Protein AF-A0A7J6RIU7-F1 (afdb_monomer_lite)

Sequence (639 aa):
MATSATRRMLLGLAVMAVVVITFVASGAVIQLIFTSGDYDKPVALTVYSLTLSVLLLACRNYIHMPDGQENPAETSLLTESGTAVPAEKEPTWPKRRLVWALGAMWFASQLTYNISLKYTSVATNSSLSSCSSVFTFIFSIVLLRYPLCRAAPISAVLMCVLGVLITALNRPSPKTDLAVQENILGDCLALGSACCYGLFTCCLKLWVPDERMVAYVFGMFGVVAFALGVPLLALCHVTGLEALALPTWGQFGAMTANAVLGSVASDYLLSVAVILLSPLSAAVGLSLTIPLSLVVDSTILGLHSFKGVYTLGSALVFGAVVLISWDTYNIDLEKEAEVVSPQARGQEEPLVRAVNNWLSLDFDKNTRKEAQELSPEQVEDRLNPDHRMEFGTAGLRGEMGAGFNRINCLTVMQAAQGLCMQLIEKFGEDALSQRGVVFGYDGRHNSRQFAHVASAVFLTKGAKVYLIDKTSVTPSNPFLIVHFHALAGGQMTASHNPKQYNGFKVYGDNGAQIIPPVDSEIEAKIADNLTPWEDALNMLDLDTCLLKADAQSKTIDPYDDALYTYIEQMYHELCRFPDLNKECNLKFVYTAMQGVGLPFATGLLDKFGIPKSCVSIVEAQAHPDPEFSTVAFPNPEEK

Organism: Perkinsus olseni (NCBI:txid32597)

Secondary structure (DSSP, 8-state):
---HHHHHHHHHHHHHHHHHHHHHHHHHHHHHHHHTS----HHHHHHHHHHGGGHHHHHTTT---------TTGGG---TT-PPPPPPPPPPPPPHHHHHHHHHHHHHHHHHHHHHTTTS-HHHHHHHHTTHHHHHHHHHHHHH---TT-HHHHHHHHHHHHHHHHHHHTPPPP-STT-----HHHHHHHHHHHHHHHHHHHHHHHH---GGGHHHHHHHHHHHHHHHHHHHHHHHHHTTSS---PPPHHHHHHHHHHIIIIIIIHHHHHHHHHHHS-HHHHHHHHTTHHHHHHHHHHHTS------HHHHHHHHHHHHHHHHHHHHHHHHHHHHHHHHH---SSSTHHHHHHHHHHHHHH---HHHHHHHHH--HHHHHHHS-GGGPPP-BTTEEEEEBSSSTTSBSHHHHHHHHHHHHHHHHHHH-HHHHHHH-EEEEE-SSTTHHHHHHHHHHHHHHTT--EEEEEEE--TTHHHHHHHHTT-SEEEEE--TTS-TTEEEEEEEETTSSBP-TTHHHHHHHHHHHT-SPPHHHHHTEETTTTEEPHHHHTTEE--HHHHHHHHHHHHHHH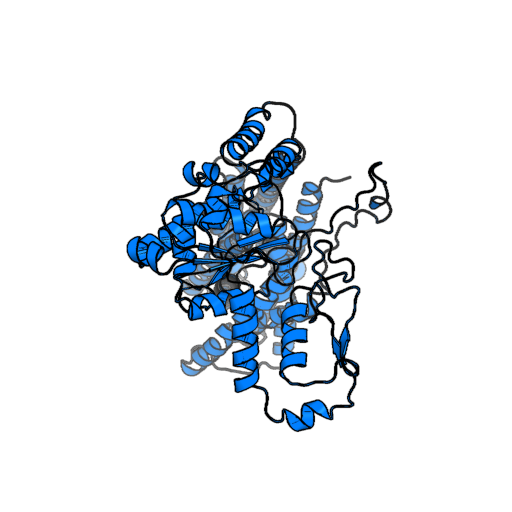H-S-HHHHHT----EEE--SSSTTHHHHHHHHHHTT--GGGEEE-GGGSS--TT-TT-SSS-TT--

Foldseek 3Di:
DDDPLRVLLVLLLVLLVLLLVLQLVLLVLLLCCVQVVVDVFLLVLLLVLLLCLLVLVVCLVVPDDDDPPPDVVNLPPDPVPPDDDDDPDDDDDFDPVLLLVLLVLLSLLSSLLSVLVLAAPSLLLLLLLLCLLVLLVVLCCVQVVPDPPDVLSVLLSVLLNVLSCLLSVPDDDDPDPSHHNHDPSSSVSSNVSSNSLSNSLSSLLVRPQDLSCLSVSSSVSSVSSNVVSVVVQVVCCVVVVGNDDDRDPVSVVSSVVSSVRVPNSSVSSLSSSCNSFNSSLSSLSSSLSNVVSVCCCCPVVVGDDDDPSNVSSNVSSVVSNVSRSVVRSVVVVVVVCVVVDPDDDDPPPPLVVLLVVLVVFDLAPQQNVQSVVDDSVCSVQFSDCVLAFAQALFGGKAFDHHGRVHDDLLVLLLLLQLVLVLLCVVPNLVLQLQQHEEEAEALAPCRLLSSQSSLLNSVVSNGAYAYQNDHADPLLRLVVLQVSLHQKYWYWAPPFFALRMIGTTIAGSNSHGGGPPSSVSSRVSSVVRSHRDPSSVVQADSHRSHGDPVSVVSYHNCNVVSLVVVLVVCCVVPQDCLPVQLVDPAADEDAPLQQNCQSNVVSNSVSSNHDPVRYHYPVVRNHHDSNSVPDPTRDPPDD

pLDDT: mean 85.37, std 16.03, range [26.48, 98.81]

Structure (mmCIF, N/CA/C/O backbone):
data_AF-A0A7J6RIU7-F1
#
_entry.id   AF-A0A7J6RIU7-F1
#
loop_
_atom_site.group_PDB
_atom_site.id
_atom_site.type_symbol
_atom_site.label_atom_id
_atom_site.label_alt_id
_atom_site.label_comp_id
_atom_site.label_asym_id
_atom_site.label_entity_id
_atom_site.label_seq_id
_atom_site.pdbx_PDB_ins_code
_atom_site.Cartn_x
_atom_site.Cartn_y
_atom_site.Cartn_z
_atom_site.occupancy
_atom_site.B_iso_or_equiv
_atom_site.auth_seq_id
_atom_site.auth_comp_id
_atom_site.auth_asym_id
_atom_site.auth_atom_id
_atom_site.pdbx_PDB_model_num
ATOM 1 N N . MET A 1 1 ? 19.451 10.528 31.199 1.00 43.94 1 MET A N 1
ATOM 2 C CA . MET A 1 1 ? 19.619 10.696 29.739 1.00 43.94 1 MET A CA 1
ATOM 3 C C . MET A 1 1 ? 18.611 11.738 29.272 1.00 43.94 1 MET A C 1
ATOM 5 O O . MET A 1 1 ? 17.558 11.830 29.889 1.00 43.94 1 MET A O 1
ATOM 9 N N . ALA A 1 2 ? 18.950 12.588 28.299 1.00 50.09 2 ALA A N 1
ATOM 10 C CA . ALA A 1 2 ? 18.007 13.576 27.763 1.00 50.09 2 ALA A CA 1
ATOM 11 C C . ALA A 1 2 ? 16.838 12.858 27.059 1.00 50.09 2 ALA A C 1
ATOM 13 O O . ALA A 1 2 ? 17.069 11.820 26.445 1.00 50.09 2 ALA A O 1
ATOM 14 N N . THR A 1 3 ? 15.611 13.384 27.158 1.00 67.06 3 THR A N 1
ATOM 15 C CA . THR A 1 3 ? 14.445 12.821 26.444 1.00 67.06 3 THR A CA 1
ATOM 16 C C . THR A 1 3 ? 14.640 12.916 24.925 1.00 67.06 3 THR A C 1
ATOM 18 O O . THR A 1 3 ? 15.448 13.730 24.454 1.00 67.06 3 THR A O 1
ATOM 21 N N . SER A 1 4 ? 13.912 12.107 24.150 1.00 74.94 4 SER A N 1
ATOM 22 C CA . SER A 1 4 ? 13.945 12.178 22.681 1.00 74.94 4 SER A CA 1
ATOM 23 C C . SER A 1 4 ? 13.569 13.591 22.195 1.00 74.94 4 SER A C 1
ATOM 25 O O . SER A 1 4 ? 14.287 14.153 21.360 1.00 74.94 4 SER A O 1
ATOM 27 N N . ALA A 1 5 ? 12.582 14.240 22.821 1.00 78.12 5 ALA A N 1
ATOM 28 C CA . ALA A 1 5 ? 12.180 15.613 22.528 1.00 78.12 5 ALA A CA 1
ATOM 29 C C . ALA A 1 5 ? 13.318 16.604 22.794 1.00 78.12 5 ALA A C 1
ATOM 31 O O . ALA A 1 5 ? 13.596 17.485 21.976 1.00 78.12 5 ALA A O 1
ATOM 32 N N . THR A 1 6 ? 14.043 16.441 23.908 1.00 80.00 6 THR A N 1
ATOM 33 C CA . THR A 1 6 ? 15.201 17.292 24.219 1.00 80.00 6 THR A CA 1
ATOM 34 C C . THR A 1 6 ? 16.289 17.141 23.153 1.00 80.00 6 THR A C 1
ATOM 36 O O . THR A 1 6 ? 16.865 18.137 22.712 1.00 80.00 6 THR A O 1
ATOM 39 N N . ARG A 1 7 ? 16.569 15.911 22.708 1.00 81.56 7 ARG A N 1
ATOM 40 C CA . ARG A 1 7 ? 17.594 15.640 21.692 1.00 81.56 7 ARG A CA 1
ATOM 41 C C . ARG A 1 7 ? 17.205 16.201 20.322 1.00 81.56 7 ARG A C 1
ATOM 43 O O . ARG A 1 7 ? 18.036 16.855 19.692 1.00 81.56 7 ARG A O 1
ATOM 50 N N . ARG A 1 8 ? 15.954 15.996 19.895 1.00 83.00 8 ARG A N 1
ATOM 51 C CA . ARG A 1 8 ? 15.402 16.538 18.641 1.00 83.00 8 ARG A CA 1
ATOM 52 C C . ARG A 1 8 ? 15.444 18.060 18.621 1.00 83.00 8 ARG A C 1
ATOM 54 O O . ARG A 1 8 ? 15.950 18.635 17.659 1.00 83.00 8 ARG A O 1
ATOM 61 N N . MET A 1 9 ? 15.027 18.706 19.711 1.00 86.38 9 MET A N 1
ATOM 62 C CA . MET A 1 9 ? 15.089 20.163 19.836 1.00 86.38 9 MET A CA 1
ATOM 63 C C . MET A 1 9 ? 16.532 20.680 19.756 1.00 86.38 9 MET A C 1
ATOM 65 O O . MET A 1 9 ? 16.805 21.601 18.988 1.00 86.38 9 MET A O 1
ATOM 69 N N . LEU A 1 10 ? 17.468 20.104 20.521 1.00 87.12 10 LEU A N 1
ATOM 70 C CA . LEU A 1 10 ? 18.865 20.555 20.522 1.00 87.12 10 LEU A CA 1
ATOM 71 C C . LEU A 1 10 ? 19.524 20.384 19.150 1.00 87.12 10 LEU A C 1
ATOM 73 O O . LEU A 1 10 ? 20.211 21.296 18.686 1.00 87.12 10 LEU A O 1
ATOM 77 N N . LEU A 1 11 ? 19.290 19.247 18.489 1.00 88.06 11 LEU A N 1
ATOM 78 C CA . LEU A 1 11 ? 19.792 19.001 17.140 1.00 88.06 11 LEU A CA 1
ATOM 79 C C . LEU A 1 11 ? 19.167 19.976 16.136 1.00 88.06 11 LEU A C 1
ATOM 81 O O . LEU A 1 11 ? 19.895 20.604 15.372 1.00 88.06 11 LEU A O 1
ATOM 85 N N . GLY A 1 12 ? 17.846 20.162 16.178 1.00 88.75 12 GLY A N 1
ATOM 86 C CA . GLY A 1 12 ? 17.134 21.096 15.307 1.00 88.75 12 GLY A CA 1
ATOM 87 C C . GLY A 1 12 ? 17.641 22.532 15.450 1.00 88.75 12 GLY A C 1
ATOM 88 O O . GLY A 1 12 ? 17.916 23.189 14.448 1.00 88.75 12 GLY A O 1
ATOM 89 N N . LEU A 1 13 ? 17.856 23.007 16.681 1.00 89.06 13 LEU A N 1
ATOM 90 C CA . LEU A 1 13 ? 18.419 24.336 16.945 1.00 89.06 13 LEU A CA 1
ATOM 91 C C . LEU A 1 13 ? 19.873 24.470 16.471 1.00 89.06 13 LEU A C 1
ATOM 93 O O . LEU A 1 13 ? 20.239 25.506 15.912 1.00 89.06 13 LEU A O 1
ATOM 97 N N . ALA A 1 14 ? 20.695 23.433 16.652 1.00 90.88 14 ALA A N 1
ATOM 98 C CA . ALA A 1 14 ? 22.072 23.423 16.160 1.00 90.88 14 ALA A CA 1
ATOM 99 C C . ALA A 1 14 ? 22.122 23.484 14.625 1.00 90.88 14 ALA A C 1
ATOM 101 O O . ALA A 1 14 ? 22.871 24.284 14.061 1.00 90.88 14 ALA A O 1
ATOM 102 N N . VAL A 1 15 ? 21.280 22.697 13.950 1.00 91.38 15 VAL A N 1
ATOM 103 C CA . VAL A 1 15 ? 21.133 22.720 12.488 1.00 91.38 15 VAL A CA 1
ATOM 104 C C . VAL A 1 15 ? 20.652 24.097 12.020 1.00 91.38 15 VAL A C 1
ATOM 106 O O . VAL A 1 15 ? 21.244 24.670 11.105 1.00 91.38 15 VAL A O 1
ATOM 109 N N . MET A 1 16 ? 19.659 24.689 12.692 1.00 91.94 16 MET A N 1
ATOM 110 C CA . MET A 1 16 ? 19.183 26.042 12.378 1.00 91.94 16 MET A CA 1
ATOM 111 C C . MET A 1 16 ? 20.275 27.107 12.500 1.00 91.94 16 MET A C 1
ATOM 113 O O . MET A 1 16 ? 20.340 28.003 11.660 1.00 91.94 16 MET A O 1
ATOM 117 N N . ALA A 1 17 ? 21.159 27.022 13.497 1.00 90.44 17 ALA A N 1
ATOM 118 C CA . ALA A 1 17 ? 22.267 27.967 13.630 1.00 90.44 17 ALA A CA 1
ATOM 119 C C . ALA A 1 17 ? 23.216 27.911 12.417 1.00 90.44 17 ALA A C 1
ATOM 121 O O . ALA A 1 17 ? 23.619 28.955 11.898 1.00 90.44 17 ALA A O 1
ATOM 122 N N . VAL A 1 18 ? 23.521 26.706 11.919 1.00 92.00 18 VAL A N 1
ATOM 123 C CA . VAL A 1 18 ? 24.332 26.516 10.703 1.00 92.00 18 VAL A CA 1
ATOM 124 C C . VAL A 1 18 ? 23.622 27.087 9.475 1.00 92.00 18 VAL A C 1
ATOM 126 O O . VAL A 1 18 ? 24.247 27.784 8.671 1.00 92.00 18 VAL A O 1
ATOM 129 N N . VAL A 1 19 ? 22.313 26.855 9.344 1.00 91.94 19 VAL A N 1
ATOM 130 C CA . VAL A 1 19 ? 21.500 27.412 8.249 1.00 91.94 19 VAL A CA 1
ATOM 131 C C . VAL A 1 19 ? 21.546 28.939 8.253 1.00 91.94 19 VAL A C 1
ATOM 133 O O . VAL A 1 19 ? 21.831 29.547 7.227 1.00 91.94 19 VAL A O 1
ATOM 136 N N . VAL A 1 20 ? 21.337 29.572 9.409 1.00 89.38 20 VAL A N 1
ATOM 137 C CA . VAL A 1 20 ? 21.349 31.037 9.531 1.00 89.38 20 VAL A CA 1
ATOM 138 C C . VAL A 1 20 ? 22.703 31.620 9.109 1.00 89.38 20 VAL A C 1
ATOM 140 O O . VAL A 1 20 ? 22.742 32.589 8.353 1.00 89.38 20 VAL A O 1
ATOM 143 N N . ILE A 1 21 ? 23.816 31.014 9.534 1.00 88.31 21 ILE A N 1
ATOM 144 C CA . ILE A 1 21 ? 25.168 31.458 9.153 1.00 88.31 21 ILE A CA 1
ATOM 145 C C . ILE A 1 21 ? 25.392 31.317 7.644 1.00 88.31 21 ILE A C 1
ATOM 147 O O . ILE A 1 21 ? 25.872 32.245 6.989 1.00 88.31 21 ILE A O 1
ATOM 151 N N . THR A 1 22 ? 25.042 30.159 7.088 1.00 89.12 22 THR A N 1
ATOM 152 C CA . THR A 1 22 ? 25.277 29.851 5.672 1.00 89.12 22 THR A CA 1
ATOM 153 C C . THR A 1 22 ? 24.400 30.687 4.739 1.00 89.12 22 THR A C 1
ATOM 155 O O . THR A 1 22 ? 24.898 31.150 3.715 1.00 89.12 22 THR A O 1
ATOM 158 N N . PHE A 1 23 ? 23.154 30.986 5.115 1.00 86.56 23 PHE A N 1
ATOM 159 C CA . PHE A 1 23 ? 22.271 31.889 4.366 1.00 86.56 23 PHE A CA 1
ATOM 160 C C . PHE A 1 23 ? 22.779 33.335 4.346 1.00 86.56 23 PHE A C 1
ATOM 162 O O . PHE A 1 23 ? 22.787 33.958 3.284 1.00 86.56 23 PHE A O 1
ATOM 169 N N . VAL A 1 24 ? 23.255 33.864 5.481 1.00 81.50 24 VAL A N 1
ATOM 170 C CA . VAL A 1 24 ? 23.853 35.213 5.529 1.00 81.50 24 VAL A CA 1
ATOM 171 C C . VAL A 1 24 ? 25.099 35.284 4.644 1.00 81.50 24 VAL A C 1
ATOM 173 O O . VAL A 1 24 ? 25.233 36.202 3.833 1.00 81.50 24 VAL A O 1
ATOM 176 N N . ALA A 1 25 ? 25.986 34.288 4.744 1.00 82.81 25 ALA A N 1
ATOM 177 C CA . ALA A 1 25 ? 27.174 34.210 3.899 1.00 82.81 25 ALA A CA 1
ATOM 178 C C . ALA A 1 25 ? 26.812 34.098 2.407 1.00 82.81 25 ALA A C 1
ATOM 180 O O . ALA A 1 25 ? 27.407 34.783 1.575 1.00 82.81 25 ALA A O 1
ATOM 181 N N . SER A 1 26 ? 25.808 33.283 2.069 1.00 85.25 26 SER A N 1
ATOM 182 C CA . SER A 1 26 ? 25.350 33.095 0.692 1.00 85.25 26 SER A CA 1
ATOM 183 C C . SER A 1 26 ? 24.780 34.377 0.088 1.00 85.25 26 SER A C 1
ATOM 185 O O . SER A 1 26 ? 25.167 34.756 -1.018 1.00 85.25 26 SER A O 1
ATOM 187 N N . GLY A 1 27 ? 23.933 35.099 0.829 1.00 77.06 27 GLY A N 1
ATOM 188 C CA . GLY A 1 27 ? 23.378 36.377 0.379 1.00 77.06 27 GLY A CA 1
ATOM 189 C C . GLY A 1 27 ? 24.466 37.402 0.042 1.00 77.06 27 GLY A C 1
ATOM 190 O O . GLY A 1 27 ? 24.400 38.048 -1.006 1.00 77.06 27 GLY A O 1
ATOM 191 N N . ALA A 1 28 ? 25.510 37.489 0.873 1.00 75.75 28 ALA A N 1
ATOM 192 C CA . ALA A 1 28 ? 26.658 38.355 0.614 1.00 75.75 28 ALA A CA 1
ATOM 193 C C . ALA A 1 28 ? 27.433 37.937 -0.651 1.00 75.75 28 ALA A C 1
ATOM 195 O O . ALA A 1 28 ? 27.783 38.789 -1.468 1.00 75.75 28 ALA A O 1
ATOM 196 N N . VAL A 1 29 ? 27.663 36.634 -0.859 1.00 81.75 29 VAL A N 1
ATOM 197 C CA . VAL A 1 29 ? 28.351 36.122 -2.059 1.00 81.75 29 VAL A CA 1
ATOM 198 C C . VAL A 1 29 ? 27.542 36.390 -3.330 1.00 81.75 29 VAL A C 1
ATOM 200 O O . VAL A 1 29 ? 28.114 36.849 -4.317 1.00 81.75 29 VAL A O 1
ATOM 203 N N . ILE A 1 30 ? 26.224 36.170 -3.318 1.00 78.44 30 ILE A N 1
ATOM 204 C CA . ILE A 1 30 ? 25.350 36.459 -4.469 1.00 78.44 30 ILE A CA 1
ATOM 205 C C . ILE A 1 30 ? 25.402 37.950 -4.819 1.00 78.44 30 ILE A C 1
ATOM 207 O O . ILE A 1 30 ? 25.579 38.311 -5.983 1.00 78.44 30 ILE A O 1
ATOM 211 N N . GLN A 1 31 ? 25.322 38.825 -3.815 1.00 72.62 31 GLN A N 1
ATOM 212 C CA . GLN A 1 31 ? 25.416 40.265 -4.038 1.00 72.62 31 GLN A CA 1
ATOM 213 C C . GLN A 1 31 ? 26.780 40.671 -4.607 1.00 72.62 31 GLN A C 1
ATOM 215 O O . GLN A 1 31 ? 26.835 41.517 -5.500 1.00 72.62 31 GLN A O 1
ATOM 220 N N . LEU A 1 32 ? 27.879 40.063 -4.150 1.00 74.56 32 LEU A N 1
ATOM 221 C CA . LEU A 1 32 ? 29.212 40.282 -4.723 1.00 74.56 32 LEU A CA 1
ATOM 222 C C . LEU A 1 32 ? 29.304 39.805 -6.180 1.00 74.56 32 LEU A C 1
ATOM 224 O O . LEU A 1 32 ? 29.897 40.507 -7.000 1.00 74.56 32 LEU A O 1
ATOM 228 N N . ILE A 1 33 ? 28.690 38.666 -6.525 1.00 78.94 33 ILE A N 1
ATOM 229 C CA . ILE A 1 33 ? 28.624 38.162 -7.909 1.00 78.94 33 ILE A CA 1
ATOM 230 C C . ILE A 1 33 ? 27.898 39.169 -8.813 1.00 78.94 33 ILE A C 1
ATOM 232 O O . ILE A 1 33 ? 28.382 39.460 -9.908 1.00 78.94 33 ILE A O 1
ATOM 236 N N . PHE A 1 34 ? 26.783 39.740 -8.346 1.00 76.44 34 PHE A N 1
ATOM 237 C CA . PHE A 1 34 ? 26.001 40.711 -9.118 1.00 76.44 34 PHE A CA 1
ATOM 238 C C . PHE A 1 34 ? 26.648 42.099 -9.202 1.00 76.44 34 PHE A C 1
ATOM 240 O O . PHE A 1 34 ? 26.568 42.732 -10.248 1.00 76.44 34 PHE A O 1
ATOM 247 N N . THR A 1 35 ? 27.286 42.583 -8.132 1.00 69.00 35 THR A N 1
ATOM 248 C CA . THR A 1 35 ? 27.798 43.967 -8.067 1.00 69.00 35 THR A CA 1
ATOM 249 C C . THR A 1 35 ? 29.250 44.101 -8.514 1.00 69.00 35 THR A C 1
ATOM 251 O O . THR A 1 35 ? 29.582 45.023 -9.249 1.00 69.00 35 THR A O 1
ATOM 254 N N . SER A 1 36 ? 30.126 43.198 -8.067 1.00 67.44 36 SER A N 1
ATOM 255 C CA . SER A 1 36 ? 31.579 43.270 -8.301 1.00 67.44 36 SER A CA 1
ATOM 256 C C . SER A 1 36 ? 32.060 42.246 -9.329 1.00 67.44 36 SER A C 1
ATOM 258 O O . SER A 1 36 ? 33.101 42.429 -9.955 1.00 67.44 36 SER A O 1
ATOM 260 N N . GLY A 1 37 ? 31.312 41.152 -9.488 1.00 63.22 37 GLY A N 1
ATOM 261 C CA . GLY A 1 37 ? 31.625 40.063 -10.401 1.00 63.22 37 GLY A CA 1
ATOM 262 C C . GLY A 1 37 ? 31.165 40.281 -11.840 1.00 63.22 37 GLY A C 1
ATOM 263 O O . GLY A 1 37 ? 31.527 39.456 -12.664 1.00 63.22 37 GLY A O 1
ATOM 264 N N . ASP A 1 38 ? 30.397 41.332 -12.151 1.00 72.56 38 ASP A N 1
ATOM 265 C CA . ASP A 1 38 ? 29.851 41.637 -13.491 1.00 72.56 38 ASP A CA 1
ATOM 266 C C . ASP A 1 38 ? 29.122 40.442 -14.156 1.00 72.56 38 ASP A C 1
ATOM 268 O O . ASP A 1 38 ? 29.238 40.181 -15.354 1.00 72.56 38 ASP A O 1
ATOM 272 N N . TYR A 1 39 ? 28.394 39.653 -13.352 1.00 82.06 39 TYR A N 1
ATOM 273 C CA . TYR A 1 39 ? 27.594 38.510 -13.814 1.00 82.06 39 TYR A CA 1
ATOM 274 C C . TYR A 1 39 ? 26.126 38.648 -13.379 1.00 82.06 39 TYR A C 1
ATOM 276 O O . TYR A 1 39 ? 25.629 37.921 -12.518 1.00 82.06 39 TYR A O 1
ATOM 284 N N . ASP A 1 40 ? 25.419 39.605 -13.986 1.00 82.44 40 ASP A N 1
ATOM 285 C CA . ASP A 1 40 ? 23.989 39.888 -13.767 1.00 82.44 40 ASP A CA 1
ATOM 286 C C . ASP A 1 40 ? 23.090 38.876 -14.508 1.00 82.44 40 ASP A C 1
ATOM 288 O O . ASP A 1 40 ? 22.489 39.172 -15.547 1.00 82.44 40 ASP A O 1
ATOM 292 N N . LYS A 1 41 ? 23.068 37.634 -14.005 1.00 88.38 41 LYS A N 1
ATOM 293 C CA . LYS A 1 41 ? 22.292 36.505 -14.553 1.00 88.38 41 LYS A CA 1
ATOM 294 C C . LYS A 1 41 ? 21.549 35.733 -13.447 1.00 88.38 41 LYS A C 1
ATOM 296 O O . LYS A 1 41 ? 21.926 34.598 -13.130 1.00 88.38 41 LYS A O 1
ATOM 301 N N . PRO A 1 42 ? 20.536 36.337 -12.793 1.00 87.50 42 PRO A N 1
ATOM 302 C CA . PRO A 1 42 ? 19.829 35.721 -11.668 1.00 87.50 42 PRO A CA 1
ATOM 303 C C . PRO A 1 42 ? 19.103 34.418 -12.035 1.00 87.50 42 PRO A C 1
ATOM 305 O O . PRO A 1 42 ? 19.044 33.508 -11.200 1.00 87.50 42 PRO A O 1
ATOM 308 N N . VAL A 1 43 ? 18.587 34.272 -13.264 1.00 91.00 43 VAL A N 1
ATOM 309 C CA . VAL A 1 43 ? 17.915 33.031 -13.688 1.00 91.00 43 VAL A CA 1
ATOM 310 C C . VAL A 1 43 ? 18.948 31.924 -13.898 1.00 91.00 43 VAL A C 1
ATOM 312 O O . VAL A 1 43 ? 18.778 30.832 -13.351 1.00 91.00 43 VAL A O 1
ATOM 315 N N . ALA A 1 44 ? 20.053 32.199 -14.600 1.00 91.06 44 ALA A N 1
ATOM 316 C CA . ALA A 1 44 ? 21.141 31.234 -14.796 1.00 91.06 44 ALA A CA 1
ATOM 317 C C . ALA A 1 44 ? 21.772 30.785 -13.472 1.00 91.06 44 ALA A C 1
ATOM 319 O O . ALA A 1 44 ? 21.960 29.584 -13.261 1.00 91.06 44 ALA A O 1
ATOM 320 N N . LEU A 1 45 ? 22.030 31.724 -12.556 1.00 90.19 45 LEU A N 1
ATOM 321 C CA . LEU A 1 45 ? 22.528 31.422 -11.213 1.00 90.19 45 LEU A CA 1
ATOM 322 C C . LEU A 1 45 ? 21.572 30.497 -10.454 1.00 90.19 45 LEU A C 1
ATOM 324 O O . LEU A 1 45 ? 22.019 29.513 -9.862 1.00 90.19 45 LEU A O 1
ATOM 328 N N . THR A 1 46 ? 20.270 30.791 -10.488 1.00 91.44 46 THR A N 1
ATOM 329 C CA . THR A 1 46 ? 19.253 29.986 -9.799 1.00 91.44 46 THR A CA 1
ATOM 330 C C . THR A 1 46 ? 19.201 28.576 -10.370 1.00 91.44 46 THR A C 1
ATOM 332 O O . THR A 1 46 ? 19.347 27.607 -9.630 1.00 91.44 46 THR A O 1
ATOM 335 N N . VAL A 1 47 ? 19.039 28.437 -11.687 1.00 93.75 47 VAL A N 1
ATOM 336 C CA . VAL A 1 47 ? 18.910 27.119 -12.325 1.00 93.75 47 VAL A CA 1
ATOM 337 C C . VAL A 1 47 ? 20.149 26.266 -12.073 1.00 93.75 47 VAL A C 1
ATOM 339 O O . VAL A 1 47 ? 20.010 25.091 -11.732 1.00 93.75 47 VAL A O 1
ATOM 342 N N . TYR A 1 48 ? 21.344 26.854 -12.170 1.00 93.00 48 TYR A N 1
ATOM 343 C CA . TYR A 1 48 ? 22.588 26.159 -11.849 1.00 93.00 48 TYR A CA 1
ATOM 344 C C . TYR A 1 48 ? 22.626 25.703 -10.384 1.00 93.00 48 TYR A C 1
ATOM 346 O O . TYR A 1 48 ? 22.839 24.521 -10.113 1.00 93.00 48 TYR A O 1
ATOM 354 N N . SER A 1 49 ? 22.363 26.622 -9.449 1.00 91.44 49 SER A N 1
ATOM 355 C CA . SER A 1 49 ? 22.487 26.351 -8.013 1.00 91.44 49 SER A CA 1
ATOM 356 C C . SER A 1 49 ? 21.507 25.283 -7.535 1.00 91.44 49 SER A C 1
ATOM 358 O O . SER A 1 49 ? 21.893 24.379 -6.798 1.00 91.44 49 SER A O 1
ATOM 360 N N . LEU A 1 50 ? 20.257 25.338 -8.005 1.00 93.69 50 LEU A N 1
ATOM 361 C CA . LEU A 1 50 ? 19.216 24.392 -7.600 1.00 93.69 50 LEU A CA 1
ATOM 362 C C . LEU A 1 50 ? 19.368 23.024 -8.274 1.00 93.69 50 LEU A C 1
ATOM 364 O O . LEU A 1 50 ? 19.093 22.001 -7.649 1.00 93.69 50 LEU A O 1
ATOM 368 N N . THR A 1 51 ? 19.839 22.976 -9.525 1.00 94.69 51 THR A N 1
ATOM 369 C CA . THR A 1 51 ? 20.116 21.701 -10.213 1.00 94.69 51 THR A CA 1
ATOM 370 C C . THR A 1 51 ? 21.198 20.908 -9.485 1.00 94.69 51 THR A C 1
ATOM 372 O O . THR A 1 51 ? 21.135 19.679 -9.432 1.00 94.69 51 THR A O 1
ATOM 375 N N . LEU A 1 52 ? 22.167 21.595 -8.872 1.00 94.25 52 LEU A N 1
ATOM 376 C CA . LEU A 1 52 ? 23.268 20.963 -8.149 1.00 94.25 52 LEU A CA 1
ATOM 377 C C . LEU A 1 52 ? 22.798 20.126 -6.946 1.00 94.25 52 LEU A C 1
ATOM 379 O O . LEU A 1 52 ? 23.505 19.207 -6.532 1.00 94.25 52 LEU A O 1
ATOM 383 N N . SER A 1 53 ? 21.573 20.343 -6.451 1.00 93.44 53 SER A N 1
ATOM 384 C CA . SER A 1 53 ? 20.958 19.489 -5.427 1.00 93.44 53 SER A CA 1
ATOM 385 C C . SER A 1 53 ? 20.826 18.029 -5.865 1.00 93.44 53 SER A C 1
ATOM 387 O O . SER A 1 53 ? 20.790 17.153 -5.005 1.00 93.44 53 SER A O 1
ATOM 389 N N . VAL A 1 54 ? 20.865 17.724 -7.173 1.00 92.44 54 VAL A N 1
ATOM 390 C CA . VAL A 1 54 ? 20.900 16.341 -7.692 1.00 92.44 54 VAL A CA 1
ATOM 391 C C . VAL A 1 54 ? 22.072 15.526 -7.130 1.00 92.44 54 VAL A C 1
ATOM 393 O O . VAL A 1 54 ? 21.967 14.305 -7.013 1.00 92.44 54 VAL A O 1
ATOM 396 N N . LEU A 1 55 ? 23.165 16.182 -6.714 1.00 90.25 55 LEU A N 1
ATOM 397 C CA . LEU A 1 55 ? 24.306 15.526 -6.069 1.00 90.25 55 LEU A CA 1
ATOM 398 C C . LEU A 1 55 ? 23.912 14.799 -4.774 1.00 90.25 55 LEU A C 1
ATOM 400 O O . LEU A 1 55 ? 24.526 13.789 -4.429 1.00 90.25 55 LEU A O 1
ATOM 404 N N . LEU A 1 56 ? 22.845 15.235 -4.098 1.00 89.19 56 LEU A N 1
ATOM 405 C CA . LEU A 1 56 ? 22.316 14.541 -2.924 1.00 89.19 56 LEU A CA 1
ATOM 406 C C . LEU A 1 56 ? 21.807 13.132 -3.264 1.00 89.19 56 LEU A C 1
ATOM 408 O O . LEU A 1 56 ? 21.902 12.251 -2.416 1.00 89.19 56 LEU A O 1
ATOM 412 N N . LEU A 1 57 ? 21.367 12.858 -4.505 1.00 86.50 57 LEU A N 1
ATOM 413 C CA . LEU A 1 57 ? 21.001 11.494 -4.925 1.00 86.50 57 LEU A CA 1
ATOM 414 C C . LEU A 1 57 ? 22.199 10.545 -4.952 1.00 86.50 57 LEU A C 1
ATOM 416 O O . LEU A 1 57 ? 22.018 9.354 -4.688 1.00 86.50 57 LEU A O 1
ATOM 420 N N . ALA A 1 58 ? 23.384 11.061 -5.292 1.00 81.50 58 ALA A N 1
ATOM 421 C CA . ALA A 1 58 ? 24.627 10.295 -5.347 1.00 81.50 58 ALA A CA 1
ATOM 422 C C . ALA A 1 58 ? 25.212 10.079 -3.944 1.00 81.50 58 ALA A C 1
ATOM 424 O O . ALA A 1 58 ? 25.729 9.004 -3.648 1.00 81.50 58 ALA A O 1
ATOM 425 N N . CYS A 1 59 ? 25.072 11.071 -3.062 1.00 77.69 59 CYS A N 1
ATOM 426 C CA . CYS A 1 59 ? 25.585 11.009 -1.695 1.00 77.69 59 CYS A CA 1
ATOM 427 C C . CYS A 1 59 ? 24.586 10.436 -0.676 1.00 77.69 59 CYS A C 1
ATOM 429 O O . CYS A 1 59 ? 24.945 10.292 0.488 1.00 77.69 59 CYS A O 1
ATOM 431 N N . ARG A 1 60 ? 23.353 10.086 -1.076 1.00 75.06 60 ARG A N 1
ATOM 432 C CA . ARG A 1 60 ? 22.270 9.703 -0.146 1.00 75.06 60 ARG A CA 1
ATOM 433 C C . ARG A 1 60 ? 22.629 8.562 0.811 1.00 75.06 60 ARG A C 1
ATOM 435 O O . ARG A 1 60 ? 22.233 8.605 1.962 1.00 75.06 60 ARG A O 1
ATOM 442 N N . ASN A 1 61 ? 23.419 7.588 0.353 1.00 69.62 61 ASN A N 1
ATOM 443 C CA . ASN A 1 61 ? 23.841 6.438 1.164 1.00 69.62 61 ASN A CA 1
ATOM 444 C C . ASN A 1 61 ? 24.986 6.775 2.140 1.00 69.62 61 ASN A C 1
ATOM 446 O O . ASN A 1 61 ? 25.404 5.922 2.910 1.00 69.62 61 ASN A O 1
ATOM 450 N N . TYR A 1 62 ? 25.538 7.987 2.067 1.00 68.94 62 TYR A N 1
ATOM 451 C CA . TYR A 1 62 ? 26.632 8.464 2.916 1.00 68.94 62 TYR A CA 1
ATOM 452 C C . TYR A 1 62 ? 26.189 9.589 3.856 1.00 68.94 62 TYR A C 1
ATOM 454 O O . TYR A 1 62 ? 26.902 9.926 4.799 1.00 68.94 62 TYR A O 1
ATOM 462 N N . ILE A 1 63 ? 25.016 10.177 3.609 1.00 66.31 63 ILE A N 1
ATOM 463 C CA . ILE A 1 63 ? 24.412 11.198 4.459 1.00 66.31 63 ILE A CA 1
ATOM 464 C C . ILE A 1 63 ? 23.559 10.471 5.501 1.00 66.31 63 ILE A C 1
ATOM 466 O O . ILE A 1 63 ? 22.347 10.339 5.361 1.00 66.31 63 ILE A O 1
ATOM 470 N N . HIS A 1 64 ? 24.216 9.976 6.547 1.00 57.34 64 HIS A N 1
ATOM 471 C CA . HIS A 1 64 ? 23.546 9.522 7.760 1.00 57.34 64 HIS A CA 1
ATOM 472 C C . HIS A 1 64 ? 23.639 10.638 8.796 1.00 57.34 64 HIS A C 1
ATOM 474 O O . HIS A 1 64 ? 24.739 11.067 9.154 1.00 57.34 64 HIS A O 1
ATOM 480 N N . MET A 1 65 ? 22.495 11.133 9.275 1.00 53.12 65 MET A N 1
ATOM 481 C CA . MET A 1 65 ? 22.527 11.879 10.529 1.00 53.12 65 MET A CA 1
ATOM 482 C C . MET A 1 65 ? 22.959 10.915 11.634 1.00 53.12 65 MET A C 1
ATOM 484 O O . MET A 1 65 ? 22.588 9.744 11.576 1.00 53.12 65 MET A O 1
ATOM 488 N N . PRO A 1 66 ? 23.783 11.361 12.597 1.00 43.12 66 PRO A N 1
ATOM 489 C CA . PRO A 1 66 ? 24.197 10.509 13.691 1.00 43.12 66 PRO A CA 1
ATOM 490 C C . PRO A 1 66 ? 22.957 10.117 14.488 1.00 43.12 66 PRO A C 1
ATOM 492 O O . PRO A 1 66 ? 22.474 10.866 15.347 1.00 43.12 66 PRO A O 1
ATOM 495 N N . ASP A 1 67 ? 22.454 8.918 14.209 1.00 41.47 67 ASP A N 1
ATOM 496 C CA . ASP A 1 67 ? 21.634 8.199 15.155 1.00 41.47 67 ASP A CA 1
ATOM 497 C C . ASP A 1 67 ? 22.405 8.204 16.461 1.00 41.47 67 ASP A C 1
ATOM 499 O O . ASP A 1 67 ? 23.625 8.013 16.528 1.00 41.47 67 ASP A O 1
ATOM 503 N N . GLY A 1 68 ? 21.679 8.512 17.521 1.00 38.97 68 GLY A N 1
ATOM 504 C CA . GLY A 1 68 ? 22.167 8.195 18.838 1.00 38.97 68 GLY A CA 1
ATOM 505 C C . GLY A 1 68 ? 22.067 6.702 18.789 1.00 38.97 68 GLY A C 1
ATOM 506 O O . GLY A 1 68 ? 20.966 6.191 18.941 1.00 38.97 68 GLY A O 1
ATOM 507 N N . GLN A 1 69 ? 23.165 6.045 18.424 1.00 31.53 69 GLN A N 1
ATOM 508 C CA . GLN A 1 69 ? 23.295 4.633 18.662 1.00 31.53 69 GLN A CA 1
ATOM 509 C C . GLN A 1 69 ? 22.975 4.492 20.142 1.00 31.53 69 GLN A C 1
ATOM 511 O O . GLN A 1 69 ? 23.781 4.865 20.999 1.00 31.53 69 GLN A O 1
ATOM 516 N N . GLU A 1 70 ? 21.771 4.010 20.438 1.00 34.44 70 GLU A N 1
ATOM 517 C CA . GLU A 1 70 ? 21.638 3.131 21.574 1.00 34.44 70 GLU A CA 1
ATOM 518 C C . GLU A 1 70 ? 22.766 2.128 21.396 1.00 34.44 70 GLU A C 1
ATOM 520 O O . GLU A 1 70 ? 22.934 1.496 20.348 1.00 34.44 70 GLU A O 1
ATOM 525 N N . ASN A 1 71 ? 23.673 2.189 22.359 1.00 26.48 71 ASN A N 1
ATOM 526 C CA . ASN A 1 71 ? 24.908 1.450 22.363 1.00 26.48 71 ASN A CA 1
ATOM 527 C C . ASN A 1 71 ? 24.555 -0.010 22.023 1.00 26.48 71 ASN A C 1
ATOM 529 O O . ASN A 1 71 ? 23.677 -0.557 22.692 1.00 26.48 71 ASN A O 1
ATOM 533 N N . PRO A 1 72 ? 25.208 -0.681 21.056 1.00 32.50 72 PRO A N 1
ATOM 534 C CA . PRO A 1 72 ? 24.916 -2.087 20.751 1.00 32.50 72 PRO A CA 1
ATOM 535 C C . PRO A 1 72 ? 25.063 -3.010 21.976 1.00 32.50 72 PRO A C 1
ATOM 537 O O . PRO A 1 72 ? 24.610 -4.150 21.969 1.00 32.50 72 PRO A O 1
ATOM 540 N N . ALA A 1 73 ? 25.707 -2.515 23.040 1.00 31.78 73 ALA A N 1
ATOM 541 C CA . ALA A 1 73 ? 25.800 -3.164 24.337 1.00 31.78 73 ALA A CA 1
ATOM 542 C C . ALA A 1 73 ? 24.514 -3.076 25.195 1.00 31.78 73 ALA A C 1
ATOM 544 O O . ALA A 1 73 ? 24.290 -3.974 26.002 1.00 31.78 73 ALA A O 1
ATOM 545 N N . GLU A 1 74 ? 23.652 -2.065 25.031 1.00 30.81 74 GLU A N 1
ATOM 546 C CA . GLU A 1 74 ? 22.386 -1.934 25.783 1.00 30.81 74 GLU A CA 1
ATOM 547 C C . GLU A 1 74 ? 21.206 -2.647 25.101 1.00 30.81 74 GLU A C 1
ATOM 549 O O . GLU A 1 74 ? 20.293 -3.101 25.787 1.00 30.81 74 GLU A O 1
ATOM 554 N N . THR A 1 75 ? 21.282 -2.916 23.793 1.00 31.69 75 THR A N 1
ATOM 555 C CA . THR A 1 75 ? 20.331 -3.786 23.065 1.00 31.69 75 THR A CA 1
ATOM 556 C C . THR A 1 75 ? 20.553 -5.288 23.333 1.00 31.69 75 THR A C 1
ATOM 558 O O . THR A 1 75 ? 19.959 -6.139 22.675 1.00 31.69 75 THR A O 1
ATOM 561 N N . SER A 1 76 ? 21.418 -5.632 24.298 1.00 27.62 76 SER A N 1
ATOM 562 C CA . SER A 1 76 ? 21.704 -7.009 24.730 1.00 27.62 76 SER A CA 1
ATOM 563 C C . SER A 1 76 ? 21.094 -7.383 26.086 1.00 27.62 76 SER A C 1
ATOM 565 O O . SER A 1 76 ? 21.387 -8.453 26.625 1.00 27.62 76 SER A O 1
ATOM 567 N N . LEU A 1 77 ? 20.201 -6.555 26.637 1.00 30.12 77 LEU A N 1
ATOM 568 C CA . LEU A 1 77 ? 19.314 -7.020 27.698 1.00 30.12 77 LEU A CA 1
ATOM 569 C C . LEU A 1 77 ? 18.250 -7.922 27.074 1.00 30.12 77 LEU A C 1
ATOM 571 O O . LEU A 1 77 ? 17.229 -7.467 26.568 1.00 30.12 77 LEU A O 1
ATOM 575 N N . LEU A 1 78 ? 18.540 -9.223 27.111 1.00 29.98 78 LEU A N 1
ATOM 576 C CA . LEU A 1 78 ? 17.561 -10.297 27.019 1.00 29.98 78 LEU A CA 1
ATOM 577 C C . LEU A 1 78 ? 16.314 -9.891 27.819 1.00 29.98 78 LEU A C 1
ATOM 579 O O . LEU A 1 78 ? 16.338 -9.887 29.049 1.00 29.98 78 LEU A O 1
ATOM 583 N N . THR A 1 79 ? 15.212 -9.577 27.142 1.00 37.84 79 THR A N 1
ATOM 584 C CA . THR A 1 79 ? 13.910 -9.842 27.743 1.00 37.84 79 THR A CA 1
ATOM 585 C C . THR A 1 79 ? 13.832 -11.354 27.934 1.00 37.84 79 THR A C 1
ATOM 587 O O . THR A 1 79 ? 14.248 -12.123 27.062 1.00 37.84 79 THR A O 1
ATOM 590 N N . GLU A 1 80 ? 13.325 -11.803 29.081 1.00 39.38 80 GLU A N 1
ATOM 591 C CA . GLU A 1 80 ? 13.216 -13.226 29.451 1.00 39.38 80 GLU A CA 1
ATOM 592 C C . GLU A 1 80 ? 12.382 -14.079 28.459 1.00 39.38 80 GLU A C 1
ATOM 594 O O . GLU A 1 80 ? 12.204 -15.274 28.674 1.00 39.38 80 GLU A O 1
ATOM 599 N N . SER A 1 81 ? 11.897 -13.505 27.351 1.00 40.47 81 SER A N 1
ATOM 600 C CA . SER A 1 81 ? 11.064 -14.140 26.327 1.00 40.47 81 SER A CA 1
ATOM 601 C C . SER A 1 81 ? 11.738 -14.397 24.967 1.00 40.47 81 SER A C 1
ATOM 603 O O . SER A 1 81 ? 11.108 -15.004 24.105 1.00 40.47 81 SER A O 1
ATOM 605 N N . GLY A 1 82 ? 12.996 -13.998 24.735 1.00 32.69 82 GLY A N 1
ATOM 606 C CA . GLY A 1 82 ? 13.754 -14.425 23.541 1.00 32.69 82 GLY A CA 1
ATOM 607 C C . GLY A 1 82 ? 13.237 -13.934 22.175 1.00 32.69 82 GLY A C 1
ATOM 608 O O . GLY A 1 82 ? 13.595 -14.511 21.148 1.00 32.69 82 GLY A O 1
ATOM 609 N N . THR A 1 83 ? 12.420 -12.881 22.119 1.00 32.53 83 THR A N 1
ATOM 610 C CA . THR A 1 83 ? 11.940 -12.293 20.856 1.00 32.53 83 THR A CA 1
ATOM 611 C C . THR A 1 83 ? 12.847 -11.153 20.392 1.00 32.53 83 THR A C 1
ATOM 613 O O . THR A 1 83 ? 13.041 -10.183 21.122 1.00 32.53 83 THR A O 1
ATOM 616 N N . ALA A 1 84 ? 13.379 -11.252 19.169 1.00 28.17 84 ALA A N 1
ATOM 617 C CA . ALA A 1 84 ? 14.142 -10.183 18.526 1.00 28.17 84 ALA A CA 1
ATOM 618 C C . ALA A 1 84 ? 13.279 -8.922 18.336 1.00 28.17 84 ALA A C 1
ATOM 620 O O . ALA A 1 84 ? 12.133 -9.013 17.893 1.00 28.17 84 ALA A O 1
ATOM 621 N N . VAL A 1 85 ? 13.845 -7.751 18.640 1.00 28.81 85 VAL A N 1
ATOM 622 C CA . VAL A 1 85 ? 13.244 -6.450 18.316 1.00 28.81 85 VAL A CA 1
ATOM 623 C C . VAL A 1 85 ? 13.148 -6.344 16.785 1.00 28.81 85 VAL A C 1
ATOM 625 O O . VAL A 1 85 ? 14.166 -6.541 16.114 1.00 28.81 85 VAL A O 1
ATOM 628 N N . PRO A 1 86 ? 11.963 -6.089 16.199 1.00 33.91 86 PRO A N 1
ATOM 629 C CA . PRO A 1 86 ? 11.843 -5.944 14.755 1.00 33.91 86 PRO A CA 1
ATOM 630 C C . PRO A 1 86 ? 12.671 -4.745 14.280 1.00 33.91 86 PRO A C 1
ATOM 632 O O . PRO A 1 86 ? 12.648 -3.687 14.906 1.00 33.91 86 PRO A O 1
ATOM 635 N N . ALA A 1 87 ? 13.386 -4.904 13.164 1.00 33.34 87 ALA A N 1
ATOM 636 C CA . ALA A 1 87 ? 14.053 -3.795 12.486 1.00 33.34 87 ALA A CA 1
ATOM 637 C C . ALA A 1 87 ? 13.039 -2.676 12.180 1.00 33.34 87 ALA A C 1
ATOM 639 O O . ALA A 1 87 ? 11.914 -2.968 11.762 1.00 33.34 87 ALA A O 1
ATOM 640 N N . GLU A 1 88 ? 13.428 -1.414 12.396 1.00 34.62 88 GLU A N 1
ATOM 641 C CA . GLU A 1 88 ? 12.591 -0.250 12.084 1.00 34.62 88 GLU A CA 1
ATOM 642 C C . GLU A 1 88 ? 12.024 -0.359 10.658 1.00 34.62 88 GLU A C 1
ATOM 644 O O . GLU A 1 88 ? 12.765 -0.541 9.690 1.00 34.62 88 GLU A O 1
ATOM 649 N N . LYS A 1 89 ? 10.693 -0.268 10.538 1.00 37.69 89 LYS A N 1
ATOM 650 C CA . LYS A 1 89 ? 9.955 -0.258 9.265 1.00 37.69 89 LYS A CA 1
ATOM 651 C C . LYS A 1 89 ? 10.569 0.782 8.319 1.00 37.69 89 LYS A C 1
ATOM 653 O O . LYS A 1 89 ? 10.688 1.945 8.697 1.00 37.69 89 LYS A O 1
ATOM 658 N N . GLU A 1 90 ? 10.887 0.395 7.080 1.00 40.56 90 GLU A N 1
ATOM 659 C CA . GLU A 1 90 ? 11.295 1.370 6.063 1.00 40.56 90 GLU A CA 1
ATOM 660 C C . GLU A 1 90 ? 10.199 2.440 5.875 1.00 40.56 90 GLU A C 1
ATOM 662 O O . GLU A 1 90 ? 9.013 2.098 5.771 1.00 40.56 90 GLU A O 1
ATOM 667 N N . PRO A 1 91 ? 10.559 3.734 5.829 1.00 48.75 91 PRO A N 1
ATOM 668 C CA . PRO A 1 91 ? 9.577 4.804 5.760 1.00 48.75 91 PRO A CA 1
ATOM 669 C C . PRO A 1 91 ? 8.789 4.780 4.435 1.00 48.75 91 PRO A C 1
ATOM 671 O O . PRO A 1 91 ? 9.335 4.572 3.350 1.00 48.75 91 PRO A O 1
ATOM 674 N N . THR A 1 92 ? 7.474 5.014 4.510 1.00 55.47 92 THR A N 1
ATOM 675 C CA . THR A 1 92 ? 6.563 5.036 3.351 1.00 55.47 92 THR A CA 1
ATOM 676 C C . THR A 1 92 ? 6.857 6.218 2.429 1.00 55.47 92 THR A C 1
ATOM 678 O O . THR A 1 92 ? 6.711 7.377 2.816 1.00 55.47 92 THR A O 1
ATOM 681 N N . TRP A 1 93 ? 7.261 5.924 1.193 1.00 62.88 93 TRP A N 1
ATOM 682 C CA . TRP A 1 93 ? 7.728 6.914 0.222 1.00 62.88 93 TRP A CA 1
ATOM 683 C C . TRP A 1 93 ? 6.650 7.928 -0.212 1.00 62.88 93 TRP A C 1
ATOM 685 O O . TRP A 1 93 ? 5.530 7.527 -0.551 1.00 62.88 93 TRP A O 1
ATOM 695 N N . PRO A 1 94 ? 6.979 9.236 -0.317 1.00 64.38 94 PRO A N 1
ATOM 696 C CA . PRO A 1 94 ? 6.069 10.231 -0.875 1.00 64.38 94 PRO A CA 1
ATOM 697 C C . PRO A 1 94 ? 5.690 9.885 -2.320 1.00 64.38 94 PRO A C 1
ATOM 699 O O . PRO A 1 94 ? 6.540 9.535 -3.143 1.00 64.38 94 PRO A O 1
ATOM 702 N N . LYS A 1 95 ? 4.404 10.026 -2.670 1.00 73.69 95 LYS A N 1
ATOM 703 C CA . LYS A 1 95 ? 3.916 9.766 -4.036 1.00 73.69 95 LYS A CA 1
ATOM 704 C C . LYS A 1 95 ? 4.711 10.611 -5.045 1.00 73.69 95 LYS A C 1
ATOM 706 O O . LYS A 1 95 ? 4.860 11.816 -4.871 1.00 73.69 95 LYS A O 1
ATOM 711 N N . ARG A 1 96 ? 5.144 10.023 -6.168 1.00 75.81 96 ARG A N 1
ATOM 712 C CA . ARG A 1 96 ? 5.975 10.708 -7.187 1.00 75.81 96 ARG A CA 1
ATOM 713 C C . ARG A 1 96 ? 5.425 12.076 -7.617 1.00 75.81 96 ARG A C 1
ATOM 715 O O . ARG A 1 96 ? 6.189 13.020 -7.762 1.00 75.81 96 ARG A O 1
ATOM 722 N N . ARG A 1 97 ? 4.104 12.202 -7.801 1.00 79.62 97 ARG A N 1
ATOM 723 C CA . ARG A 1 97 ? 3.444 13.468 -8.190 1.00 79.62 97 ARG A CA 1
ATOM 724 C C . ARG A 1 97 ? 3.649 14.591 -7.164 1.00 79.62 97 ARG A C 1
ATOM 726 O O . ARG A 1 97 ? 3.766 15.747 -7.553 1.00 79.62 97 ARG A O 1
ATOM 733 N N . LEU A 1 98 ? 3.729 14.246 -5.883 1.00 83.62 98 LEU A N 1
ATOM 734 C CA . LEU A 1 98 ? 3.942 15.192 -4.791 1.00 83.62 98 LEU A CA 1
ATOM 735 C C . LEU A 1 98 ? 5.353 15.791 -4.818 1.00 83.62 98 LEU A C 1
ATOM 737 O O . LEU A 1 98 ? 5.510 16.994 -4.645 1.00 83.62 98 LEU A O 1
ATOM 741 N N . VAL A 1 99 ? 6.368 14.965 -5.091 1.00 88.19 99 VAL A N 1
ATOM 742 C CA . VAL A 1 99 ? 7.770 15.410 -5.189 1.00 88.19 99 VAL A CA 1
ATOM 743 C C . VAL A 1 99 ? 7.942 16.433 -6.315 1.00 88.19 99 VAL A C 1
ATOM 745 O O . VAL A 1 99 ? 8.627 17.436 -6.139 1.00 88.19 99 VAL A O 1
ATOM 748 N N . TRP A 1 100 ? 7.263 16.228 -7.448 1.00 91.62 100 TRP A N 1
ATOM 749 C CA . TRP A 1 100 ? 7.241 17.198 -8.548 1.00 91.62 100 TRP A CA 1
ATOM 750 C C . TRP A 1 100 ? 6.578 18.522 -8.153 1.00 91.62 100 TRP A C 1
ATOM 752 O O . TRP A 1 100 ? 7.117 19.583 -8.460 1.00 91.62 100 TRP A O 1
ATOM 762 N N . ALA A 1 101 ? 5.442 18.472 -7.452 1.00 90.94 101 ALA A N 1
ATOM 763 C CA . ALA A 1 101 ? 4.748 19.672 -6.989 1.00 90.94 101 ALA A CA 1
ATOM 764 C C . ALA A 1 101 ? 5.591 20.472 -5.978 1.00 90.94 101 ALA A C 1
ATOM 766 O O . ALA A 1 101 ? 5.781 21.674 -6.157 1.00 90.94 101 ALA A O 1
ATOM 767 N N . LEU A 1 102 ? 6.159 19.802 -4.968 1.00 92.12 102 LEU A N 1
ATOM 768 C CA . LEU A 1 102 ? 7.043 20.434 -3.984 1.00 92.12 102 LEU A CA 1
ATOM 769 C C . LEU A 1 102 ? 8.301 21.022 -4.633 1.00 92.12 102 LEU A C 1
ATOM 771 O O . LEU A 1 102 ? 8.664 22.158 -4.334 1.00 92.12 102 LEU A O 1
ATOM 775 N N . GLY A 1 103 ? 8.933 20.281 -5.548 1.00 92.88 103 GLY A N 1
ATOM 776 C CA . GLY A 1 103 ? 10.116 20.751 -6.266 1.00 92.88 103 GLY A CA 1
ATOM 777 C C . GLY A 1 103 ? 9.831 21.993 -7.110 1.00 92.88 103 GLY A C 1
ATOM 778 O O . GLY A 1 103 ? 10.647 22.910 -7.139 1.00 92.88 103 GLY A O 1
ATOM 779 N N . ALA A 1 104 ? 8.653 22.071 -7.739 1.00 93.69 104 ALA A N 1
ATOM 780 C CA . ALA A 1 104 ? 8.229 23.249 -8.494 1.00 93.69 104 ALA A CA 1
ATOM 781 C C . ALA A 1 104 ? 7.976 24.466 -7.587 1.00 93.69 104 ALA A C 1
ATOM 783 O O . ALA A 1 104 ? 8.369 25.580 -7.933 1.00 93.69 104 ALA A O 1
ATOM 784 N N . MET A 1 105 ? 7.363 24.262 -6.415 1.00 93.06 105 MET A N 1
ATOM 785 C CA . MET A 1 105 ? 7.141 25.326 -5.427 1.00 93.06 105 MET A CA 1
ATOM 786 C C . MET A 1 105 ? 8.456 25.865 -4.856 1.00 93.06 105 MET A C 1
ATOM 788 O O . MET A 1 105 ? 8.638 27.081 -4.777 1.00 93.06 105 MET A O 1
ATOM 792 N N . TRP A 1 106 ? 9.381 24.968 -4.499 1.00 93.69 106 TRP A N 1
ATOM 793 C CA . TRP A 1 106 ? 10.722 25.336 -4.043 1.00 93.69 106 TRP A CA 1
ATOM 794 C C . TRP A 1 106 ? 11.480 26.106 -5.129 1.00 93.69 106 TRP A C 1
ATOM 796 O O . TRP A 1 106 ? 11.978 27.200 -4.869 1.00 93.69 106 TRP A O 1
ATOM 806 N N . PHE A 1 107 ? 11.473 25.608 -6.371 1.00 94.50 107 PHE A N 1
ATOM 807 C CA . PHE A 1 107 ? 12.085 26.290 -7.513 1.00 94.50 107 PHE A CA 1
ATOM 808 C C . PHE A 1 107 ? 11.523 27.705 -7.720 1.00 94.50 107 PHE A C 1
ATOM 810 O O . PHE A 1 107 ? 12.289 28.657 -7.862 1.00 94.50 107 PHE A O 1
ATOM 817 N N . ALA A 1 108 ? 10.196 27.867 -7.691 1.00 92.94 108 ALA A N 1
ATOM 818 C CA . ALA A 1 108 ? 9.548 29.168 -7.859 1.00 92.94 108 ALA A CA 1
ATOM 819 C C . ALA A 1 108 ? 9.901 30.155 -6.731 1.00 92.94 108 ALA A C 1
ATOM 821 O O . ALA A 1 108 ? 10.145 31.337 -6.994 1.00 92.94 108 ALA A O 1
ATOM 822 N N . SER A 1 109 ? 9.969 29.677 -5.485 1.00 92.56 109 SER A N 1
ATOM 823 C CA . SER A 1 109 ? 10.369 30.495 -4.336 1.00 92.56 109 SER A CA 1
ATOM 824 C C . SER A 1 109 ? 11.819 30.980 -4.456 1.00 92.56 109 SER A C 1
ATOM 826 O O . SER A 1 109 ? 12.068 32.184 -4.360 1.00 92.56 109 SER A O 1
ATOM 828 N N . GLN A 1 110 ? 12.762 30.086 -4.757 1.00 91.50 110 GLN A N 1
ATOM 829 C CA . GLN A 1 110 ? 14.179 30.444 -4.881 1.00 91.50 110 GLN A CA 1
ATOM 830 C C . GLN A 1 110 ? 14.440 31.350 -6.097 1.00 91.50 110 GLN A C 1
ATOM 832 O O . GLN A 1 110 ? 15.223 32.297 -6.020 1.00 91.50 110 GLN A O 1
ATOM 837 N N . LEU A 1 111 ? 13.737 31.119 -7.212 1.00 91.81 111 LEU A N 1
ATOM 838 C CA . LEU A 1 111 ? 13.818 31.971 -8.399 1.00 91.81 111 LEU A CA 1
ATOM 839 C C . LEU A 1 111 ? 13.352 33.399 -8.111 1.00 91.81 111 LEU A C 1
ATOM 841 O O . LEU A 1 111 ? 14.049 34.356 -8.444 1.00 91.81 111 LEU A O 1
ATOM 845 N N . THR A 1 112 ? 12.190 33.555 -7.478 1.00 91.56 112 THR A N 1
ATOM 846 C CA . THR A 1 112 ? 11.655 34.885 -7.145 1.00 91.56 112 THR A CA 1
ATOM 847 C C . THR A 1 112 ? 12.528 35.621 -6.125 1.00 91.56 112 THR A C 1
ATOM 849 O O . THR A 1 112 ? 12.705 36.831 -6.263 1.00 91.56 112 THR A O 1
ATOM 852 N N . TYR A 1 113 ? 13.157 34.902 -5.187 1.00 88.44 113 TYR A N 1
ATOM 853 C CA . TYR A 1 113 ? 14.138 35.461 -4.246 1.00 88.44 113 TYR A CA 1
ATOM 854 C C . TYR A 1 113 ? 15.419 35.953 -4.937 1.00 88.44 113 TYR A C 1
ATOM 856 O O . TYR A 1 113 ? 15.905 37.047 -4.663 1.00 88.44 113 TYR A O 1
ATOM 864 N N . ASN A 1 114 ? 15.985 35.175 -5.860 1.00 87.75 114 ASN A N 1
ATOM 865 C CA . ASN A 1 114 ? 17.212 35.589 -6.545 1.00 87.75 114 ASN A CA 1
ATOM 866 C C . ASN A 1 114 ? 16.966 36.734 -7.537 1.00 87.75 114 ASN A C 1
ATOM 868 O O . ASN A 1 114 ? 17.831 37.592 -7.705 1.00 87.75 114 ASN A O 1
ATOM 872 N N . ILE A 1 115 ? 15.786 36.787 -8.166 1.00 87.44 115 ILE A N 1
ATOM 873 C CA . ILE A 1 115 ? 15.399 37.925 -9.011 1.00 87.44 115 ILE A CA 1
ATOM 874 C C . ILE A 1 115 ? 15.188 39.184 -8.158 1.00 87.44 115 ILE A C 1
ATOM 876 O O . ILE A 1 115 ? 15.563 40.269 -8.604 1.00 87.44 115 ILE A O 1
ATOM 880 N N . SER A 1 116 ? 14.637 39.086 -6.940 1.00 86.69 116 SER A N 1
ATOM 881 C CA . SER A 1 116 ? 14.437 40.275 -6.097 1.00 86.69 116 SER A CA 1
ATOM 882 C C . SER A 1 116 ? 15.760 40.958 -5.738 1.00 86.69 116 SER A C 1
ATOM 884 O O . SER A 1 116 ? 15.820 42.184 -5.788 1.00 86.69 116 SER A O 1
ATOM 886 N N . LEU A 1 117 ? 16.839 40.200 -5.496 1.00 78.50 117 LEU A N 1
ATOM 887 C CA . LEU A 1 117 ? 18.183 40.729 -5.194 1.00 78.50 117 LEU A CA 1
ATOM 888 C C . LEU A 1 117 ? 18.776 41.633 -6.286 1.00 78.50 117 LEU A C 1
ATOM 890 O O . LEU A 1 117 ? 19.703 42.393 -6.014 1.00 78.50 117 LEU A O 1
ATOM 894 N N . LYS A 1 118 ? 18.243 41.583 -7.511 1.00 77.38 118 LYS A N 1
ATOM 895 C CA . LYS A 1 118 ? 18.597 42.525 -8.580 1.00 77.38 118 LYS A CA 1
ATOM 896 C C . LYS A 1 118 ? 18.030 43.928 -8.344 1.00 77.38 118 LYS A C 1
ATOM 898 O O . LYS A 1 118 ? 18.604 44.917 -8.788 1.00 77.38 118 LYS A O 1
ATOM 903 N N . TYR A 1 119 ? 16.879 44.005 -7.685 1.00 79.50 119 TYR A N 1
ATOM 904 C CA . TYR A 1 119 ? 16.052 45.206 -7.571 1.00 79.50 119 TYR A CA 1
ATOM 905 C C . TYR A 1 119 ? 15.913 45.716 -6.132 1.00 79.50 119 TYR A C 1
ATOM 907 O O . TYR A 1 119 ? 15.304 46.761 -5.915 1.00 79.50 119 TYR A O 1
ATOM 915 N N . THR A 1 120 ? 16.432 44.983 -5.148 1.00 76.06 120 THR A N 1
ATOM 916 C CA . THR A 1 120 ? 16.416 45.369 -3.736 1.00 76.06 120 THR A CA 1
ATOM 917 C C . THR A 1 120 ? 17.706 44.920 -3.047 1.00 76.06 120 THR A C 1
ATOM 919 O O . THR A 1 120 ? 18.384 43.998 -3.504 1.00 76.06 120 THR A O 1
ATOM 922 N N . SER A 1 121 ? 18.079 45.585 -1.954 1.00 72.44 121 SER A N 1
ATOM 923 C CA . SER A 1 121 ? 19.295 45.254 -1.203 1.00 72.44 121 SER A CA 1
ATOM 924 C C . SER A 1 121 ? 19.160 43.914 -0.463 1.00 72.44 121 SER A C 1
ATOM 926 O O . SER A 1 121 ? 18.057 43.517 -0.091 1.00 72.44 121 SER A O 1
ATOM 928 N N . VAL A 1 122 ? 20.272 43.220 -0.171 1.00 67.56 122 VAL A N 1
ATOM 929 C CA . VAL A 1 122 ? 20.248 41.970 0.631 1.00 67.56 122 VAL A CA 1
ATOM 930 C C . VAL A 1 122 ? 19.570 42.189 1.979 1.00 67.56 122 VAL A C 1
ATOM 932 O O . VAL A 1 122 ? 18.803 41.346 2.442 1.00 67.56 122 VAL A O 1
ATOM 935 N N . ALA A 1 123 ? 19.799 43.350 2.590 1.00 67.81 123 ALA A N 1
ATOM 936 C CA . ALA A 1 123 ? 19.172 43.712 3.845 1.00 67.81 123 ALA A CA 1
ATOM 937 C C . ALA A 1 123 ? 17.642 43.822 3.686 1.00 67.81 123 ALA A C 1
ATOM 939 O O . ALA A 1 123 ? 16.892 43.247 4.481 1.00 67.81 123 ALA A O 1
ATOM 940 N N . THR A 1 124 ? 17.144 44.557 2.687 1.00 74.62 124 THR A N 1
ATOM 941 C CA . THR A 1 124 ? 15.696 44.718 2.441 1.00 74.62 124 THR A CA 1
ATOM 942 C C . THR A 1 124 ? 15.056 43.389 2.048 1.00 74.62 124 THR A C 1
ATOM 944 O O . THR A 1 124 ? 14.040 43.011 2.635 1.00 74.62 124 THR A O 1
ATOM 947 N N . ASN A 1 125 ? 15.725 42.596 1.210 1.00 77.38 125 ASN A N 1
ATOM 948 C CA . ASN A 1 125 ? 15.285 41.251 0.858 1.00 77.38 125 ASN A CA 1
ATOM 949 C C . ASN A 1 125 ? 15.185 40.328 2.082 1.00 77.38 125 ASN A C 1
ATOM 951 O O . ASN A 1 125 ? 14.190 39.625 2.242 1.00 77.38 125 ASN A O 1
ATOM 955 N N . SER A 1 126 ? 16.168 40.371 2.988 1.00 76.00 126 SER A N 1
ATOM 956 C CA . SER A 1 126 ? 16.169 39.577 4.228 1.00 76.00 126 SER A CA 1
ATOM 957 C C . SER A 1 126 ? 15.033 39.988 5.172 1.00 76.00 126 SER A C 1
ATOM 959 O O . SER A 1 126 ? 14.396 39.137 5.795 1.00 76.00 126 SER A O 1
ATOM 961 N N . SER A 1 127 ? 14.721 41.287 5.246 1.00 77.44 127 SER A N 1
ATOM 962 C CA . SER A 1 127 ? 13.576 41.791 6.019 1.00 77.44 127 SER A CA 1
ATOM 963 C C . SER A 1 127 ? 12.240 41.319 5.465 1.00 77.44 127 SER A C 1
ATOM 965 O O . SER A 1 127 ? 11.405 40.829 6.223 1.00 77.44 127 SER A O 1
ATOM 967 N N . LEU A 1 128 ? 12.040 41.431 4.153 1.00 83.56 128 LEU A N 1
ATOM 968 C CA . LEU A 1 128 ? 10.803 40.995 3.509 1.00 83.56 128 LEU A CA 1
ATOM 969 C C . LEU A 1 128 ? 10.663 39.471 3.547 1.00 83.56 128 LEU A C 1
ATOM 971 O O . LEU A 1 128 ? 9.589 38.959 3.851 1.00 83.56 128 LEU A O 1
ATOM 975 N N . SER A 1 129 ? 11.760 38.740 3.363 1.00 82.56 129 SER A N 1
ATOM 976 C CA . SER A 1 129 ? 11.779 37.275 3.445 1.00 82.56 129 SER A CA 1
ATOM 977 C C . SER A 1 129 ? 11.492 36.757 4.856 1.00 82.56 129 SER A C 1
ATOM 979 O O . SER A 1 129 ? 10.897 35.692 5.014 1.00 82.56 129 SER A O 1
ATOM 981 N N . SER A 1 130 ? 11.807 37.534 5.897 1.00 82.19 130 SER A N 1
ATOM 982 C CA . SER A 1 130 ? 11.441 37.203 7.286 1.00 82.19 130 SER A CA 1
ATOM 983 C C . SER A 1 130 ? 9.925 37.255 7.542 1.00 82.19 130 SER A C 1
ATOM 985 O O . SER A 1 130 ? 9.434 36.647 8.497 1.00 82.19 130 SER A O 1
ATOM 987 N N . CYS A 1 131 ? 9.146 37.882 6.647 1.00 87.25 131 CYS A N 1
ATOM 988 C CA . CYS A 1 131 ? 7.680 37.796 6.662 1.00 87.25 131 CYS A CA 1
ATOM 989 C C . CYS A 1 131 ? 7.166 36.384 6.324 1.00 87.25 131 CYS A C 1
ATOM 991 O O . CYS A 1 131 ? 5.982 36.103 6.517 1.00 87.25 131 CYS A O 1
ATOM 993 N N . SER A 1 132 ? 8.038 35.471 5.877 1.00 91.06 132 SER A N 1
ATOM 994 C CA . SER A 1 132 ? 7.709 34.050 5.713 1.00 91.06 132 SER A CA 1
ATOM 995 C C . SER A 1 132 ? 7.169 33.432 7.001 1.00 91.06 132 SER A C 1
ATOM 997 O O . SER A 1 132 ? 6.295 32.577 6.919 1.00 91.06 132 SER A O 1
ATOM 999 N N . SER A 1 133 ? 7.584 33.900 8.184 1.00 91.69 133 SER A N 1
ATOM 1000 C CA . SER A 1 133 ? 7.036 33.460 9.478 1.00 91.69 133 SER A CA 1
ATOM 1001 C C . SER A 1 133 ? 5.522 33.692 9.602 1.00 91.69 133 SER A C 1
ATOM 1003 O O . SER A 1 133 ? 4.804 32.815 10.081 1.00 91.69 133 SER A O 1
ATOM 1005 N N . VAL A 1 134 ? 5.011 34.818 9.089 1.00 92.88 134 VAL A N 1
ATOM 1006 C CA . VAL A 1 134 ? 3.575 35.148 9.079 1.00 92.88 134 VAL A CA 1
ATOM 1007 C C . VAL A 1 134 ? 2.815 34.203 8.152 1.00 92.88 134 VAL A C 1
ATOM 1009 O O . VAL A 1 134 ? 1.813 33.611 8.551 1.00 92.88 134 VAL A O 1
ATOM 1012 N N . PHE A 1 135 ? 3.309 34.016 6.925 1.00 94.38 135 PHE A N 1
ATOM 1013 C CA . PHE A 1 135 ? 2.691 33.097 5.967 1.00 94.38 135 PHE A CA 1
ATOM 1014 C C . PHE A 1 135 ? 2.738 31.650 6.462 1.00 94.38 135 PHE A C 1
ATOM 1016 O O . PHE A 1 135 ? 1.740 30.940 6.394 1.00 94.38 135 PHE A O 1
ATOM 1023 N N . THR A 1 136 ? 3.868 31.232 7.031 1.00 93.88 136 THR A N 1
ATOM 1024 C CA . THR A 1 136 ? 4.057 29.890 7.595 1.00 93.88 136 THR A CA 1
ATOM 1025 C C . THR A 1 136 ? 3.117 29.648 8.767 1.00 93.88 136 THR A C 1
ATOM 1027 O O . THR A 1 136 ? 2.574 28.554 8.879 1.00 93.88 136 THR A O 1
ATOM 1030 N N . PHE A 1 137 ? 2.860 30.651 9.611 1.00 93.06 137 PHE A N 1
ATOM 1031 C CA . PHE A 1 137 ? 1.862 30.547 10.676 1.00 93.06 137 PHE A CA 1
ATOM 1032 C C . PHE A 1 137 ? 0.457 30.308 10.111 1.00 93.06 137 PHE A C 1
ATOM 1034 O O . PHE A 1 137 ? -0.211 29.356 10.516 1.00 93.06 137 PHE A O 1
ATOM 1041 N N . ILE A 1 138 ? 0.043 31.107 9.120 1.00 92.44 138 ILE A N 1
ATOM 1042 C CA . ILE A 1 138 ? -1.259 30.956 8.449 1.00 92.44 138 ILE A CA 1
ATOM 1043 C C . ILE A 1 138 ? -1.385 29.560 7.824 1.00 92.44 138 ILE A C 1
ATOM 1045 O O . ILE A 1 138 ? -2.371 28.861 8.058 1.00 92.44 138 ILE A O 1
ATOM 1049 N N . PHE A 1 139 ? -0.378 29.114 7.072 1.00 93.94 139 PHE A N 1
ATOM 1050 C CA . PHE A 1 139 ? -0.396 27.791 6.448 1.00 93.94 139 PHE A CA 1
ATOM 1051 C C . PHE A 1 139 ? -0.298 26.651 7.464 1.00 93.94 139 PHE A C 1
ATOM 1053 O O . PHE A 1 139 ? -0.923 25.617 7.254 1.00 93.94 139 PHE A O 1
ATOM 1060 N N . SER A 1 140 ? 0.397 26.829 8.588 1.00 90.12 140 SER A N 1
ATOM 1061 C CA . SER A 1 140 ? 0.438 25.828 9.663 1.00 90.12 140 SER A CA 1
ATOM 1062 C C . SER A 1 140 ? -0.941 25.634 10.299 1.00 90.12 140 SER A C 1
ATOM 1064 O O . SER A 1 140 ? -1.316 24.506 10.613 1.00 90.12 140 SER A O 1
ATOM 1066 N N . ILE A 1 141 ? -1.742 26.697 10.429 1.00 88.06 141 ILE A N 1
ATOM 1067 C CA . ILE A 1 141 ? -3.137 26.586 10.883 1.00 88.06 141 ILE A CA 1
ATOM 1068 C C . ILE A 1 141 ? -3.978 25.822 9.852 1.00 88.06 141 ILE A C 1
ATOM 1070 O O . ILE A 1 141 ? -4.696 24.891 10.211 1.00 88.06 141 ILE A O 1
ATOM 1074 N N . VAL A 1 142 ? -3.883 26.194 8.572 1.00 88.69 142 VAL A N 1
ATOM 1075 C CA . VAL A 1 142 ? -4.753 25.649 7.513 1.00 88.69 142 VAL A CA 1
ATOM 1076 C C . VAL A 1 142 ? -4.384 24.212 7.126 1.00 88.69 142 VAL A C 1
ATOM 1078 O O . VAL A 1 142 ? -5.268 23.372 6.980 1.00 88.69 142 VAL A O 1
ATOM 1081 N N . LEU A 1 143 ? -3.094 23.921 6.951 1.00 87.19 143 LEU A N 1
ATOM 1082 C CA . LEU A 1 143 ? -2.599 22.649 6.410 1.00 87.19 143 LEU A CA 1
ATOM 1083 C C . LEU A 1 143 ? -2.204 21.650 7.497 1.00 87.19 143 LEU A C 1
ATOM 1085 O O . LEU A 1 143 ? -2.458 20.460 7.343 1.00 87.19 143 LEU A O 1
ATOM 1089 N N . LEU A 1 144 ? -1.594 22.122 8.589 1.00 85.25 144 LEU A N 1
ATOM 1090 C CA . LEU A 1 144 ? -1.107 21.265 9.680 1.00 85.25 144 LEU A CA 1
ATOM 1091 C C . LEU A 1 144 ? -2.057 21.239 10.884 1.00 85.25 144 LEU A C 1
ATOM 1093 O O . LEU A 1 144 ? -1.747 20.606 11.889 1.00 85.25 144 LEU A O 1
ATOM 1097 N N . ARG A 1 145 ? -3.209 21.921 10.784 1.00 81.69 145 ARG A N 1
ATOM 1098 C CA . ARG A 1 145 ? -4.229 22.033 11.840 1.00 81.69 145 ARG A CA 1
ATOM 1099 C C . ARG A 1 145 ? -3.656 22.506 13.181 1.00 81.69 145 ARG A C 1
ATOM 1101 O O . ARG A 1 145 ? -4.075 22.038 14.237 1.00 81.69 145 ARG A O 1
ATOM 1108 N N . TYR A 1 146 ? -2.699 23.438 13.142 1.00 77.12 146 TYR A N 1
ATOM 1109 C CA . TYR A 1 146 ? -2.081 23.975 14.355 1.00 77.12 146 TYR A CA 1
ATOM 1110 C C . TYR A 1 146 ? -3.143 24.631 15.263 1.00 77.12 146 TYR A C 1
ATOM 1112 O O . TYR A 1 146 ? -3.928 25.454 14.779 1.00 77.12 146 TYR A O 1
ATOM 1120 N N . PRO A 1 147 ? -3.187 24.312 16.570 1.00 72.88 147 PRO A N 1
ATOM 1121 C CA . PRO A 1 147 ? -4.229 24.804 17.465 1.00 72.88 147 PRO A CA 1
ATOM 1122 C C . PRO A 1 147 ? -4.132 26.320 17.692 1.00 72.88 147 PRO A C 1
ATOM 1124 O O . PRO A 1 147 ? -3.161 26.823 18.258 1.00 72.88 147 PRO A O 1
ATOM 1127 N N . LEU A 1 148 ? -5.190 27.050 17.319 1.00 69.44 148 LEU A N 1
ATOM 1128 C CA . LEU A 1 148 ? -5.304 28.510 17.481 1.00 69.44 148 LEU A CA 1
ATOM 1129 C C . LEU A 1 148 ? -5.337 28.980 18.945 1.00 69.44 148 LEU A C 1
ATOM 1131 O O . LEU A 1 148 ? -5.168 30.165 19.216 1.00 69.44 148 LEU A O 1
ATOM 1135 N N . CYS A 1 149 ? -5.572 28.075 19.895 1.00 69.38 149 CYS A N 1
ATOM 1136 C CA . CYS A 1 149 ? -5.684 28.401 21.315 1.00 69.38 149 CYS A CA 1
ATOM 1137 C C . CYS A 1 149 ? -4.333 28.611 22.020 1.00 69.38 149 CYS A C 1
ATOM 1139 O O . CYS A 1 149 ? -4.320 29.109 23.146 1.00 69.38 149 CYS A O 1
ATOM 1141 N N . ARG A 1 150 ? -3.195 28.266 21.396 1.00 79.81 150 ARG A N 1
ATOM 1142 C CA . ARG A 1 150 ? -1.866 28.528 21.977 1.00 79.81 150 ARG A CA 1
ATOM 1143 C C . ARG A 1 150 ? -1.445 29.970 21.686 1.00 79.81 150 ARG A C 1
ATOM 1145 O O . ARG A 1 150 ? -1.318 30.376 20.534 1.00 79.81 150 ARG A O 1
ATOM 1152 N N . ALA A 1 151 ? -1.181 30.742 22.740 1.00 85.19 151 ALA A N 1
ATOM 1153 C CA . ALA A 1 151 ? -0.747 32.135 22.615 1.00 85.19 151 ALA A CA 1
ATOM 1154 C C . ALA A 1 151 ? 0.704 32.277 22.112 1.00 85.19 151 ALA A C 1
ATOM 1156 O O . ALA A 1 151 ? 1.026 33.252 21.436 1.00 85.19 151 ALA A O 1
ATOM 1157 N N . ALA A 1 152 ? 1.575 31.303 22.405 1.00 87.81 152 ALA A N 1
ATOM 1158 C CA . ALA A 1 152 ? 3.009 31.386 22.121 1.00 87.81 152 ALA A CA 1
ATOM 1159 C C . ALA A 1 152 ? 3.356 31.581 20.625 1.00 87.81 152 ALA A C 1
ATOM 1161 O O . ALA A 1 152 ? 4.139 32.485 20.338 1.00 87.81 152 ALA A O 1
ATOM 1162 N N . PRO A 1 153 ? 2.755 30.855 19.659 1.00 89.44 153 PRO A N 1
ATOM 1163 C CA . PRO A 1 153 ? 2.957 31.108 18.229 1.00 89.44 153 PRO A CA 1
ATOM 1164 C C . PRO A 1 153 ? 2.575 32.519 17.780 1.00 89.44 153 PRO A C 1
ATOM 1166 O O . PRO A 1 153 ? 3.336 33.171 17.068 1.00 89.44 153 PRO A O 1
ATOM 1169 N N . ILE A 1 154 ? 1.419 33.015 18.233 1.00 90.50 154 ILE A N 1
ATOM 1170 C CA . ILE A 1 154 ? 0.924 34.355 17.890 1.00 90.50 154 ILE A CA 1
ATOM 1171 C C . ILE A 1 154 ? 1.891 35.408 18.434 1.00 90.50 154 ILE A C 1
ATOM 1173 O O . ILE A 1 154 ? 2.321 36.304 17.707 1.00 90.50 154 ILE A O 1
ATOM 1177 N N . SER A 1 155 ? 2.281 35.276 19.704 1.00 91.12 155 SER A N 1
ATOM 1178 C CA . SER A 1 155 ? 3.245 36.169 20.341 1.00 91.12 155 SER A CA 1
ATOM 1179 C C . SER A 1 155 ? 4.615 36.117 19.661 1.00 91.12 155 SER A C 1
ATOM 1181 O O . SER A 1 155 ? 5.192 37.173 19.413 1.00 91.12 155 SER A O 1
ATOM 1183 N N . ALA A 1 156 ? 5.115 34.933 19.294 1.00 91.56 156 ALA A N 1
ATOM 1184 C CA . ALA A 1 156 ? 6.402 34.782 18.617 1.00 91.56 156 ALA A CA 1
ATOM 1185 C C . ALA A 1 156 ? 6.400 35.450 17.234 1.00 91.56 156 ALA A C 1
ATOM 1187 O O . ALA A 1 156 ? 7.326 36.197 16.918 1.00 91.56 156 ALA A O 1
ATOM 1188 N N . VAL A 1 157 ? 5.347 35.260 16.432 1.00 92.00 157 VAL A N 1
ATOM 1189 C CA . VAL A 1 157 ? 5.218 35.914 15.119 1.00 92.00 157 VAL A CA 1
ATOM 1190 C C . VAL A 1 157 ? 5.142 37.436 15.270 1.00 92.00 157 VAL A C 1
ATOM 1192 O O . VAL A 1 157 ? 5.846 38.152 14.561 1.00 92.00 157 VAL A O 1
ATOM 1195 N N . LEU A 1 158 ? 4.360 37.951 16.225 1.00 91.81 158 LEU A N 1
ATOM 1196 C CA . LEU A 1 158 ? 4.268 39.395 16.481 1.00 91.81 158 LEU A CA 1
ATOM 1197 C C . LEU A 1 158 ? 5.602 39.994 16.946 1.00 91.81 158 LEU A C 1
ATOM 1199 O O . LEU A 1 158 ? 6.009 41.045 16.450 1.00 91.81 158 LEU A O 1
ATOM 1203 N N . MET A 1 159 ? 6.301 39.322 17.867 1.00 92.44 159 MET A N 1
ATOM 1204 C CA . MET A 1 159 ? 7.633 39.726 18.332 1.00 92.44 159 MET A CA 1
ATOM 1205 C C . MET A 1 159 ? 8.649 39.721 17.190 1.00 92.44 159 MET A C 1
ATOM 1207 O O . MET A 1 159 ? 9.445 40.652 17.076 1.00 92.44 159 MET A O 1
ATOM 1211 N N . CYS A 1 160 ? 8.597 38.702 16.331 1.00 90.62 160 CYS A N 1
ATOM 1212 C CA . CYS A 1 160 ? 9.443 38.588 15.153 1.00 90.62 160 CYS A CA 1
ATOM 1213 C C . CYS A 1 160 ? 9.193 39.755 14.188 1.00 90.62 160 CYS A C 1
ATOM 1215 O O . CYS A 1 160 ? 10.115 40.521 13.920 1.00 90.62 160 CYS A O 1
ATOM 1217 N N . VAL A 1 161 ? 7.947 39.973 13.753 1.00 89.62 161 VAL A N 1
ATOM 1218 C CA . VAL A 1 161 ? 7.579 41.074 12.843 1.00 89.62 161 VAL A CA 1
ATOM 1219 C C . VAL A 1 161 ? 7.977 42.435 13.419 1.00 89.62 161 VAL A C 1
ATOM 1221 O O . VAL A 1 161 ? 8.571 43.249 12.712 1.00 89.62 161 VAL A O 1
ATOM 1224 N N . LEU A 1 162 ? 7.714 42.679 14.707 1.00 90.06 162 LEU A N 1
ATOM 1225 C CA . LEU A 1 162 ? 8.087 43.931 15.368 1.00 90.06 162 LEU A CA 1
ATOM 12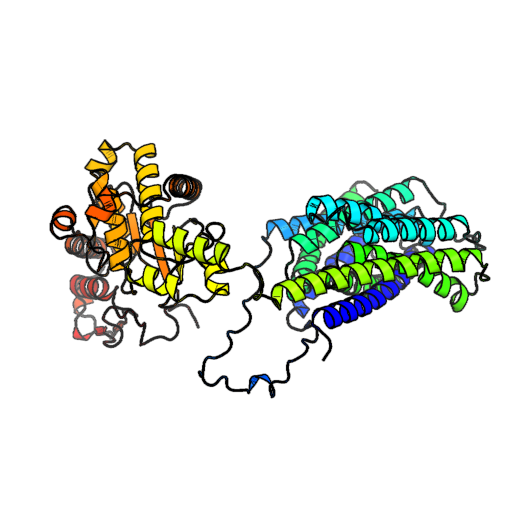26 C C . LEU A 1 162 ? 9.610 44.113 15.433 1.00 90.06 162 LEU A C 1
ATOM 1228 O O . LEU A 1 162 ? 10.112 45.198 15.141 1.00 90.06 162 LEU A O 1
ATOM 1232 N N . GLY A 1 163 ? 10.351 43.059 15.783 1.00 87.38 163 GLY A N 1
ATOM 1233 C CA . GLY A 1 163 ? 11.811 43.080 15.818 1.00 87.38 163 GLY A CA 1
ATOM 1234 C C . GLY A 1 163 ? 12.418 43.348 14.441 1.00 87.38 163 GLY A C 1
ATOM 1235 O O . GLY A 1 163 ? 13.302 44.200 14.309 1.00 87.38 163 GLY A O 1
ATOM 1236 N N . VAL A 1 164 ? 11.892 42.692 13.402 1.00 83.81 164 VAL A N 1
ATOM 1237 C CA . VAL A 1 164 ? 12.280 42.918 12.001 1.00 83.81 164 VAL A CA 1
ATOM 1238 C C . VAL A 1 164 ? 11.991 44.356 11.580 1.00 83.81 164 VAL A C 1
ATOM 1240 O O . VAL A 1 164 ? 12.872 45.002 11.016 1.00 83.81 164 VAL A O 1
ATOM 1243 N N . LEU A 1 165 ? 10.809 44.888 11.898 1.00 84.25 165 LEU A N 1
ATOM 1244 C CA . LEU A 1 165 ? 10.412 46.250 11.542 1.00 84.25 165 LEU A CA 1
ATOM 1245 C C . LEU A 1 165 ? 11.300 47.303 12.219 1.00 84.25 165 LEU A C 1
ATOM 1247 O O . LEU A 1 165 ? 11.803 48.202 11.547 1.00 84.25 165 LEU A O 1
ATOM 1251 N N . ILE A 1 166 ? 11.552 47.171 13.527 1.00 84.00 166 ILE A N 1
ATOM 1252 C CA . ILE A 1 166 ? 12.453 48.069 14.272 1.00 84.00 166 ILE A CA 1
ATOM 1253 C C . ILE A 1 166 ? 13.848 48.059 13.645 1.00 84.00 166 ILE A C 1
ATOM 1255 O O . ILE A 1 166 ? 14.465 49.113 13.474 1.00 84.00 166 ILE A O 1
ATOM 1259 N N . THR A 1 167 ? 14.330 46.875 13.274 1.00 77.38 167 THR A N 1
ATOM 1260 C CA . THR A 1 167 ? 15.665 46.697 12.708 1.00 77.38 167 THR A CA 1
ATOM 1261 C C . THR A 1 167 ? 15.760 47.242 11.284 1.00 77.38 167 THR A C 1
ATOM 1263 O O . THR A 1 167 ? 16.762 47.865 10.941 1.00 77.38 167 THR A O 1
ATOM 1266 N N . ALA A 1 168 ? 14.715 47.056 10.474 1.00 73.94 168 ALA A N 1
ATOM 1267 C CA . ALA A 1 168 ? 14.633 47.531 9.095 1.00 73.94 168 ALA A CA 1
ATOM 1268 C C . ALA A 1 168 ? 14.506 49.060 9.007 1.00 73.94 168 ALA A C 1
ATOM 1270 O O . ALA A 1 168 ? 15.254 49.692 8.265 1.00 73.94 168 ALA A O 1
ATOM 1271 N N . LEU A 1 169 ? 13.618 49.665 9.805 1.00 74.44 169 LEU A N 1
ATOM 1272 C CA . LEU A 1 169 ? 13.343 51.108 9.769 1.00 74.44 169 LEU A CA 1
ATOM 1273 C C . LEU A 1 169 ? 14.496 51.966 10.289 1.00 74.44 169 LEU A C 1
ATOM 1275 O O . LEU A 1 169 ? 14.595 53.139 9.946 1.00 74.44 169 LEU A O 1
ATOM 1279 N N . ASN A 1 170 ? 15.359 51.404 11.134 1.00 70.25 170 ASN A N 1
ATOM 1280 C CA . ASN A 1 170 ? 16.452 52.159 11.730 1.00 70.25 170 ASN A CA 1
ATOM 1281 C C . ASN A 1 170 ? 17.766 52.021 10.968 1.00 70.25 170 ASN A C 1
ATOM 1283 O O . ASN A 1 170 ? 18.761 52.528 11.462 1.00 70.25 170 ASN A O 1
ATOM 1287 N N . ARG A 1 171 ? 17.827 51.348 9.813 1.00 65.56 171 ARG A N 1
ATOM 1288 C CA . ARG A 1 171 ? 19.092 51.050 9.117 1.00 65.56 171 ARG A CA 1
ATOM 1289 C C . ARG A 1 171 ? 19.936 52.294 8.804 1.00 65.56 171 ARG A C 1
ATOM 1291 O O . ARG A 1 171 ? 19.380 53.331 8.444 1.00 65.56 171 ARG A O 1
ATOM 1298 N N . PRO A 1 172 ? 21.274 52.216 8.915 1.00 54.16 172 PRO A N 1
ATOM 1299 C CA . PRO A 1 172 ? 22.149 53.294 8.470 1.00 54.16 172 PRO A CA 1
ATOM 1300 C C . PRO A 1 172 ? 22.077 53.425 6.946 1.00 54.16 172 PRO A C 1
ATOM 1302 O O . PRO A 1 172 ? 22.047 52.419 6.241 1.00 54.16 172 PRO A O 1
ATOM 1305 N N . SER A 1 173 ? 22.074 54.653 6.428 1.00 51.59 173 SER A N 1
ATOM 1306 C CA . SER A 1 173 ? 22.175 54.884 4.985 1.00 51.59 173 SER A CA 1
ATOM 1307 C C . SER A 1 173 ? 23.539 54.401 4.460 1.00 51.59 173 SER A C 1
ATOM 1309 O O . SER A 1 173 ? 24.555 54.659 5.119 1.00 51.59 173 SER A O 1
ATOM 1311 N N . PRO A 1 174 ? 23.592 53.714 3.303 1.00 52.84 174 PRO A N 1
ATOM 1312 C CA . PRO A 1 174 ? 24.843 53.213 2.741 1.00 52.84 174 PRO A CA 1
ATOM 1313 C C . PRO A 1 174 ? 25.810 54.366 2.432 1.00 52.84 174 PRO A C 1
ATOM 1315 O O . PRO A 1 174 ? 25.401 55.428 1.969 1.00 52.84 174 PRO A O 1
ATOM 1318 N N . LYS A 1 175 ? 27.104 54.160 2.714 1.00 44.06 175 LYS A N 1
ATOM 1319 C CA . LYS A 1 175 ? 28.171 55.165 2.531 1.00 44.06 175 LYS A CA 1
ATOM 1320 C C . LYS A 1 175 ? 28.897 55.077 1.178 1.00 44.06 175 LYS A C 1
ATOM 1322 O O . LYS A 1 175 ? 29.828 55.845 0.960 1.00 44.06 175 LYS A O 1
ATOM 1327 N N . THR A 1 176 ? 28.523 54.152 0.295 1.00 47.91 176 THR A N 1
ATOM 1328 C CA . THR A 1 176 ? 29.209 53.889 -0.982 1.00 47.91 176 THR A CA 1
ATOM 1329 C C . THR A 1 176 ? 28.242 53.900 -2.169 1.00 47.91 176 THR A C 1
ATOM 1331 O O . THR A 1 176 ? 27.115 53.424 -2.056 1.00 47.91 176 THR A O 1
ATOM 1334 N N . ASP A 1 177 ? 28.720 54.365 -3.331 1.00 43.00 177 ASP A N 1
ATOM 1335 C CA . ASP A 1 177 ? 28.001 54.445 -4.625 1.00 43.00 177 ASP A CA 1
ATOM 1336 C C . ASP A 1 177 ? 27.637 53.071 -5.249 1.00 43.00 177 ASP A C 1
ATOM 1338 O O . ASP A 1 177 ? 27.193 52.990 -6.389 1.00 43.00 177 ASP A O 1
ATOM 1342 N N . LEU A 1 178 ? 27.819 51.974 -4.503 1.00 47.06 178 LEU A N 1
ATOM 1343 C CA . LEU A 1 178 ? 27.509 50.585 -4.880 1.00 47.06 178 LEU A CA 1
ATOM 1344 C C . LEU A 1 178 ? 26.118 50.127 -4.391 1.00 47.06 178 LEU A C 1
ATOM 1346 O O . LEU A 1 178 ? 25.784 48.944 -4.474 1.00 47.06 178 LEU A O 1
ATOM 1350 N N . ALA A 1 179 ? 25.314 51.033 -3.831 1.00 54.94 179 ALA A N 1
ATOM 1351 C CA . ALA A 1 179 ? 23.978 50.714 -3.342 1.00 54.94 179 ALA A CA 1
ATOM 1352 C C . ALA A 1 179 ? 23.002 50.482 -4.512 1.00 54.94 179 ALA A C 1
ATOM 1354 O O . ALA A 1 179 ? 22.795 51.362 -5.344 1.00 54.94 179 ALA A O 1
ATOM 1355 N N . VAL A 1 180 ? 22.384 49.297 -4.560 1.00 59.53 180 VAL A N 1
ATOM 1356 C CA . VAL A 1 180 ? 21.306 48.971 -5.510 1.00 59.53 180 VAL A CA 1
ATOM 1357 C C . VAL A 1 180 ? 20.143 49.948 -5.308 1.00 59.53 180 VAL A C 1
ATOM 1359 O O . VAL A 1 180 ? 19.709 50.166 -4.178 1.00 59.53 180 VAL A O 1
ATOM 1362 N N . GLN A 1 181 ? 19.630 50.531 -6.395 1.00 61.75 181 GLN A N 1
ATOM 1363 C CA . GLN A 1 181 ? 18.460 51.407 -6.348 1.00 61.75 181 GLN A CA 1
ATOM 1364 C C . GLN A 1 181 ? 17.205 50.563 -6.082 1.00 61.75 181 GLN A C 1
ATOM 1366 O O . GLN A 1 181 ? 16.771 49.801 -6.944 1.00 61.75 181 GLN A O 1
ATOM 1371 N N . GLU A 1 182 ? 16.651 50.677 -4.875 1.00 68.75 182 GLU A N 1
ATOM 1372 C CA . GLU A 1 182 ? 15.503 49.877 -4.441 1.00 68.75 182 GLU A CA 1
ATOM 1373 C C . GLU A 1 182 ? 14.256 50.177 -5.291 1.00 68.75 182 GLU A C 1
ATOM 1375 O O . GLU A 1 182 ? 13.912 51.336 -5.544 1.00 68.75 182 GLU A O 1
ATOM 1380 N N . ASN A 1 183 ? 13.583 49.121 -5.753 1.00 79.25 183 ASN A N 1
ATOM 1381 C CA . ASN A 1 183 ? 12.393 49.197 -6.595 1.00 79.25 183 ASN A CA 1
ATOM 1382 C C . ASN A 1 183 ? 11.265 48.327 -6.019 1.00 79.25 183 ASN A C 1
ATOM 1384 O O . ASN A 1 183 ? 11.494 47.192 -5.603 1.00 79.25 183 ASN A O 1
ATOM 1388 N N . ILE A 1 184 ? 10.026 48.825 -6.098 1.00 83.75 184 ILE A N 1
ATOM 1389 C CA . ILE A 1 184 ? 8.802 48.170 -5.599 1.00 83.75 184 ILE A CA 1
ATOM 1390 C C . ILE A 1 184 ? 8.650 46.748 -6.159 1.00 83.75 184 ILE A C 1
ATOM 1392 O O . ILE A 1 184 ? 8.152 45.853 -5.475 1.00 83.75 184 ILE A O 1
ATOM 1396 N N . LEU A 1 185 ? 9.094 46.519 -7.400 1.00 86.19 185 LEU A N 1
ATOM 1397 C CA . LEU A 1 185 ? 9.069 45.192 -8.016 1.00 86.19 185 LEU A CA 1
ATOM 1398 C C . LEU A 1 185 ? 9.916 44.173 -7.236 1.00 86.19 185 LEU A C 1
ATOM 1400 O O . LEU A 1 185 ? 9.472 43.043 -7.042 1.00 86.19 185 LEU A O 1
ATOM 1404 N N . GLY A 1 186 ? 11.107 44.571 -6.775 1.00 84.06 186 GLY A N 1
ATOM 1405 C CA . GLY A 1 186 ? 11.978 43.719 -5.965 1.00 84.06 186 GLY A CA 1
ATOM 1406 C C . GLY A 1 186 ? 11.309 43.329 -4.654 1.00 84.06 186 GLY A C 1
ATOM 1407 O O . GLY A 1 186 ? 11.284 42.153 -4.298 1.00 84.06 186 GLY A O 1
ATOM 1408 N N . ASP A 1 187 ? 10.667 44.292 -3.999 1.00 85.75 187 ASP A N 1
ATOM 1409 C CA . ASP A 1 187 ? 9.981 44.058 -2.731 1.00 85.75 187 ASP A CA 1
ATOM 1410 C C . ASP A 1 187 ? 8.765 43.127 -2.887 1.00 85.75 187 ASP A C 1
ATOM 1412 O O . ASP A 1 187 ? 8.550 42.223 -2.075 1.00 85.75 187 ASP A O 1
ATOM 1416 N N . CYS A 1 188 ? 7.996 43.285 -3.970 1.00 89.44 188 CYS A N 1
ATOM 1417 C CA . CYS A 1 188 ? 6.876 42.393 -4.287 1.00 89.44 188 CYS A CA 1
ATOM 1418 C C . CYS A 1 188 ? 7.346 40.957 -4.555 1.00 89.44 188 CYS A C 1
ATOM 1420 O O . CYS A 1 188 ? 6.720 40.005 -4.085 1.00 89.44 188 CYS A O 1
ATOM 1422 N N . LEU A 1 189 ? 8.450 40.790 -5.290 1.00 90.56 189 LEU A N 1
ATOM 1423 C CA . LEU A 1 189 ? 9.042 39.478 -5.563 1.00 90.56 189 LEU A CA 1
ATOM 1424 C C . LEU A 1 189 ? 9.580 38.820 -4.286 1.00 90.56 189 LEU A C 1
ATOM 1426 O O . LEU A 1 189 ? 9.363 37.626 -4.086 1.00 90.56 189 LEU A O 1
ATOM 1430 N N . ALA A 1 190 ? 10.200 39.598 -3.396 1.00 87.75 190 ALA A N 1
ATOM 1431 C CA . ALA A 1 190 ? 10.675 39.127 -2.098 1.00 87.75 190 ALA A CA 1
ATOM 1432 C C . ALA A 1 190 ? 9.523 38.624 -1.210 1.00 87.75 190 ALA A C 1
ATOM 1434 O O . ALA A 1 190 ? 9.593 37.528 -0.652 1.00 87.75 190 ALA A O 1
ATOM 1435 N N . LEU A 1 191 ? 8.422 39.381 -1.124 1.00 90.50 191 LEU A N 1
ATOM 1436 C CA . LEU A 1 191 ? 7.220 38.965 -0.388 1.00 90.50 191 LEU A CA 1
ATOM 1437 C C . LEU A 1 191 ? 6.539 37.746 -1.020 1.00 90.50 191 LEU A C 1
ATOM 1439 O O . LEU A 1 191 ? 6.098 36.843 -0.305 1.00 90.50 191 LEU A O 1
ATOM 1443 N N . GLY A 1 192 ? 6.475 37.697 -2.353 1.00 91.81 192 GLY A N 1
ATOM 1444 C CA . GLY A 1 192 ? 5.963 36.543 -3.091 1.00 91.81 192 GLY A CA 1
ATOM 1445 C C . GLY A 1 192 ? 6.774 35.278 -2.806 1.00 91.81 192 GLY A C 1
ATOM 1446 O O . GLY A 1 192 ? 6.191 34.225 -2.532 1.00 91.81 192 GLY A O 1
ATOM 1447 N N . SER A 1 193 ? 8.105 35.397 -2.774 1.00 92.44 193 SER A N 1
ATOM 1448 C CA . SER A 1 193 ? 8.993 34.304 -2.379 1.00 92.44 193 SER A CA 1
ATOM 1449 C C . SER A 1 193 ? 8.736 33.864 -0.939 1.00 92.44 193 SER A C 1
ATOM 1451 O O . SER A 1 193 ? 8.537 32.675 -0.705 1.00 92.44 193 SER A O 1
ATOM 1453 N N . ALA A 1 194 ? 8.633 34.805 0.007 1.00 91.94 194 ALA A N 1
ATOM 1454 C CA . ALA A 1 194 ? 8.362 34.516 1.416 1.00 91.94 194 ALA A CA 1
ATOM 1455 C C . ALA A 1 194 ? 7.055 33.726 1.621 1.00 91.94 194 ALA A C 1
ATOM 1457 O O . ALA A 1 194 ? 6.996 32.808 2.443 1.00 91.94 194 ALA A O 1
ATOM 1458 N N . CYS A 1 195 ? 6.012 34.058 0.853 1.00 94.12 195 CYS A N 1
ATOM 1459 C CA . CYS A 1 195 ? 4.738 33.341 0.859 1.00 94.12 195 CYS A CA 1
ATOM 1460 C C . CYS A 1 195 ? 4.874 31.922 0.285 1.00 94.12 195 CYS A C 1
ATOM 1462 O O . CYS A 1 195 ? 4.474 30.954 0.937 1.00 94.12 195 CYS A O 1
ATOM 1464 N N . CYS A 1 196 ? 5.490 31.785 -0.896 1.00 92.88 196 CYS A N 1
ATOM 1465 C CA . CYS A 1 196 ? 5.725 30.484 -1.529 1.00 92.88 196 CYS A CA 1
ATOM 1466 C C . CYS A 1 196 ? 6.588 29.574 -0.645 1.00 92.88 196 CYS A C 1
ATOM 1468 O O . CYS A 1 196 ? 6.301 28.384 -0.525 1.00 92.88 196 CYS A O 1
ATOM 1470 N N . TYR A 1 197 ? 7.599 30.144 0.012 1.00 91.88 197 TYR A N 1
ATOM 1471 C CA . TYR A 1 197 ? 8.490 29.439 0.925 1.00 91.88 197 TYR A CA 1
ATOM 1472 C C . TYR A 1 197 ? 7.754 28.935 2.174 1.00 91.88 197 TYR A C 1
ATOM 1474 O O . TYR A 1 197 ? 7.903 27.778 2.573 1.00 91.88 197 TYR A O 1
ATOM 1482 N N . GLY A 1 198 ? 6.890 29.769 2.766 1.00 92.19 198 GLY A N 1
ATOM 1483 C CA . GLY A 1 198 ? 6.057 29.362 3.901 1.00 92.19 198 GLY A CA 1
ATOM 1484 C C . GLY A 1 198 ? 5.076 28.239 3.550 1.00 92.19 198 GLY A C 1
ATOM 1485 O O . GLY A 1 198 ? 4.894 27.302 4.328 1.00 92.19 198 GLY A O 1
ATOM 1486 N N . LEU A 1 199 ? 4.488 28.280 2.350 1.00 94.19 199 LEU A N 1
ATOM 1487 C CA . LEU A 1 199 ? 3.634 27.198 1.854 1.00 94.19 199 LEU A CA 1
ATOM 1488 C C . LEU A 1 199 ? 4.441 25.913 1.612 1.00 94.19 199 LEU A C 1
ATOM 1490 O O . LEU A 1 199 ? 4.015 24.829 2.015 1.00 94.19 199 LEU A O 1
ATOM 1494 N N . PHE A 1 200 ? 5.612 26.040 0.981 1.00 93.88 200 PHE A N 1
ATOM 1495 C CA . PHE A 1 200 ? 6.529 24.936 0.704 1.00 93.88 200 PHE A CA 1
ATOM 1496 C C . PHE A 1 200 ? 6.944 24.202 1.981 1.00 93.88 200 PHE A C 1
ATOM 1498 O O . PHE A 1 200 ? 6.787 22.987 2.047 1.00 93.88 200 PHE A O 1
ATOM 1505 N N . THR A 1 201 ? 7.403 24.914 3.011 1.00 92.81 201 THR A N 1
ATOM 1506 C CA . THR A 1 201 ? 7.848 24.296 4.274 1.00 92.81 201 THR A CA 1
ATOM 1507 C C . THR A 1 201 ? 6.714 23.571 5.009 1.00 92.81 201 THR A C 1
ATOM 1509 O O . THR A 1 201 ? 6.935 22.494 5.567 1.00 92.81 201 THR A O 1
ATOM 1512 N N . CYS A 1 202 ? 5.481 24.089 4.956 1.00 92.50 202 CYS A N 1
ATOM 1513 C CA . CYS A 1 202 ? 4.310 23.397 5.505 1.00 92.50 202 CYS A CA 1
ATOM 1514 C C . CYS A 1 202 ? 3.972 22.121 4.720 1.00 92.50 202 CYS A C 1
ATOM 1516 O O . CYS A 1 202 ? 3.739 21.074 5.323 1.00 92.50 202 CYS A O 1
ATOM 1518 N N . CYS A 1 203 ? 3.979 22.184 3.384 1.00 92.06 203 CYS A N 1
ATOM 1519 C CA . CYS A 1 203 ? 3.728 21.011 2.542 1.00 92.06 203 CYS A CA 1
ATOM 1520 C C . CYS A 1 203 ? 4.844 19.963 2.683 1.00 92.06 203 CYS A C 1
ATOM 1522 O O . CYS A 1 203 ? 4.564 18.768 2.691 1.00 92.06 203 CYS A O 1
ATOM 1524 N N . LEU A 1 204 ? 6.096 20.401 2.852 1.00 90.88 204 LEU A N 1
ATOM 1525 C CA . LEU A 1 204 ? 7.239 19.530 3.116 1.00 90.88 204 LEU A CA 1
ATOM 1526 C C . LEU A 1 204 ? 7.025 18.733 4.410 1.00 90.88 204 LEU A C 1
ATOM 1528 O O . LEU A 1 204 ? 7.123 17.512 4.381 1.00 90.88 204 LEU A O 1
ATOM 1532 N N . LYS A 1 205 ? 6.653 19.397 5.514 1.00 89.94 205 LYS A N 1
ATOM 1533 C CA . LYS A 1 205 ? 6.356 18.729 6.795 1.00 89.94 205 LYS A CA 1
ATOM 1534 C C . LYS A 1 205 ? 5.149 17.791 6.712 1.00 89.94 205 LYS A C 1
ATOM 1536 O O . LYS A 1 205 ? 5.141 16.762 7.376 1.00 89.94 205 LYS A O 1
ATOM 1541 N N . LEU A 1 206 ? 4.132 18.144 5.923 1.00 86.19 206 LEU A N 1
ATOM 1542 C CA . LEU A 1 206 ? 2.930 17.322 5.758 1.00 86.19 206 LEU A CA 1
ATOM 1543 C C . LEU A 1 206 ? 3.212 16.025 4.987 1.00 86.19 206 LEU A C 1
ATOM 1545 O O . LEU A 1 206 ? 2.539 15.021 5.201 1.00 86.19 206 LEU A O 1
ATOM 1549 N N . TRP A 1 207 ? 4.159 16.060 4.051 1.00 85.25 207 TRP A N 1
ATOM 1550 C CA . TRP A 1 207 ? 4.320 15.009 3.050 1.00 85.25 207 TRP A CA 1
ATOM 1551 C C . TRP A 1 207 ? 5.636 14.233 3.123 1.00 85.25 207 TRP A C 1
ATOM 1553 O O . TRP A 1 207 ? 5.740 13.179 2.496 1.00 85.25 207 TRP A O 1
ATOM 1563 N N . VAL A 1 208 ? 6.630 14.736 3.857 1.00 84.88 208 VAL A N 1
ATOM 1564 C CA . VAL A 1 208 ? 7.899 14.050 4.120 1.00 84.88 208 VAL A CA 1
ATOM 1565 C C . VAL A 1 208 ? 7.921 13.646 5.598 1.00 84.88 208 VAL A C 1
ATOM 1567 O O . VAL A 1 208 ? 8.105 14.513 6.452 1.00 84.88 208 VAL A O 1
ATOM 1570 N N . PRO A 1 209 ? 7.696 12.357 5.913 1.00 68.12 209 PRO A N 1
ATOM 1571 C CA . PRO A 1 209 ? 7.481 11.909 7.289 1.00 68.12 209 PRO A CA 1
ATOM 1572 C C . PRO A 1 209 ? 8.771 11.761 8.110 1.00 68.12 209 PRO A C 1
ATOM 1574 O O . PRO A 1 209 ? 8.699 11.778 9.333 1.00 68.12 209 PRO A O 1
ATOM 1577 N N . ASP A 1 210 ? 9.926 11.609 7.455 1.00 76.44 210 ASP A N 1
ATOM 1578 C CA . ASP A 1 210 ? 11.194 11.236 8.095 1.00 76.44 210 ASP A CA 1
ATOM 1579 C C . ASP A 1 210 ? 12.368 12.038 7.502 1.00 76.44 210 ASP A C 1
ATOM 1581 O O . ASP A 1 210 ? 12.478 12.204 6.278 1.00 76.44 210 ASP A O 1
ATOM 1585 N N . GLU A 1 211 ? 13.265 12.530 8.360 1.00 77.94 211 GLU A N 1
ATOM 1586 C CA . GLU A 1 211 ? 14.488 13.246 7.985 1.00 77.94 211 GLU A CA 1
ATOM 1587 C C . GLU A 1 211 ? 15.411 12.439 7.054 1.00 77.94 211 GLU A C 1
ATOM 1589 O O . GLU A 1 211 ? 16.092 13.022 6.203 1.00 77.94 211 GLU A O 1
ATOM 1594 N N . ARG A 1 212 ? 15.389 11.102 7.135 1.00 79.00 212 ARG A N 1
ATOM 1595 C CA . ARG A 1 212 ? 16.170 10.184 6.286 1.00 79.00 212 ARG A CA 1
ATOM 1596 C C . ARG A 1 212 ? 15.792 10.298 4.809 1.00 79.00 212 ARG A C 1
ATOM 1598 O O . ARG A 1 212 ? 16.611 10.039 3.928 1.00 79.00 212 ARG A O 1
ATOM 1605 N N . MET A 1 213 ? 14.571 10.742 4.513 1.00 80.56 213 MET A N 1
ATOM 1606 C CA . MET A 1 213 ? 14.100 10.935 3.140 1.00 80.56 213 MET A CA 1
ATOM 1607 C C . MET A 1 213 ? 14.534 12.269 2.528 1.00 80.56 213 MET A C 1
ATOM 1609 O O . MET A 1 213 ? 14.468 12.424 1.305 1.00 80.56 213 MET A O 1
ATOM 1613 N N . VAL A 1 214 ? 14.983 13.236 3.335 1.00 87.00 214 VAL A N 1
ATOM 1614 C CA . VAL A 1 214 ? 15.224 14.617 2.880 1.00 87.00 214 VAL A CA 1
ATOM 1615 C C . VAL A 1 214 ? 16.275 14.668 1.779 1.00 87.00 214 VAL A C 1
ATOM 1617 O O . VAL A 1 214 ? 16.058 15.337 0.771 1.00 87.00 214 VAL A O 1
ATOM 1620 N N . ALA A 1 215 ? 17.373 13.917 1.915 1.00 87.62 215 ALA A N 1
ATOM 1621 C CA . ALA A 1 215 ? 18.443 13.892 0.915 1.00 87.62 215 ALA A CA 1
ATOM 1622 C C . ALA A 1 215 ? 17.937 13.395 -0.449 1.00 87.62 215 ALA A C 1
ATOM 1624 O O . ALA A 1 215 ? 18.261 13.968 -1.490 1.00 87.62 215 ALA A O 1
ATOM 1625 N N . TYR A 1 216 ? 17.087 12.364 -0.449 1.00 87.19 216 TYR A N 1
ATOM 1626 C CA . TYR A 1 216 ? 16.470 11.858 -1.671 1.00 87.19 216 TYR A CA 1
ATOM 1627 C C . TYR A 1 216 ? 15.482 12.867 -2.269 1.00 87.19 216 TYR A C 1
ATOM 1629 O O . TYR A 1 216 ? 15.553 13.161 -3.463 1.00 87.19 216 TYR A O 1
ATOM 1637 N N . VAL A 1 217 ? 14.584 13.422 -1.449 1.00 89.12 217 VAL A N 1
ATOM 1638 C CA . VAL A 1 217 ? 13.566 14.389 -1.890 1.00 89.12 217 VAL A CA 1
ATOM 1639 C C . VAL A 1 217 ? 14.222 15.630 -2.502 1.00 89.12 217 VAL A C 1
ATOM 1641 O O . VAL A 1 217 ? 13.851 16.030 -3.604 1.00 89.12 217 VAL A O 1
ATOM 1644 N N . PHE A 1 218 ? 15.251 16.185 -1.861 1.00 89.00 218 PHE A N 1
ATOM 1645 C CA . PHE A 1 218 ? 16.006 17.326 -2.391 1.00 89.00 218 PHE A CA 1
ATOM 1646 C C . PHE A 1 218 ? 16.852 16.974 -3.612 1.00 89.00 218 PHE A C 1
ATOM 1648 O O . PHE A 1 218 ? 16.956 17.768 -4.549 1.00 89.00 218 PHE A O 1
ATOM 1655 N N . GLY A 1 219 ? 17.393 15.758 -3.652 1.00 90.31 219 GLY A N 1
ATOM 1656 C CA . GLY A 1 219 ? 18.009 15.213 -4.852 1.00 90.31 219 GLY A CA 1
ATOM 1657 C C . GLY A 1 219 ? 17.055 15.219 -6.050 1.00 90.31 219 GLY A C 1
ATOM 1658 O O . GLY A 1 219 ? 17.414 15.659 -7.144 1.00 90.31 219 GLY A O 1
ATOM 1659 N N . MET A 1 220 ? 15.804 14.814 -5.827 1.00 92.44 220 MET A N 1
ATOM 1660 C CA . MET A 1 220 ? 14.744 14.883 -6.832 1.00 92.44 220 MET A CA 1
ATOM 1661 C C . MET A 1 220 ? 14.309 16.320 -7.139 1.00 92.44 220 MET A C 1
ATOM 1663 O O . MET A 1 220 ? 14.001 16.609 -8.293 1.00 92.44 220 MET A O 1
ATOM 1667 N N . PHE A 1 221 ? 14.329 17.244 -6.175 1.00 93.94 221 PHE A N 1
ATOM 1668 C CA . PHE A 1 221 ? 14.095 18.664 -6.461 1.00 93.94 221 PHE A CA 1
ATOM 1669 C C . PHE A 1 221 ? 15.146 19.240 -7.408 1.00 93.94 221 PHE A C 1
ATOM 1671 O O . PHE A 1 221 ? 14.785 20.036 -8.270 1.00 93.94 221 PHE A O 1
ATOM 1678 N N . GLY A 1 222 ? 16.401 18.785 -7.337 1.00 94.12 222 GLY A N 1
ATOM 1679 C CA . GLY A 1 222 ? 17.419 19.121 -8.336 1.00 94.12 222 GLY A CA 1
ATOM 1680 C C . GLY A 1 222 ? 17.038 18.664 -9.750 1.00 94.12 222 GLY A C 1
ATOM 1681 O O . GLY A 1 222 ? 17.198 19.415 -10.712 1.00 94.12 222 GLY A O 1
ATOM 1682 N N . VAL A 1 223 ? 16.438 17.475 -9.884 1.00 94.62 223 VAL A N 1
ATOM 1683 C CA . VAL A 1 223 ? 15.903 16.978 -11.169 1.00 94.62 223 VAL A CA 1
ATOM 1684 C C . VAL A 1 223 ? 14.739 17.843 -11.661 1.00 94.62 223 VAL A C 1
ATOM 1686 O O . VAL A 1 223 ? 14.676 18.178 -12.845 1.00 94.62 223 VAL A O 1
ATOM 1689 N N . VAL A 1 224 ? 13.831 18.240 -10.765 1.00 95.12 224 VAL A N 1
ATOM 1690 C CA . VAL A 1 224 ? 12.713 19.140 -11.097 1.00 95.12 224 VAL A CA 1
ATOM 1691 C C . VAL A 1 224 ? 13.232 20.518 -11.517 1.00 95.12 224 VAL A C 1
ATOM 1693 O O . VAL A 1 224 ? 12.789 21.054 -12.531 1.00 95.12 224 VAL A O 1
ATOM 1696 N N . ALA A 1 225 ? 14.209 21.066 -10.792 1.00 95.12 225 ALA A N 1
ATOM 1697 C CA . ALA A 1 225 ? 14.844 22.342 -11.101 1.00 95.12 225 ALA A CA 1
ATOM 1698 C C . ALA A 1 225 ? 15.541 22.316 -12.466 1.00 95.12 225 ALA A C 1
ATOM 1700 O O . ALA A 1 225 ? 15.432 23.282 -13.214 1.00 95.12 225 ALA A O 1
ATOM 1701 N N . PHE A 1 226 ? 16.179 21.204 -12.838 1.00 95.38 226 PHE A N 1
ATOM 1702 C CA . PHE A 1 226 ? 16.719 21.023 -14.185 1.00 95.38 226 PHE A CA 1
ATOM 1703 C C . PHE A 1 226 ? 15.607 21.005 -15.244 1.00 95.38 226 PHE A C 1
ATOM 1705 O O . PHE A 1 226 ? 15.670 21.738 -16.233 1.00 95.38 226 PHE A O 1
ATOM 1712 N N . ALA A 1 227 ? 14.562 20.202 -15.018 1.00 95.81 227 ALA A N 1
ATOM 1713 C CA . ALA A 1 227 ? 13.459 20.021 -15.961 1.00 95.81 227 ALA A CA 1
ATOM 1714 C C . ALA A 1 227 ? 12.655 21.310 -16.209 1.00 95.81 227 ALA A C 1
ATOM 1716 O O . ALA A 1 227 ? 12.221 21.546 -17.334 1.00 95.81 227 ALA A O 1
ATOM 1717 N N . LEU A 1 228 ? 12.465 22.142 -15.181 1.00 95.56 228 LEU A N 1
ATOM 1718 C CA . LEU A 1 228 ? 11.780 23.436 -15.289 1.00 95.56 228 LEU A CA 1
ATOM 1719 C C . LEU A 1 228 ? 12.733 24.563 -15.705 1.00 95.56 228 LEU A C 1
ATOM 1721 O O . LEU A 1 228 ? 12.368 25.441 -16.488 1.00 95.56 228 LEU A O 1
ATOM 1725 N N . GLY A 1 229 ? 13.959 24.537 -15.190 1.00 94.38 229 GLY A N 1
ATOM 1726 C CA . GLY A 1 229 ? 14.935 25.608 -15.330 1.00 94.38 229 GLY A CA 1
ATOM 1727 C C . GLY A 1 229 ? 15.564 25.697 -16.713 1.00 94.38 229 GLY A C 1
ATOM 1728 O O . GLY A 1 229 ? 15.735 26.801 -17.221 1.00 94.38 229 GLY A O 1
ATOM 1729 N N . VAL A 1 230 ? 15.871 24.569 -17.363 1.00 93.62 230 VAL A N 1
ATOM 1730 C CA . VAL A 1 230 ? 16.471 24.590 -18.711 1.00 93.62 230 VAL A CA 1
ATOM 1731 C C . VAL A 1 230 ? 15.516 25.197 -19.755 1.00 93.62 230 VAL A C 1
ATOM 1733 O O . VAL A 1 230 ? 15.942 26.108 -20.471 1.00 93.62 230 VAL A O 1
ATOM 1736 N N . PRO A 1 231 ? 14.226 24.799 -19.832 1.00 95.19 231 PRO A N 1
ATOM 1737 C CA . PRO A 1 231 ? 13.261 25.474 -20.701 1.00 95.19 231 PRO A CA 1
ATOM 1738 C C . PRO A 1 231 ? 13.073 26.954 -20.355 1.00 95.19 231 PRO A C 1
ATOM 1740 O O . PRO A 1 231 ? 12.972 27.780 -21.262 1.00 95.19 231 PRO A O 1
ATOM 1743 N N . LEU A 1 232 ? 13.065 27.305 -19.063 1.00 94.19 232 LEU A N 1
ATOM 1744 C CA . LEU A 1 232 ? 12.956 28.696 -18.620 1.00 94.19 232 LEU A CA 1
ATOM 1745 C C . LEU A 1 232 ? 14.149 29.541 -19.091 1.00 94.19 232 LEU A C 1
ATOM 1747 O O . LEU A 1 232 ? 13.947 30.647 -19.585 1.00 94.19 232 LEU A O 1
ATOM 1751 N N . LEU A 1 233 ? 15.377 29.021 -19.004 1.00 93.19 233 LEU A N 1
ATOM 1752 C CA . LEU A 1 233 ? 16.572 29.704 -19.512 1.00 93.19 233 LEU A CA 1
ATOM 1753 C C . LEU A 1 233 ? 16.513 29.925 -21.022 1.00 93.19 233 LEU A C 1
ATOM 1755 O O . LEU A 1 233 ? 16.821 31.018 -21.497 1.00 93.19 233 LEU A O 1
ATOM 1759 N N . ALA A 1 234 ? 16.092 28.905 -21.773 1.00 92.56 234 ALA A N 1
ATOM 1760 C CA . ALA A 1 234 ? 15.915 29.026 -23.216 1.00 92.56 234 ALA A CA 1
ATOM 1761 C C . ALA A 1 234 ? 14.867 30.098 -23.557 1.00 92.56 234 ALA A C 1
ATOM 1763 O O . ALA A 1 234 ? 15.100 30.931 -24.433 1.00 92.56 234 ALA A O 1
ATOM 1764 N N . LEU A 1 235 ? 13.749 30.124 -22.826 1.00 93.44 235 LEU A N 1
ATOM 1765 C CA . LEU A 1 235 ? 12.707 31.133 -22.996 1.00 93.44 235 LEU A CA 1
ATOM 1766 C C . LEU A 1 235 ? 13.234 32.543 -22.700 1.00 93.44 235 LEU A C 1
ATOM 1768 O O . LEU A 1 235 ? 13.067 33.427 -23.535 1.00 93.44 235 LEU A O 1
ATOM 1772 N N . CYS A 1 236 ? 13.913 32.745 -21.567 1.00 92.00 236 CYS A N 1
ATOM 1773 C CA . CYS A 1 236 ? 14.496 34.037 -21.193 1.00 92.00 236 CYS A CA 1
ATOM 1774 C C . CYS A 1 236 ? 15.521 34.545 -22.216 1.00 92.00 236 CYS A C 1
ATOM 1776 O O . CYS A 1 236 ? 15.608 35.753 -22.446 1.00 92.00 236 CYS A O 1
ATOM 1778 N N . HIS A 1 237 ? 16.268 33.640 -22.852 1.00 92.44 237 HIS A N 1
ATOM 1779 C CA . HIS A 1 237 ? 17.200 33.996 -23.915 1.00 92.44 237 HIS A CA 1
ATOM 1780 C C . HIS A 1 237 ? 16.480 34.475 -25.175 1.00 92.44 237 HIS A C 1
ATOM 1782 O O . HIS A 1 237 ? 16.834 35.519 -25.720 1.00 92.44 237 HIS A O 1
ATOM 1788 N N . VAL A 1 238 ? 15.453 33.738 -25.613 1.00 93.12 238 VAL A N 1
ATOM 1789 C CA . VAL A 1 238 ? 14.675 34.062 -26.819 1.00 93.12 238 VAL A CA 1
ATOM 1790 C C . VAL A 1 238 ? 13.886 35.360 -26.647 1.00 93.12 238 VAL A C 1
ATOM 1792 O O . VAL A 1 238 ? 13.797 36.150 -27.583 1.00 93.12 238 VAL A O 1
ATOM 1795 N N . THR A 1 239 ? 13.332 35.612 -25.460 1.00 92.38 239 THR A N 1
ATOM 1796 C CA . THR A 1 239 ? 12.580 36.844 -25.173 1.00 92.38 239 THR A CA 1
ATOM 1797 C C . THR A 1 239 ? 13.475 38.046 -24.870 1.00 92.38 239 THR A C 1
ATOM 1799 O O . THR A 1 239 ? 12.970 39.160 -24.742 1.00 92.38 239 THR A O 1
ATOM 1802 N N . GLY A 1 240 ? 14.789 37.842 -24.737 1.00 87.25 240 GLY A N 1
ATOM 1803 C CA . GLY A 1 240 ? 15.741 38.885 -24.359 1.00 87.25 240 GLY A CA 1
ATOM 1804 C C . GLY A 1 240 ? 15.666 39.310 -22.888 1.00 87.25 240 GLY A C 1
ATOM 1805 O O . GLY A 1 240 ? 16.314 40.288 -22.521 1.00 87.25 240 GLY A O 1
ATOM 1806 N N . LEU A 1 241 ? 14.915 38.592 -22.041 1.00 85.88 241 LEU A N 1
ATOM 1807 C CA . LEU A 1 241 ? 14.848 38.851 -20.596 1.00 85.88 241 LEU A CA 1
ATOM 1808 C C . LEU A 1 241 ? 16.189 38.570 -19.906 1.00 85.88 241 LEU A C 1
ATOM 1810 O O . LEU A 1 241 ? 16.598 39.316 -19.020 1.00 85.88 241 LEU A O 1
ATOM 1814 N N . GLU A 1 242 ? 16.887 37.514 -20.327 1.00 89.56 242 GLU A N 1
ATOM 1815 C CA . GLU A 1 242 ? 18.236 37.197 -19.860 1.00 89.56 242 GLU A CA 1
ATOM 1816 C C . GLU A 1 242 ? 19.011 36.463 -20.962 1.00 89.56 242 GLU A C 1
ATOM 1818 O O . GLU A 1 242 ? 18.684 35.338 -21.328 1.00 89.56 242 GLU A O 1
ATOM 1823 N N . ALA A 1 243 ? 20.059 37.083 -21.514 1.00 87.12 243 ALA A N 1
ATOM 1824 C CA . ALA A 1 243 ? 20.891 36.421 -22.520 1.00 87.12 243 ALA A CA 1
ATOM 1825 C C . ALA A 1 243 ? 21.755 35.307 -21.902 1.00 87.12 243 ALA A C 1
ATOM 1827 O O . ALA A 1 243 ? 22.419 35.555 -20.892 1.00 87.12 243 ALA A O 1
ATOM 1828 N N . LEU A 1 244 ? 21.809 34.134 -22.547 1.00 86.94 244 LEU A N 1
ATOM 1829 C CA . LEU A 1 244 ? 22.713 33.042 -22.182 1.00 86.94 244 LEU A CA 1
ATOM 1830 C C . LEU A 1 244 ? 24.170 33.480 -22.372 1.00 86.94 244 LEU A C 1
ATOM 1832 O O . LEU A 1 244 ? 24.619 33.708 -23.494 1.00 86.94 244 LEU A O 1
ATOM 1836 N N . ALA A 1 245 ? 24.901 33.596 -21.265 1.00 85.81 245 ALA A N 1
ATOM 1837 C CA . ALA A 1 245 ? 26.318 33.935 -21.245 1.00 85.81 245 ALA A CA 1
ATOM 1838 C C . ALA A 1 245 ? 27.048 33.027 -20.251 1.00 85.81 245 ALA A C 1
ATOM 1840 O O . ALA A 1 245 ? 26.601 32.846 -19.114 1.00 85.81 245 ALA A O 1
ATOM 1841 N N . LEU A 1 246 ? 28.169 32.452 -20.685 1.00 86.69 246 LEU A N 1
ATOM 1842 C CA . LEU A 1 246 ? 28.990 31.608 -19.826 1.00 86.69 246 LEU A CA 1
ATOM 1843 C C . LEU A 1 246 ? 29.778 32.476 -18.832 1.00 86.69 246 LEU A C 1
ATOM 1845 O O . LEU A 1 246 ? 30.344 33.490 -19.246 1.00 86.69 246 LEU A O 1
ATOM 1849 N N . PRO A 1 247 ? 29.831 32.093 -17.545 1.00 88.50 247 PRO A N 1
ATOM 1850 C CA . PRO A 1 247 ? 30.640 32.796 -16.560 1.00 88.50 247 PRO A CA 1
ATOM 1851 C C . PRO A 1 247 ? 32.139 32.588 -16.821 1.00 88.50 247 PRO A C 1
ATOM 1853 O O . PRO A 1 247 ? 32.567 31.559 -17.349 1.00 88.50 247 PRO A O 1
ATOM 1856 N N . THR A 1 248 ? 32.962 33.544 -16.396 1.00 90.19 248 THR A N 1
ATOM 1857 C CA . THR A 1 248 ? 34.416 33.362 -16.280 1.00 90.19 248 THR A CA 1
ATOM 1858 C C . THR A 1 248 ? 34.741 32.311 -15.216 1.00 90.19 248 THR A C 1
ATOM 1860 O O . THR A 1 248 ? 33.925 32.023 -14.344 1.00 90.19 248 THR A O 1
ATOM 1863 N N . TRP A 1 249 ? 35.956 31.757 -15.216 1.00 87.19 249 TRP A N 1
ATOM 1864 C CA . TRP A 1 249 ? 36.351 30.749 -14.221 1.00 87.19 249 TRP A CA 1
ATOM 1865 C C . TRP A 1 249 ? 36.245 31.233 -12.766 1.00 87.19 249 TRP A C 1
ATOM 1867 O O . TRP A 1 249 ? 35.872 30.453 -11.892 1.00 87.19 249 TRP A O 1
ATOM 1877 N N . GLY A 1 250 ? 36.513 32.518 -12.507 1.00 86.12 250 GLY A N 1
ATOM 1878 C CA . GLY A 1 250 ? 36.335 33.114 -11.180 1.00 86.12 250 GLY A CA 1
ATOM 1879 C C . GLY A 1 250 ? 34.861 33.211 -10.775 1.00 86.12 250 GLY A C 1
ATOM 1880 O O . GLY A 1 250 ? 34.499 32.802 -9.672 1.00 86.12 250 GLY A O 1
ATOM 1881 N N . GLN A 1 251 ? 34.002 33.673 -11.691 1.00 86.69 251 GLN A N 1
ATOM 1882 C CA . GLN A 1 251 ? 32.549 33.720 -11.489 1.00 86.69 251 GLN A CA 1
ATOM 1883 C C . GLN A 1 251 ? 31.980 32.309 -11.285 1.00 86.69 251 GLN A C 1
ATOM 1885 O O . GLN A 1 251 ? 31.261 32.072 -10.322 1.00 86.69 251 GLN A O 1
ATOM 1890 N N . PHE A 1 252 ? 32.363 31.346 -12.125 1.00 89.62 252 PHE A N 1
ATOM 1891 C CA . PHE A 1 252 ? 31.929 29.953 -12.028 1.00 89.62 252 PHE A CA 1
ATOM 1892 C C . PHE A 1 252 ? 32.329 29.307 -10.695 1.00 89.62 252 PHE A C 1
ATOM 1894 O O . PHE A 1 252 ? 31.521 28.615 -10.073 1.00 89.62 252 PHE A O 1
ATOM 1901 N N . GLY A 1 253 ? 33.557 29.559 -10.228 1.00 89.06 253 GLY A N 1
ATOM 1902 C CA . GLY A 1 253 ? 34.028 29.100 -8.922 1.00 89.06 253 GLY A CA 1
ATOM 1903 C C . GLY A 1 253 ? 33.200 29.677 -7.773 1.00 89.06 253 GLY A C 1
ATOM 1904 O O . GLY A 1 253 ? 32.738 28.921 -6.919 1.00 89.06 253 GLY A O 1
ATOM 1905 N N . ALA A 1 254 ? 32.939 30.989 -7.787 1.00 86.94 254 ALA A N 1
ATOM 1906 C CA . ALA A 1 254 ? 32.101 31.653 -6.786 1.00 86.94 254 ALA A CA 1
ATOM 1907 C C . ALA A 1 254 ? 30.648 31.144 -6.810 1.00 86.94 254 ALA A C 1
ATOM 1909 O O . ALA A 1 254 ? 30.089 30.831 -5.759 1.00 86.94 254 ALA A O 1
ATOM 1910 N N . MET A 1 255 ? 30.062 30.984 -8.002 1.00 89.94 255 MET A N 1
ATOM 1911 C CA . MET A 1 255 ? 28.725 30.413 -8.193 1.00 89.94 255 MET A CA 1
ATOM 1912 C C . MET A 1 255 ? 28.641 28.984 -7.661 1.00 89.94 255 MET A C 1
ATOM 1914 O O . MET A 1 255 ? 27.679 28.643 -6.986 1.00 89.94 255 MET A O 1
ATOM 1918 N N . THR A 1 256 ? 29.646 28.151 -7.933 1.00 91.81 256 THR A N 1
ATOM 1919 C CA . THR A 1 256 ? 29.669 26.749 -7.490 1.00 91.81 256 THR A CA 1
ATOM 1920 C C . THR A 1 256 ? 29.860 26.638 -5.984 1.00 91.81 256 THR A C 1
ATOM 1922 O O . THR A 1 256 ? 29.142 25.881 -5.336 1.00 91.81 256 THR A O 1
ATOM 1925 N N . ALA A 1 257 ? 30.774 27.422 -5.406 1.00 90.19 257 ALA A N 1
ATOM 1926 C CA . ALA A 1 257 ? 30.956 27.472 -3.959 1.00 90.19 257 ALA A CA 1
ATOM 1927 C C . ALA A 1 257 ? 29.663 27.912 -3.255 1.00 90.19 257 ALA A C 1
ATOM 1929 O O . ALA A 1 257 ? 29.242 27.280 -2.285 1.00 90.19 257 ALA A O 1
ATOM 1930 N N . ASN A 1 258 ? 28.996 28.940 -3.788 1.00 89.62 258 ASN A N 1
ATOM 1931 C CA . ASN A 1 258 ? 27.713 29.402 -3.273 1.00 89.62 258 ASN A CA 1
ATOM 1932 C C . ASN A 1 258 ? 26.592 28.374 -3.468 1.00 89.62 258 ASN A C 1
ATOM 1934 O O . ASN A 1 258 ? 25.809 28.163 -2.554 1.00 89.62 258 ASN A O 1
ATOM 1938 N N . ALA A 1 259 ? 26.526 27.707 -4.621 1.00 91.50 259 ALA A N 1
ATOM 1939 C CA . ALA A 1 259 ? 25.534 26.671 -4.889 1.00 91.50 259 ALA A CA 1
ATOM 1940 C C . ALA A 1 259 ? 25.659 25.507 -3.899 1.00 91.50 259 ALA A C 1
ATOM 1942 O O . ALA A 1 259 ? 24.661 25.073 -3.332 1.00 91.50 259 ALA A O 1
ATOM 1943 N N . VAL A 1 260 ? 26.879 25.025 -3.642 1.00 90.88 260 VAL A N 1
ATOM 1944 C CA . VAL A 1 260 ? 27.112 23.926 -2.695 1.00 90.88 260 VAL A CA 1
ATOM 1945 C C . VAL A 1 260 ? 26.783 24.351 -1.267 1.00 90.88 260 VAL A C 1
ATOM 1947 O O . VAL A 1 260 ? 26.049 23.644 -0.579 1.00 90.88 260 VAL A O 1
ATOM 1950 N N . LEU A 1 261 ? 27.318 25.488 -0.814 1.00 88.00 261 LEU A N 1
ATOM 1951 C CA . LEU A 1 261 ? 27.183 25.906 0.581 1.00 88.00 261 LEU A CA 1
ATOM 1952 C C . LEU A 1 261 ? 25.826 26.538 0.872 1.00 88.00 261 LEU A C 1
ATOM 1954 O O . LEU A 1 261 ? 25.179 26.125 1.821 1.00 88.00 261 LEU A O 1
ATOM 1958 N N . GLY A 1 262 ? 25.412 27.513 0.067 1.00 83.19 262 GLY A N 1
ATOM 1959 C CA . GLY A 1 262 ? 24.238 28.354 0.291 1.00 83.19 262 GLY A CA 1
ATOM 1960 C C . GLY A 1 262 ? 22.928 27.826 -0.285 1.00 83.19 262 GLY A C 1
ATOM 1961 O O . GLY A 1 262 ? 21.874 28.326 0.093 1.00 83.19 262 GLY A O 1
ATOM 1962 N N . SER A 1 263 ? 22.966 26.830 -1.177 1.00 87.19 263 SER A N 1
ATOM 1963 C CA . SER A 1 263 ? 21.754 26.181 -1.701 1.00 87.19 263 SER A CA 1
ATOM 1964 C C . SER A 1 263 ? 21.699 24.708 -1.311 1.00 87.19 263 SER A C 1
ATOM 1966 O O . SER A 1 263 ? 20.873 24.337 -0.489 1.00 87.19 263 SER A O 1
ATOM 1968 N N . VAL A 1 264 ? 22.602 23.860 -1.815 1.00 90.06 264 VAL A N 1
ATOM 1969 C CA . VAL A 1 264 ? 22.529 22.402 -1.603 1.00 90.06 264 VAL A CA 1
ATOM 1970 C C . VAL A 1 264 ? 22.611 22.037 -0.119 1.00 90.06 264 VAL A C 1
ATOM 1972 O O . VAL A 1 264 ? 21.735 21.335 0.383 1.00 90.06 264 VAL A O 1
ATOM 1975 N N . ALA A 1 265 ? 23.641 22.505 0.591 1.00 89.94 265 ALA A N 1
ATOM 1976 C CA . ALA A 1 265 ? 23.822 22.191 2.005 1.00 89.94 265 ALA A CA 1
ATOM 1977 C C . ALA A 1 265 ? 22.809 22.932 2.888 1.00 89.94 265 ALA A C 1
ATOM 1979 O O . ALA A 1 265 ? 22.150 22.300 3.714 1.00 89.94 265 ALA A O 1
ATOM 1980 N N . SER A 1 266 ? 22.649 24.247 2.712 1.00 90.56 266 SER A N 1
ATOM 1981 C CA . SER A 1 266 ? 21.730 25.033 3.539 1.00 90.56 266 SER A CA 1
ATOM 1982 C C . SER A 1 266 ? 20.264 24.638 3.374 1.00 90.56 266 SER A C 1
ATOM 1984 O O . SER A 1 266 ? 19.592 24.474 4.388 1.00 90.56 266 SER A O 1
ATOM 1986 N N . ASP A 1 267 ? 19.760 24.438 2.150 1.00 89.88 267 ASP A N 1
ATOM 1987 C CA . ASP A 1 267 ? 18.348 24.081 1.942 1.00 89.88 267 ASP A CA 1
ATOM 1988 C C . ASP A 1 267 ? 18.052 22.652 2.430 1.00 89.88 267 ASP A C 1
ATOM 1990 O O . ASP A 1 267 ? 16.975 22.395 2.980 1.00 89.88 267 ASP A O 1
ATOM 1994 N N . TYR A 1 268 ? 19.022 21.735 2.306 1.00 91.50 268 TYR A N 1
ATOM 1995 C CA . TYR A 1 268 ? 18.952 20.407 2.923 1.00 91.50 268 TYR A CA 1
ATOM 1996 C C . TYR A 1 268 ? 18.851 20.510 4.451 1.00 91.50 268 TYR A C 1
ATOM 1998 O O . TYR A 1 268 ? 17.919 19.971 5.049 1.00 91.50 268 TYR A O 1
ATOM 2006 N N . LEU A 1 269 ? 19.777 21.234 5.088 1.00 92.25 269 LEU A N 1
ATOM 2007 C CA . LEU A 1 269 ? 19.810 21.400 6.544 1.00 92.25 269 LEU A CA 1
ATOM 2008 C C . LEU A 1 269 ? 18.562 22.119 7.068 1.00 92.25 269 LEU A C 1
ATOM 2010 O O . LEU A 1 269 ? 18.011 21.736 8.096 1.00 92.25 269 LEU A O 1
ATOM 2014 N N . LEU A 1 270 ? 18.068 23.119 6.347 1.00 91.50 270 LEU A N 1
ATOM 2015 C CA . LEU A 1 270 ? 16.840 23.828 6.692 1.00 91.50 270 LEU A CA 1
ATOM 2016 C C . LEU A 1 270 ? 15.623 22.906 6.635 1.00 91.50 270 LEU A C 1
ATOM 2018 O O . LEU A 1 270 ? 14.763 22.949 7.509 1.00 91.50 270 LEU A O 1
ATOM 2022 N N . SER A 1 271 ? 15.582 22.010 5.659 1.00 90.44 271 SER A N 1
ATOM 2023 C CA . SER A 1 271 ? 14.516 21.015 5.535 1.00 90.44 271 SER A CA 1
ATOM 2024 C C . SER A 1 271 ? 14.560 19.971 6.640 1.00 90.44 271 SER A C 1
ATOM 2026 O O . SER A 1 271 ? 13.523 19.626 7.207 1.00 90.44 271 SER A O 1
ATOM 2028 N N . VAL A 1 272 ? 15.764 19.534 7.012 1.00 90.00 272 VAL A N 1
ATOM 2029 C CA . VAL A 1 272 ? 15.982 18.726 8.214 1.00 90.00 272 VAL A CA 1
ATOM 2030 C C . VAL A 1 272 ? 15.483 19.471 9.454 1.00 90.00 272 VAL A C 1
ATOM 2032 O O . VAL A 1 272 ? 14.751 18.898 10.254 1.00 90.00 272 VAL A O 1
ATOM 2035 N N . ALA A 1 273 ? 15.796 20.758 9.605 1.00 90.56 273 ALA A N 1
ATOM 2036 C CA . ALA A 1 273 ? 15.333 21.545 10.743 1.00 90.56 273 ALA A CA 1
ATOM 2037 C C . ALA A 1 273 ? 13.807 21.733 10.775 1.00 90.56 273 ALA A C 1
ATOM 2039 O O . ALA A 1 273 ? 13.217 21.684 11.851 1.00 90.56 273 ALA A O 1
ATOM 2040 N N . VAL A 1 274 ? 13.149 21.890 9.622 1.00 91.62 274 VAL A N 1
ATOM 2041 C CA . VAL A 1 274 ? 11.678 21.922 9.516 1.00 91.62 274 VAL A CA 1
ATOM 2042 C C . VAL A 1 274 ? 11.061 20.614 10.027 1.00 91.62 274 VAL A C 1
ATOM 2044 O O . VAL A 1 274 ? 10.029 20.643 10.706 1.00 91.62 274 VAL A O 1
ATOM 2047 N N . ILE A 1 275 ? 11.691 19.473 9.729 1.00 88.00 275 ILE A N 1
ATOM 2048 C CA . ILE A 1 275 ? 11.242 18.148 10.179 1.00 88.00 275 ILE A CA 1
ATOM 2049 C C . ILE A 1 275 ? 11.555 17.915 11.662 1.00 88.00 275 ILE A C 1
ATOM 2051 O O . ILE A 1 275 ? 10.678 17.422 12.366 1.00 88.00 275 ILE A O 1
ATOM 2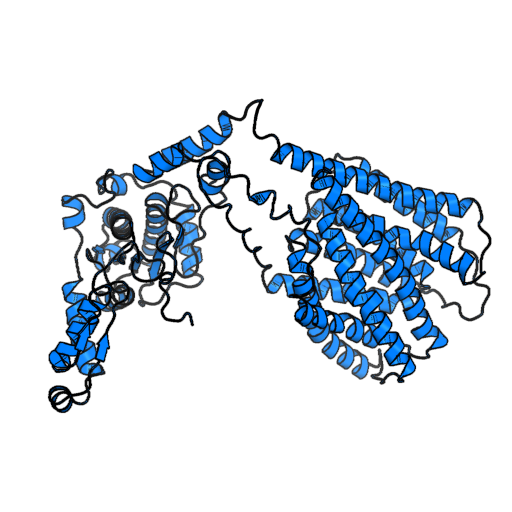055 N N . LEU A 1 276 ? 12.731 18.310 12.156 1.00 86.75 276 LEU A N 1
ATOM 2056 C CA . LEU A 1 276 ? 13.114 18.156 13.568 1.00 86.75 276 LEU A CA 1
ATOM 2057 C C . LEU A 1 276 ? 12.356 19.097 14.511 1.00 86.75 276 LEU A C 1
ATOM 2059 O O . LEU A 1 276 ? 12.110 18.747 15.660 1.00 86.75 276 LEU A O 1
ATOM 2063 N N . LEU A 1 277 ? 12.024 20.297 14.037 1.00 88.50 277 LEU A N 1
ATOM 2064 C CA . LEU A 1 277 ? 11.246 21.295 14.763 1.00 88.50 277 LEU A CA 1
ATOM 2065 C C . LEU A 1 277 ? 9.825 21.335 14.165 1.00 88.50 277 LEU A C 1
ATOM 2067 O O . LEU A 1 277 ? 9.159 20.317 13.951 1.00 88.50 277 LEU A O 1
ATOM 2071 N N . SER A 1 278 ? 9.361 22.534 13.832 1.00 89.44 278 SER A N 1
ATOM 2072 C CA . SER A 1 278 ? 8.151 22.788 13.060 1.00 89.44 278 SER A CA 1
ATOM 2073 C C . SER A 1 278 ? 8.458 23.791 11.943 1.00 89.44 278 SER A C 1
ATOM 2075 O O . SER A 1 278 ? 9.399 24.580 12.090 1.00 89.44 278 SER A O 1
ATOM 2077 N N . PRO A 1 279 ? 7.664 23.835 10.854 1.00 92.38 279 PRO A N 1
ATOM 2078 C CA . PRO A 1 279 ? 7.810 24.863 9.820 1.00 92.38 279 PRO A CA 1
ATOM 2079 C C . PRO A 1 279 ? 7.830 26.273 10.406 1.00 92.38 279 PRO A C 1
ATOM 2081 O O . PRO A 1 279 ? 8.669 27.090 10.040 1.00 92.38 279 PRO A O 1
ATOM 2084 N N . LEU A 1 280 ? 6.950 26.540 11.375 1.00 91.81 280 LEU A N 1
ATOM 2085 C CA . LEU A 1 280 ? 6.873 27.834 12.039 1.00 91.81 280 LEU A CA 1
ATOM 2086 C C . LEU A 1 280 ? 8.123 28.145 12.868 1.00 91.81 280 LEU A C 1
ATOM 2088 O O . LEU A 1 280 ? 8.644 29.255 12.779 1.00 91.81 280 LEU A O 1
ATOM 2092 N N . SER A 1 281 ? 8.625 27.177 13.642 1.00 90.62 281 SER A N 1
ATOM 2093 C CA . SER A 1 281 ? 9.855 27.354 14.422 1.00 90.62 281 SER A CA 1
ATOM 2094 C C . SER A 1 281 ? 11.061 27.607 13.513 1.00 90.62 281 SER A C 1
ATOM 2096 O O . SER A 1 281 ? 11.824 28.543 13.752 1.00 90.62 281 SER A O 1
ATOM 2098 N N . ALA A 1 282 ? 11.176 26.871 12.402 1.00 91.62 282 ALA A N 1
ATOM 2099 C CA . ALA A 1 282 ? 12.210 27.105 11.397 1.00 91.62 282 ALA A CA 1
ATOM 2100 C C . ALA A 1 282 ? 12.083 28.497 10.746 1.00 91.62 282 ALA A C 1
ATOM 2102 O O . ALA A 1 282 ? 13.074 29.218 10.656 1.00 91.62 282 ALA A O 1
ATOM 2103 N N . ALA A 1 283 ? 10.874 28.925 10.362 1.00 91.88 283 ALA A N 1
ATOM 2104 C CA . ALA A 1 283 ? 10.641 30.235 9.743 1.00 91.88 283 ALA A CA 1
ATOM 2105 C C . ALA A 1 283 ? 10.949 31.412 10.690 1.00 91.88 283 ALA A C 1
ATOM 2107 O O . ALA A 1 283 ? 11.568 32.399 10.288 1.00 91.88 283 ALA A O 1
ATOM 2108 N N . VAL A 1 284 ? 10.569 31.308 11.968 1.00 91.44 284 VAL A N 1
ATOM 2109 C CA . VAL A 1 284 ? 10.948 32.298 12.993 1.00 91.44 284 VAL A CA 1
ATOM 2110 C C . VAL A 1 284 ? 12.459 32.242 13.253 1.00 91.44 284 VAL A C 1
ATOM 2112 O O . VAL A 1 284 ? 13.099 33.288 13.351 1.00 91.44 284 VAL A O 1
ATOM 2115 N N . GLY A 1 285 ? 13.056 31.046 13.276 1.00 90.44 285 GLY A N 1
ATOM 2116 C CA . GLY A 1 285 ? 14.501 30.830 13.401 1.00 90.44 285 GLY A CA 1
ATOM 2117 C C . GLY A 1 285 ? 15.318 31.494 12.290 1.00 90.44 285 GLY A C 1
ATOM 2118 O O . GLY A 1 285 ? 16.322 32.145 12.578 1.00 90.44 285 GLY A O 1
ATOM 2119 N N . LEU A 1 286 ? 14.855 31.428 11.038 1.00 89.81 286 LEU A N 1
ATOM 2120 C CA . LEU A 1 286 ? 15.487 32.109 9.899 1.00 89.81 286 LEU A CA 1
ATOM 2121 C C . LEU A 1 286 ? 15.556 33.629 10.068 1.00 89.81 286 LEU A C 1
ATOM 2123 O O . LEU A 1 286 ? 16.434 34.267 9.492 1.00 89.81 286 LEU A O 1
ATOM 2127 N N . SER A 1 287 ? 14.697 34.225 10.895 1.00 88.50 287 SER A N 1
ATOM 2128 C CA . SER A 1 287 ? 14.743 35.669 11.148 1.00 88.50 287 SER A CA 1
ATOM 2129 C C . SER A 1 287 ? 15.996 36.094 11.928 1.00 88.50 287 SER A C 1
ATOM 2131 O O . SER A 1 287 ? 16.338 37.276 11.925 1.00 88.50 287 SER A O 1
ATOM 2133 N N . LEU A 1 288 ? 16.743 35.151 12.529 1.00 88.06 288 LEU A N 1
ATOM 2134 C CA . LEU A 1 288 ? 18.071 35.399 13.117 1.00 88.06 288 LEU A CA 1
ATOM 2135 C C . LEU A 1 288 ? 19.135 35.786 12.080 1.00 88.06 288 LEU A C 1
ATOM 2137 O O . LEU A 1 288 ? 20.182 36.318 12.452 1.00 88.06 288 LEU A O 1
ATOM 2141 N N . THR A 1 289 ? 18.867 35.585 10.789 1.00 85.31 289 THR A N 1
ATOM 2142 C CA . THR A 1 289 ? 19.728 36.091 9.709 1.00 85.31 289 THR A CA 1
ATOM 2143 C C . THR A 1 289 ? 19.884 37.607 9.778 1.00 85.31 289 THR A C 1
ATOM 2145 O O . THR A 1 289 ? 20.974 38.111 9.530 1.00 85.31 289 THR A O 1
ATOM 2148 N N . ILE A 1 290 ? 18.851 38.343 10.198 1.00 79.44 290 ILE A N 1
ATOM 2149 C CA . ILE A 1 290 ? 18.885 39.806 10.318 1.00 79.44 290 ILE A CA 1
ATOM 2150 C C . ILE A 1 290 ? 19.876 40.277 11.396 1.00 79.44 290 ILE A C 1
ATOM 2152 O O . ILE A 1 290 ? 20.799 41.020 11.055 1.00 79.44 290 ILE A O 1
ATOM 2156 N N . PRO A 1 291 ? 19.748 39.880 12.680 1.00 77.62 291 PRO A N 1
ATOM 2157 C CA . PRO A 1 291 ? 20.709 40.284 13.698 1.00 77.62 291 PRO A CA 1
ATOM 2158 C C . PRO A 1 291 ? 22.119 39.759 13.406 1.00 77.62 291 PRO A C 1
ATOM 2160 O O . PRO A 1 291 ? 23.082 40.477 13.669 1.00 77.62 291 PRO A O 1
ATOM 2163 N N . LEU A 1 292 ? 22.264 38.564 12.817 1.00 80.19 292 LEU A N 1
ATOM 2164 C CA . LEU A 1 292 ? 23.580 38.039 12.444 1.00 80.19 292 LEU A CA 1
ATOM 2165 C C . LEU A 1 292 ? 24.233 38.850 11.314 1.00 80.19 292 LEU A C 1
ATOM 2167 O O . LEU A 1 292 ? 25.411 39.187 11.419 1.00 80.19 292 LEU A O 1
ATOM 2171 N N . SER A 1 293 ? 23.474 39.217 10.278 1.00 71.81 293 SER A N 1
ATOM 2172 C CA . SER A 1 293 ? 23.967 40.068 9.183 1.00 71.81 293 SER A CA 1
ATOM 2173 C C . SER A 1 293 ? 24.490 41.401 9.715 1.00 71.81 293 SER A C 1
ATOM 2175 O O . SER A 1 293 ? 25.556 41.852 9.322 1.00 71.81 293 SER A O 1
ATOM 2177 N N . LEU A 1 294 ? 23.809 41.991 10.701 1.00 69.81 294 LEU A N 1
ATOM 2178 C CA . LEU A 1 294 ? 24.254 43.240 11.326 1.00 69.81 294 LEU A CA 1
ATOM 2179 C C . LEU A 1 294 ? 25.548 43.096 12.136 1.00 69.81 294 LEU A C 1
ATOM 2181 O O . LEU A 1 294 ? 26.366 44.020 12.175 1.00 69.81 294 LEU A O 1
ATOM 2185 N N . VAL A 1 295 ? 25.750 41.954 12.798 1.00 70.38 295 VAL A N 1
ATOM 2186 C CA . VAL A 1 295 ? 27.019 41.656 13.477 1.00 70.38 295 VAL A CA 1
ATOM 2187 C C . VAL A 1 295 ? 28.142 41.548 12.448 1.00 70.38 295 VAL A C 1
ATOM 2189 O O . VAL A 1 295 ? 29.199 42.144 12.648 1.00 70.38 295 VAL A O 1
ATOM 2192 N N . VAL A 1 296 ? 27.908 40.869 11.324 1.00 65.88 296 VAL A N 1
ATOM 2193 C CA . VAL A 1 296 ? 28.867 40.785 10.210 1.00 65.88 296 VAL A CA 1
ATOM 2194 C C . VAL A 1 296 ? 29.180 42.181 9.651 1.00 65.88 296 VAL A C 1
ATOM 2196 O O . VAL A 1 296 ? 30.351 42.560 9.580 1.00 65.88 296 VAL A O 1
ATOM 2199 N N . ASP A 1 297 ? 28.163 42.996 9.367 1.00 61.72 297 ASP A N 1
ATOM 2200 C CA . ASP A 1 297 ? 28.325 44.350 8.818 1.00 61.72 297 ASP A CA 1
ATOM 2201 C C . ASP A 1 297 ? 29.111 45.292 9.747 1.00 61.72 297 ASP A C 1
ATOM 2203 O O . ASP A 1 297 ? 29.881 46.146 9.297 1.00 61.72 297 ASP A O 1
ATOM 2207 N N . SER A 1 298 ? 28.925 45.155 11.061 1.00 64.00 298 SER A N 1
ATOM 2208 C CA . SER A 1 298 ? 29.597 46.000 12.056 1.00 64.00 298 SER A CA 1
ATOM 2209 C C . SER A 1 298 ? 31.012 45.528 12.400 1.00 64.00 298 SER A C 1
ATOM 2211 O O . SER A 1 298 ? 31.893 46.368 12.576 1.00 64.00 298 SER A O 1
ATOM 2213 N N . THR A 1 299 ? 31.252 44.215 12.484 1.00 61.09 299 THR A N 1
ATOM 2214 C CA . THR A 1 299 ? 32.533 43.651 12.957 1.00 61.09 299 THR A CA 1
ATOM 2215 C C . THR A 1 299 ? 33.512 43.325 11.835 1.00 61.09 299 THR A C 1
ATOM 2217 O O . THR A 1 299 ? 34.708 43.554 11.999 1.00 61.09 299 THR A O 1
ATOM 2220 N N . ILE A 1 300 ? 33.024 42.820 10.698 1.00 55.62 300 ILE A N 1
ATOM 2221 C CA . ILE A 1 300 ? 33.862 42.393 9.568 1.00 55.62 300 ILE A CA 1
ATOM 2222 C C . ILE A 1 300 ? 34.024 43.534 8.563 1.00 55.62 300 ILE A C 1
ATOM 2224 O O . ILE A 1 300 ? 35.131 43.783 8.092 1.00 55.62 300 ILE A O 1
ATOM 2228 N N . LEU A 1 301 ? 32.939 44.252 8.254 1.00 53.31 301 LEU A N 1
ATOM 2229 C CA . LEU A 1 301 ? 32.958 45.328 7.255 1.00 53.31 301 LEU A CA 1
ATOM 2230 C C . LEU A 1 301 ? 33.228 46.718 7.862 1.00 53.31 301 LEU A C 1
ATOM 2232 O O . LEU A 1 301 ? 33.489 47.670 7.128 1.00 53.31 301 LEU A O 1
ATOM 2236 N N . GLY A 1 302 ? 33.188 46.851 9.194 1.00 54.81 302 GLY A N 1
ATOM 2237 C CA . GLY A 1 302 ? 33.476 48.103 9.906 1.00 54.81 302 GLY A CA 1
ATOM 2238 C C . GLY A 1 302 ? 32.496 49.243 9.599 1.00 54.81 302 GLY A C 1
ATOM 2239 O O . GLY A 1 302 ? 32.838 50.415 9.768 1.00 54.81 302 GLY A O 1
ATOM 2240 N N . LEU A 1 303 ? 31.289 48.928 9.113 1.00 52.03 303 LEU A N 1
ATOM 2241 C CA . LEU A 1 303 ? 30.399 49.918 8.499 1.00 52.03 303 LEU A CA 1
ATOM 2242 C C . LEU A 1 303 ? 29.584 50.734 9.518 1.00 52.03 303 LEU A C 1
ATOM 2244 O O . LEU A 1 303 ? 29.244 51.887 9.233 1.00 52.03 303 LEU A O 1
ATOM 2248 N N . HIS A 1 304 ? 29.275 50.190 10.705 1.00 57.69 304 HIS A N 1
ATOM 2249 C CA . HIS A 1 304 ? 28.224 50.726 11.589 1.00 57.69 304 HIS A CA 1
ATOM 2250 C C . HIS A 1 304 ? 28.600 50.782 13.085 1.00 57.69 304 HIS A C 1
ATOM 2252 O O . HIS A 1 304 ? 29.318 49.924 13.588 1.00 57.69 304 HIS A O 1
ATOM 2258 N N . SER A 1 305 ? 28.047 51.760 13.822 1.00 54.38 305 SER A N 1
ATOM 2259 C CA . SER A 1 305 ? 28.074 51.815 15.294 1.00 54.38 305 SER A CA 1
ATOM 2260 C C . SER A 1 305 ? 26.762 51.285 15.892 1.00 54.38 305 SER A C 1
ATOM 2262 O O . SER A 1 305 ? 25.670 51.653 15.452 1.00 54.38 305 SER A O 1
ATOM 2264 N N . PHE A 1 306 ? 26.853 50.414 16.903 1.00 57.91 306 PHE A N 1
ATOM 2265 C CA . PHE A 1 306 ? 25.691 49.823 17.579 1.00 57.91 306 PHE A CA 1
ATOM 2266 C C . PHE A 1 306 ? 24.863 50.898 18.308 1.00 57.91 306 PHE A C 1
ATOM 2268 O O . PHE A 1 306 ? 25.239 51.365 19.382 1.00 57.91 306 PHE A O 1
ATOM 2275 N N . LYS A 1 307 ? 23.710 51.288 17.749 1.00 64.94 307 LYS A N 1
ATOM 2276 C CA . LYS A 1 307 ? 22.694 52.089 18.460 1.00 64.94 307 LYS A CA 1
ATOM 2277 C C . LYS A 1 307 ? 21.776 51.172 19.280 1.00 64.94 307 LYS A C 1
ATOM 2279 O O . LYS A 1 307 ? 21.373 50.117 18.797 1.00 64.94 307 LYS A O 1
ATOM 2284 N N . GLY A 1 308 ? 21.364 51.608 20.475 1.00 66.94 308 GLY A N 1
ATOM 2285 C CA . GLY A 1 308 ? 20.513 50.823 21.393 1.00 66.94 308 GLY A CA 1
ATOM 2286 C C . GLY A 1 308 ? 19.133 50.409 20.844 1.00 66.94 308 GLY A C 1
ATOM 2287 O O . GLY A 1 308 ? 18.489 49.508 21.374 1.00 66.94 308 GLY A O 1
ATOM 2288 N N . VAL A 1 309 ? 18.678 51.021 19.747 1.00 74.88 309 VAL A N 1
ATOM 2289 C CA . VAL A 1 309 ? 17.432 50.637 19.063 1.00 74.88 309 VAL A CA 1
ATOM 2290 C C . VAL A 1 309 ? 17.582 49.303 18.316 1.00 74.88 309 VAL A C 1
ATOM 2292 O O . VAL A 1 309 ? 16.645 48.510 18.288 1.00 74.88 309 VAL A O 1
ATOM 2295 N N . TYR A 1 310 ? 18.768 48.986 17.782 1.00 74.25 310 TYR A N 1
ATOM 2296 C CA . TYR A 1 310 ? 18.995 47.697 17.114 1.00 74.25 310 TYR A CA 1
ATOM 2297 C C . TYR A 1 310 ? 19.089 46.546 18.107 1.00 74.25 310 TYR A C 1
ATOM 2299 O O . TYR A 1 310 ? 18.581 45.465 17.836 1.00 74.25 310 TYR A O 1
ATOM 2307 N N . THR A 1 311 ? 19.691 46.776 19.278 1.00 76.31 311 THR A N 1
ATOM 2308 C CA . THR A 1 311 ? 19.747 45.758 20.335 1.00 76.31 311 THR A CA 1
ATOM 2309 C C . THR A 1 311 ? 18.348 45.364 20.801 1.00 76.31 311 THR A C 1
ATOM 2311 O O . THR A 1 311 ? 18.123 44.197 21.103 1.00 76.31 311 THR A O 1
ATOM 2314 N N . LEU A 1 312 ? 17.390 46.301 20.781 1.00 84.75 312 LEU A N 1
ATOM 2315 C CA . LEU A 1 312 ? 15.983 46.014 21.062 1.00 84.75 312 LEU A CA 1
ATOM 2316 C C . LEU A 1 312 ? 15.343 45.136 19.972 1.00 84.75 312 LEU A C 1
ATOM 2318 O O . LEU A 1 312 ? 14.703 44.139 20.298 1.00 84.75 312 LEU A O 1
ATOM 2322 N N . GLY A 1 313 ? 15.546 45.466 18.691 1.00 85.88 313 GLY A N 1
ATOM 2323 C CA . GLY A 1 313 ? 15.046 44.662 17.568 1.00 85.88 313 GLY A CA 1
ATOM 2324 C C . GLY A 1 313 ? 15.607 43.235 17.564 1.00 85.88 313 GLY A C 1
ATOM 2325 O O . GLY A 1 313 ? 14.846 42.270 17.490 1.00 85.88 313 GLY A O 1
ATOM 2326 N N . SER A 1 314 ? 16.922 43.090 17.748 1.00 84.12 314 SER A N 1
ATOM 2327 C CA . SER A 1 314 ? 17.600 41.791 17.851 1.00 84.12 314 SER A CA 1
ATOM 2328 C C . SER A 1 314 ? 17.131 40.973 19.058 1.00 84.12 314 SER A C 1
ATOM 2330 O O . SER A 1 314 ? 16.931 39.765 18.935 1.00 84.12 314 SER A O 1
ATOM 2332 N N . ALA A 1 315 ? 16.915 41.615 20.214 1.00 87.50 315 ALA A N 1
ATOM 2333 C CA . ALA A 1 315 ? 16.409 40.943 21.411 1.00 87.50 315 ALA A CA 1
ATOM 2334 C C . ALA A 1 315 ? 14.981 40.407 21.217 1.00 87.50 315 ALA A C 1
ATOM 2336 O O . ALA A 1 315 ? 14.679 39.307 21.676 1.00 87.50 315 ALA A O 1
ATOM 2337 N N . LEU A 1 316 ? 14.120 41.140 20.501 1.00 91.19 316 LEU A N 1
ATOM 2338 C CA . LEU A 1 316 ? 12.764 40.686 20.174 1.00 91.19 316 LEU A CA 1
ATOM 2339 C C . LEU A 1 316 ? 12.770 39.466 19.247 1.00 91.19 316 LEU A C 1
ATOM 2341 O O . LEU A 1 316 ? 12.052 38.504 19.515 1.00 91.19 316 LEU A O 1
ATOM 2345 N N . VAL A 1 317 ? 13.604 39.474 18.201 1.00 89.75 317 VAL A N 1
ATOM 2346 C CA . VAL A 1 317 ? 13.746 38.324 17.289 1.00 89.75 317 VAL A CA 1
ATOM 2347 C C . VAL A 1 317 ? 14.288 37.104 18.036 1.00 89.75 317 VAL A C 1
ATOM 2349 O O . VAL A 1 317 ? 13.739 36.013 17.907 1.00 89.75 317 VAL A O 1
ATOM 2352 N N . PHE A 1 318 ? 15.314 37.280 18.872 1.00 89.81 318 PHE A N 1
ATOM 2353 C CA . PHE A 1 318 ? 15.853 36.186 19.682 1.00 89.81 318 PHE A CA 1
ATOM 2354 C C . PHE A 1 318 ? 14.810 35.634 20.666 1.00 89.81 318 PHE A C 1
ATOM 2356 O O . PHE A 1 318 ? 14.624 34.421 20.759 1.00 89.81 318 PHE A O 1
ATOM 2363 N N . GLY A 1 319 ? 14.071 36.516 21.346 1.00 91.25 319 GLY A N 1
ATOM 2364 C CA . GLY A 1 319 ? 12.977 36.130 22.237 1.00 91.25 319 GLY A CA 1
ATOM 2365 C C . GLY A 1 319 ? 11.868 35.355 21.520 1.00 91.25 319 GLY A C 1
ATOM 2366 O O . GLY A 1 319 ? 11.358 34.384 22.074 1.00 91.25 319 GLY A O 1
ATOM 2367 N N . ALA A 1 320 ? 11.543 35.722 20.276 1.00 92.31 320 ALA A N 1
ATOM 2368 C CA . ALA A 1 320 ? 10.576 34.996 19.454 1.00 92.31 320 ALA A CA 1
ATOM 2369 C C . ALA A 1 320 ? 11.032 33.559 19.153 1.00 92.31 320 ALA A C 1
ATOM 2371 O O . ALA A 1 320 ? 10.234 32.631 19.287 1.00 92.31 320 ALA A O 1
ATOM 2372 N N . VAL A 1 321 ? 12.311 33.364 18.803 1.00 90.75 321 VAL A N 1
ATOM 2373 C CA . VAL A 1 321 ? 12.892 32.031 18.547 1.00 90.75 321 VAL A CA 1
ATOM 2374 C C . VAL A 1 321 ? 12.870 31.167 19.803 1.00 90.75 321 VAL A C 1
ATOM 2376 O O . VAL A 1 321 ? 12.474 30.003 19.740 1.00 90.75 321 VAL A O 1
ATOM 2379 N N . VAL A 1 322 ? 13.251 31.728 20.952 1.00 91.19 322 VAL A N 1
ATOM 2380 C CA . VAL A 1 322 ? 13.209 31.006 22.232 1.00 91.19 322 VAL A CA 1
ATOM 2381 C C . VAL A 1 322 ? 11.776 30.596 22.569 1.00 91.19 322 VAL A C 1
ATOM 2383 O O . VAL A 1 322 ? 11.539 29.437 22.903 1.00 91.19 322 VAL A O 1
ATOM 2386 N N . LEU A 1 323 ? 10.814 31.512 22.425 1.00 92.44 323 LEU A N 1
ATOM 2387 C CA . LEU A 1 323 ? 9.408 31.256 22.734 1.00 92.44 323 LEU A CA 1
ATOM 2388 C C . LEU A 1 323 ? 8.809 30.147 21.859 1.00 92.44 323 LEU A C 1
ATOM 2390 O O . LEU A 1 323 ? 8.165 29.241 22.387 1.00 92.44 323 LEU A O 1
ATOM 2394 N N . ILE A 1 324 ? 9.026 30.189 20.540 1.00 90.56 324 ILE A N 1
ATOM 2395 C CA . ILE A 1 324 ? 8.465 29.175 19.633 1.00 90.56 324 ILE A CA 1
ATOM 2396 C C . ILE A 1 324 ? 9.160 27.818 19.772 1.00 90.56 324 ILE A C 1
ATOM 2398 O O . ILE A 1 324 ? 8.512 26.777 19.658 1.00 90.56 324 ILE A O 1
ATOM 2402 N N . SER A 1 325 ? 10.465 27.813 20.058 1.00 88.38 325 SER A N 1
ATOM 2403 C CA . SER A 1 325 ? 11.214 26.577 20.307 1.00 88.38 325 SER A CA 1
ATOM 2404 C C . SER A 1 325 ? 10.756 25.923 21.606 1.00 88.38 325 SER A C 1
ATOM 2406 O O . SER A 1 325 ? 10.569 24.712 21.642 1.00 88.38 325 SER A O 1
ATOM 2408 N N . TRP A 1 326 ? 10.489 26.728 22.639 1.00 88.00 326 TRP A N 1
ATOM 2409 C CA . TRP A 1 326 ? 9.905 26.265 23.895 1.00 88.00 326 TRP A CA 1
ATOM 2410 C C . TRP A 1 326 ? 8.490 25.700 23.709 1.00 88.00 326 TRP A C 1
ATOM 2412 O O . TRP A 1 326 ? 8.185 24.641 24.248 1.00 88.00 326 TRP A O 1
ATOM 2422 N N . ASP A 1 327 ? 7.625 26.361 22.931 1.00 88.56 327 ASP A N 1
ATOM 2423 C CA . ASP A 1 327 ? 6.283 25.835 22.624 1.00 88.56 327 ASP A CA 1
ATOM 2424 C C . ASP A 1 327 ? 6.357 24.517 21.841 1.00 88.56 327 ASP A C 1
ATOM 2426 O O . ASP A 1 327 ? 5.683 23.558 22.204 1.00 88.56 327 ASP A O 1
ATOM 2430 N N . THR A 1 328 ? 7.237 24.440 20.833 1.00 85.44 328 THR A N 1
ATOM 2431 C CA . THR A 1 328 ? 7.469 23.210 20.052 1.00 85.44 328 THR A CA 1
ATOM 2432 C C . THR A 1 328 ? 7.956 22.075 20.956 1.00 85.44 328 THR A C 1
ATOM 2434 O O . THR A 1 328 ? 7.420 20.975 20.898 1.00 85.44 328 THR A O 1
ATOM 2437 N N . TYR A 1 329 ? 8.903 22.358 21.853 1.00 86.06 329 TYR A N 1
ATOM 2438 C CA . TYR A 1 329 ? 9.388 21.394 22.839 1.00 86.06 329 TYR A CA 1
ATOM 2439 C C . TYR A 1 329 ? 8.290 20.904 23.781 1.00 86.06 329 TYR A C 1
ATOM 2441 O O . TYR A 1 329 ? 8.209 19.710 24.035 1.00 86.06 329 TYR A O 1
ATOM 2449 N N . ASN A 1 330 ? 7.422 21.793 24.274 1.00 85.31 330 ASN A N 1
ATOM 2450 C CA . ASN A 1 330 ? 6.302 21.378 25.120 1.00 85.31 330 ASN A CA 1
ATOM 2451 C C . ASN A 1 330 ? 5.286 20.534 24.351 1.00 85.31 330 ASN A C 1
ATOM 2453 O O . ASN A 1 330 ? 4.763 19.593 24.923 1.00 85.31 330 ASN A O 1
ATOM 2457 N N . ILE A 1 331 ? 5.033 20.825 23.072 1.00 81.75 331 ILE A N 1
ATOM 2458 C CA . ILE A 1 331 ? 4.172 19.988 22.223 1.00 81.75 331 ILE A CA 1
ATOM 2459 C C . ILE A 1 331 ? 4.789 18.601 22.035 1.00 81.75 331 ILE A C 1
ATOM 2461 O O . ILE A 1 331 ? 4.081 17.602 22.116 1.00 81.75 331 ILE A O 1
ATOM 2465 N N . ASP A 1 332 ? 6.094 18.521 21.788 1.00 81.12 332 ASP A N 1
ATOM 2466 C CA . ASP A 1 332 ? 6.768 17.234 21.628 1.00 81.12 332 ASP A CA 1
ATOM 2467 C C . ASP A 1 332 ? 6.858 16.476 22.956 1.00 81.12 332 ASP A C 1
ATOM 2469 O O . ASP A 1 332 ? 6.714 15.262 22.955 1.00 81.12 332 ASP A O 1
ATOM 2473 N N . LEU A 1 333 ? 6.991 17.169 24.091 1.00 80.25 333 LEU A N 1
ATOM 2474 C CA . LEU A 1 333 ? 6.851 16.566 25.416 1.00 80.25 333 LEU A CA 1
ATOM 2475 C C . LEU A 1 333 ? 5.419 16.124 25.718 1.00 80.25 333 LEU A C 1
ATOM 2477 O O . LEU A 1 333 ? 5.251 15.095 26.352 1.00 80.25 333 LEU A O 1
ATOM 2481 N N . GLU A 1 334 ? 4.398 16.876 25.304 1.00 78.38 334 GLU A N 1
ATOM 2482 C CA . GLU A 1 334 ? 2.987 16.484 25.423 1.00 78.38 334 GLU A CA 1
ATOM 2483 C C . GLU A 1 334 ? 2.737 15.214 24.599 1.00 78.38 334 GLU A C 1
ATOM 2485 O O . GLU A 1 334 ? 2.165 14.265 25.121 1.00 78.38 334 GLU A O 1
ATOM 2490 N N . LYS A 1 335 ? 3.261 15.137 23.369 1.00 72.50 335 LYS A N 1
ATOM 2491 C CA . LYS A 1 335 ? 3.198 13.935 22.521 1.00 72.50 335 LYS A CA 1
ATOM 2492 C C . LYS A 1 335 ? 4.008 12.771 23.081 1.00 72.50 335 LYS A C 1
ATOM 2494 O O . LYS A 1 335 ? 3.529 11.648 23.080 1.00 72.50 335 LYS A O 1
ATOM 2499 N N . GLU A 1 336 ? 5.227 13.006 23.564 1.00 68.31 336 GLU A N 1
ATOM 2500 C CA . GLU A 1 336 ? 6.026 11.965 24.218 1.00 68.31 336 GLU A CA 1
ATOM 2501 C C . GLU A 1 336 ? 5.370 11.516 25.522 1.00 68.31 336 GLU A C 1
ATOM 2503 O O . GLU A 1 336 ? 5.396 10.333 25.824 1.00 68.31 336 GLU A O 1
ATOM 2508 N N . ALA A 1 337 ? 4.718 12.409 26.265 1.00 61.94 337 ALA A N 1
ATOM 2509 C CA . ALA A 1 337 ? 3.923 12.050 27.430 1.00 61.94 337 ALA A CA 1
ATOM 2510 C C . ALA A 1 337 ? 2.654 11.279 27.036 1.00 61.94 337 ALA A C 1
ATOM 2512 O O . ALA A 1 337 ? 2.303 10.345 27.745 1.00 61.94 337 ALA A O 1
ATOM 2513 N N . GLU A 1 338 ? 1.993 11.591 25.919 1.00 56.41 338 GLU A N 1
ATOM 2514 C CA . GLU A 1 338 ? 0.891 10.787 25.362 1.00 56.41 338 GLU A CA 1
ATOM 2515 C C . GLU A 1 338 ? 1.371 9.389 24.934 1.00 56.41 338 GLU A C 1
ATOM 2517 O O . GLU A 1 338 ? 0.685 8.404 25.192 1.00 56.41 338 GLU A O 1
ATOM 2522 N N . VAL A 1 339 ? 2.581 9.281 24.374 1.00 53.25 339 VAL A N 1
ATOM 2523 C CA . VAL A 1 339 ? 3.208 8.008 23.966 1.00 53.25 339 VAL A CA 1
ATOM 2524 C C . VAL A 1 339 ? 3.743 7.206 25.165 1.00 53.25 339 VAL A C 1
ATOM 2526 O O . VAL A 1 339 ? 3.705 5.980 25.150 1.00 53.25 339 VAL A O 1
ATOM 2529 N N . VAL A 1 340 ? 4.221 7.872 26.224 1.00 46.72 340 VAL A N 1
ATOM 2530 C CA . VAL A 1 340 ? 4.788 7.252 27.442 1.00 46.72 340 VAL A CA 1
ATOM 2531 C C . VAL A 1 340 ? 3.728 7.034 28.537 1.00 46.72 340 VAL A C 1
ATOM 2533 O O . VAL A 1 340 ? 3.973 6.288 29.485 1.00 46.72 340 VAL A O 1
ATOM 2536 N N . SER A 1 341 ? 2.526 7.609 28.411 1.00 37.66 341 SER A N 1
ATOM 2537 C CA . SER A 1 341 ? 1.400 7.380 29.332 1.00 37.66 341 SER A CA 1
ATOM 2538 C C . SER A 1 341 ? 0.210 6.612 28.736 1.00 37.66 341 SER A C 1
ATOM 2540 O O . SER A 1 341 ? -0.933 7.046 28.882 1.00 37.66 341 SER A O 1
ATOM 2542 N N . PRO A 1 342 ? 0.378 5.394 28.195 1.00 41.03 342 PRO A N 1
ATOM 2543 C CA . PRO A 1 342 ? -0.751 4.492 28.077 1.00 41.03 342 PRO A CA 1
ATOM 2544 C C . PRO A 1 342 ? -0.928 3.771 29.418 1.00 41.03 342 PRO A C 1
ATOM 2546 O O . PRO A 1 342 ? -0.567 2.607 29.528 1.00 41.03 342 PRO A O 1
ATOM 2549 N N . GLN A 1 343 ? -1.404 4.475 30.460 1.00 41.75 343 GLN A N 1
ATOM 2550 C CA . GLN A 1 343 ? -2.156 3.903 31.595 1.00 41.75 343 GLN A CA 1
ATOM 2551 C C . GLN A 1 343 ? -2.400 4.910 32.735 1.00 41.75 343 GLN A C 1
ATOM 2553 O O . GLN A 1 343 ? -1.501 5.605 33.195 1.00 41.75 343 GLN A O 1
ATOM 2558 N N . ALA A 1 344 ? -3.624 4.848 33.276 1.00 36.03 344 ALA A N 1
ATOM 2559 C CA . ALA A 1 344 ? -4.085 5.390 34.565 1.00 36.03 344 ALA A CA 1
ATOM 2560 C C . ALA A 1 344 ? -4.910 6.694 34.563 1.00 36.03 344 ALA A C 1
ATOM 2562 O O . ALA A 1 344 ? -4.739 7.549 35.437 1.00 36.03 344 ALA A O 1
ATOM 2563 N N . ARG A 1 345 ? -5.914 6.781 33.675 1.00 34.84 345 ARG A N 1
ATOM 2564 C CA . ARG A 1 345 ? -7.321 7.065 34.060 1.00 34.84 345 ARG A CA 1
ATOM 2565 C C . ARG A 1 345 ? -8.246 7.042 32.828 1.00 34.84 345 ARG A C 1
ATOM 2567 O O . ARG A 1 345 ? -8.338 8.029 32.116 1.00 34.84 345 ARG A O 1
ATOM 2574 N N . GLY A 1 346 ? -8.951 5.922 32.605 1.00 41.12 346 GLY A N 1
ATOM 2575 C CA . GLY A 1 346 ? -10.149 5.866 31.740 1.00 41.12 346 GLY A CA 1
ATOM 2576 C C . GLY A 1 346 ? -10.092 5.073 30.418 1.00 41.12 346 GLY A C 1
ATOM 2577 O O . GLY A 1 346 ? -11.042 5.164 29.651 1.00 41.12 346 GLY A O 1
ATOM 2578 N N . GLN A 1 347 ? -9.038 4.298 30.128 1.00 42.50 347 GLN A N 1
ATOM 2579 C CA . GLN A 1 347 ? -8.844 3.621 28.824 1.00 42.50 347 GLN A CA 1
ATOM 2580 C C . GLN A 1 347 ? -9.544 2.260 28.628 1.00 42.50 347 GLN A C 1
ATOM 2582 O O . GLN A 1 347 ? -9.463 1.700 27.537 1.00 42.50 347 GLN A O 1
ATOM 2587 N N . GLU A 1 348 ? -10.265 1.719 29.612 1.00 48.22 348 GLU A N 1
ATOM 2588 C CA . GLU A 1 348 ? -10.986 0.454 29.395 1.00 48.22 348 GLU A CA 1
ATOM 2589 C C . GLU A 1 348 ? -12.129 0.586 28.373 1.00 48.22 348 GLU A C 1
ATOM 2591 O O . GLU A 1 348 ? -12.436 -0.388 27.706 1.00 48.22 348 GLU A O 1
ATOM 2596 N N . GLU A 1 349 ? -12.730 1.763 28.152 1.00 62.28 349 GLU A N 1
ATOM 2597 C CA . GLU A 1 349 ? -13.871 1.862 27.224 1.00 62.28 349 GLU A CA 1
ATOM 2598 C C . GLU A 1 349 ? -13.520 1.826 25.720 1.00 62.28 349 GLU A C 1
ATOM 2600 O O . GLU A 1 349 ? -14.194 1.091 24.994 1.00 62.28 349 GLU A O 1
ATOM 2605 N N . PRO A 1 350 ? -12.532 2.584 25.192 1.00 74.50 350 PRO A N 1
ATOM 2606 C CA . PRO A 1 350 ? -12.291 2.637 23.744 1.00 74.50 350 PRO A CA 1
ATOM 2607 C C . PRO A 1 350 ? -11.705 1.345 23.163 1.00 74.50 350 PRO A C 1
ATOM 2609 O O . PRO A 1 350 ? -12.162 0.893 22.114 1.00 74.50 350 PRO A O 1
ATOM 2612 N N . LEU A 1 351 ? -10.747 0.717 23.855 1.00 80.31 351 LEU A N 1
ATOM 2613 C CA . LEU A 1 351 ? -10.128 -0.538 23.404 1.00 80.31 351 LEU A CA 1
ATOM 2614 C C . LEU A 1 351 ? -11.120 -1.699 23.476 1.00 80.31 351 LEU A C 1
ATOM 2616 O O . LEU A 1 351 ? -11.269 -2.448 22.512 1.00 80.31 351 LEU A O 1
ATOM 2620 N N . VAL A 1 352 ? -11.877 -1.800 24.574 1.00 83.94 352 VAL A N 1
ATOM 2621 C CA . VAL A 1 352 ? -12.956 -2.791 24.694 1.00 83.94 352 VAL A CA 1
ATOM 2622 C C . VAL A 1 352 ? -14.024 -2.546 23.632 1.00 83.94 352 VAL A C 1
ATOM 2624 O O . VAL A 1 352 ? -14.543 -3.503 23.065 1.00 83.94 352 VAL A O 1
ATOM 2627 N N . ARG A 1 353 ? -14.330 -1.287 23.290 1.00 85.62 353 ARG A N 1
ATOM 2628 C CA . ARG A 1 353 ? -15.242 -0.967 22.183 1.00 85.62 353 ARG A CA 1
ATOM 2629 C C . ARG A 1 353 ? -14.684 -1.409 20.830 1.00 85.62 353 ARG A C 1
ATOM 2631 O O . ARG A 1 353 ? -15.454 -1.957 20.049 1.00 85.62 353 ARG A O 1
ATOM 2638 N N . ALA A 1 354 ? -13.396 -1.212 20.555 1.00 90.75 354 ALA A N 1
ATOM 2639 C CA . ALA A 1 354 ? -12.764 -1.662 19.312 1.00 90.75 354 ALA A CA 1
ATOM 2640 C C . ALA A 1 354 ? -12.790 -3.194 19.187 1.00 90.75 354 ALA A C 1
ATOM 2642 O O . ALA A 1 354 ? -13.239 -3.720 18.167 1.00 90.75 354 ALA A O 1
ATOM 2643 N N . VAL A 1 355 ? -12.416 -3.904 20.256 1.00 94.12 355 VAL A N 1
ATOM 2644 C CA . VAL A 1 355 ? -12.497 -5.371 20.325 1.00 94.12 355 VAL A CA 1
ATOM 2645 C C . VAL A 1 355 ? -13.943 -5.839 20.163 1.00 94.12 355 VAL A C 1
ATOM 2647 O O . VAL A 1 355 ? -14.214 -6.686 19.321 1.00 94.12 355 VAL A O 1
ATOM 2650 N N . ASN A 1 356 ? -14.902 -5.260 20.889 1.00 92.25 356 ASN A N 1
ATOM 2651 C CA . ASN A 1 356 ? -16.314 -5.635 20.775 1.00 92.25 356 ASN A CA 1
ATOM 2652 C C . ASN A 1 356 ? -16.898 -5.327 19.391 1.00 92.25 356 ASN A C 1
ATOM 2654 O O . ASN A 1 356 ? -17.707 -6.105 18.895 1.00 92.25 356 ASN A O 1
ATOM 2658 N N . ASN A 1 357 ? -16.484 -4.230 18.753 1.00 93.12 357 ASN A N 1
ATOM 2659 C CA . ASN A 1 357 ? -16.874 -3.910 17.383 1.00 93.12 357 ASN A CA 1
ATOM 2660 C C . ASN A 1 357 ? -16.350 -4.974 16.409 1.00 93.12 357 ASN A C 1
ATOM 2662 O O . ASN A 1 357 ? -17.131 -5.529 15.639 1.00 93.12 357 ASN A O 1
ATOM 2666 N N . TRP A 1 358 ? -15.065 -5.334 16.499 1.00 96.31 358 TRP A N 1
ATOM 2667 C CA . TRP A 1 358 ? -14.499 -6.438 15.718 1.00 96.31 358 TRP A CA 1
ATOM 2668 C C . TRP A 1 358 ? -15.248 -7.752 15.974 1.00 96.31 358 TRP A C 1
ATOM 2670 O O . TRP A 1 358 ? -15.720 -8.386 15.035 1.00 96.31 358 TRP A O 1
ATOM 2680 N N . LEU A 1 359 ? -15.452 -8.119 17.242 1.00 95.62 359 LEU A N 1
ATOM 2681 C CA . LEU A 1 359 ? -16.181 -9.324 17.651 1.00 95.62 359 LEU A CA 1
ATOM 2682 C C . LEU A 1 359 ? -17.676 -9.292 17.296 1.00 95.62 359 LEU A C 1
ATOM 2684 O O . LEU A 1 359 ? -18.329 -10.330 17.375 1.00 95.62 359 LEU A O 1
ATOM 2688 N N . SER A 1 360 ? -18.249 -8.145 16.940 1.00 94.94 360 SER A N 1
ATOM 2689 C CA . S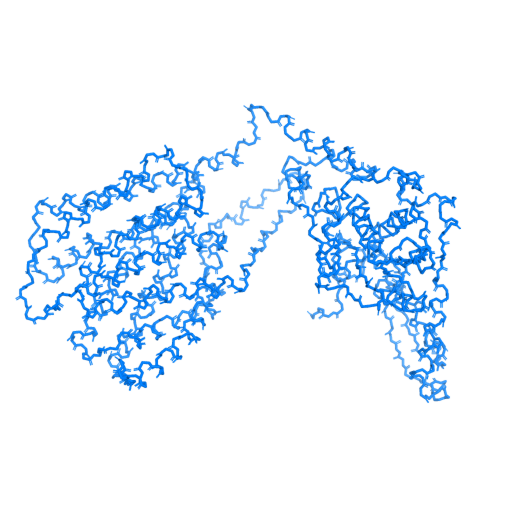ER A 1 360 ? -19.623 -8.083 16.429 1.00 94.94 360 SER A CA 1
ATOM 2690 C C . SER A 1 360 ? -19.715 -8.459 14.948 1.00 94.94 360 SER A C 1
ATOM 2692 O O . SER A 1 360 ? -20.783 -8.851 14.487 1.00 94.94 360 SER A O 1
ATOM 2694 N N . LEU A 1 361 ? -18.596 -8.372 14.221 1.00 96.69 361 LEU A N 1
ATOM 2695 C CA . LEU A 1 361 ? -18.509 -8.639 12.786 1.00 96.69 361 LEU A CA 1
ATOM 2696 C C . LEU A 1 361 ? -17.825 -9.976 12.492 1.00 96.69 361 LEU A C 1
ATOM 2698 O O . LEU A 1 361 ? -18.300 -10.744 11.665 1.00 96.69 361 LEU A O 1
ATOM 2702 N N . ASP A 1 362 ? -16.693 -10.247 13.137 1.00 97.69 362 ASP A N 1
ATOM 2703 C CA . ASP A 1 362 ? -15.874 -11.415 12.831 1.00 97.69 362 ASP A CA 1
ATOM 2704 C C . ASP A 1 362 ? -16.562 -12.704 13.277 1.00 97.69 362 ASP A C 1
ATOM 2706 O O . ASP A 1 362 ? -17.045 -12.803 14.401 1.00 97.69 362 ASP A O 1
ATOM 2710 N N . PHE A 1 363 ? -16.598 -13.711 12.415 1.00 97.06 363 PHE A N 1
ATOM 2711 C CA . PHE A 1 363 ? -17.257 -14.991 12.683 1.00 97.06 363 PHE A CA 1
ATOM 2712 C C . PHE A 1 363 ? -16.263 -16.147 12.826 1.00 97.06 363 PHE A C 1
ATOM 2714 O O . PHE A 1 363 ? -16.649 -17.221 13.286 1.00 97.06 363 PHE A O 1
ATOM 2721 N N . ASP A 1 364 ? -14.993 -15.933 12.478 1.00 96.94 364 ASP A N 1
ATOM 2722 C CA . ASP A 1 364 ? -13.954 -16.954 12.565 1.00 96.94 364 ASP A CA 1
ATOM 2723 C C . ASP A 1 364 ? -13.434 -17.062 14.003 1.00 96.94 364 ASP A C 1
ATOM 2725 O O . ASP A 1 364 ? -12.908 -16.116 14.591 1.00 96.94 364 ASP A O 1
ATOM 2729 N N . LYS A 1 365 ? -13.584 -18.247 14.602 1.00 95.56 365 LYS A N 1
ATOM 2730 C CA . LYS A 1 365 ? -13.182 -18.497 15.992 1.00 95.56 365 LYS A CA 1
ATOM 2731 C C . LYS A 1 365 ? -11.702 -18.207 16.252 1.00 95.56 365 LYS A C 1
ATOM 2733 O O . LYS A 1 365 ? -11.375 -17.769 17.358 1.00 95.56 365 LYS A O 1
ATOM 2738 N N . ASN A 1 366 ? -10.825 -18.437 15.277 1.00 95.31 366 ASN A N 1
ATOM 2739 C CA . ASN A 1 366 ? -9.385 -18.261 15.454 1.00 95.31 366 ASN A CA 1
ATOM 2740 C C . ASN A 1 366 ? -9.021 -16.778 15.531 1.00 95.31 366 ASN A C 1
ATOM 2742 O O . ASN A 1 366 ? -8.354 -16.366 16.479 1.00 95.31 366 ASN A O 1
ATOM 2746 N N . THR A 1 367 ? -9.514 -15.962 14.597 1.00 97.12 367 THR A N 1
ATOM 2747 C CA . THR A 1 367 ? -9.244 -14.517 14.593 1.00 97.12 367 THR A CA 1
ATOM 2748 C C . THR A 1 367 ? -10.019 -13.778 15.675 1.00 97.12 367 THR A C 1
ATOM 2750 O O . THR A 1 367 ? -9.517 -12.793 16.211 1.00 97.12 367 THR A O 1
ATOM 2753 N N . ARG A 1 368 ? -11.185 -14.277 16.102 1.00 96.81 368 ARG A N 1
ATOM 2754 C CA . ARG A 1 368 ? -11.866 -13.768 17.304 1.00 96.81 368 ARG A CA 1
ATOM 2755 C C . ARG A 1 368 ? -11.034 -13.989 18.564 1.00 96.81 368 ARG A C 1
ATOM 2757 O O . ARG A 1 368 ? -10.938 -13.082 19.386 1.00 96.81 368 ARG A O 1
ATOM 2764 N N . LYS A 1 369 ? -10.446 -15.181 18.719 1.00 96.56 369 LYS A N 1
ATOM 2765 C CA . LYS A 1 369 ? -9.562 -15.486 19.848 1.00 96.56 369 LYS A CA 1
ATOM 2766 C C . LYS A 1 369 ? -8.296 -14.631 19.790 1.00 96.56 369 LYS A C 1
ATOM 2768 O O . LYS A 1 369 ? -7.961 -13.999 20.783 1.00 96.56 369 LYS A O 1
ATOM 2773 N N . GLU A 1 370 ? -7.655 -14.546 18.626 1.00 97.38 370 GLU A N 1
ATOM 2774 C CA . GLU A 1 370 ? -6.484 -13.684 18.427 1.00 97.38 370 GLU A CA 1
ATOM 2775 C C . GLU A 1 370 ? -6.812 -12.223 18.775 1.00 97.38 370 GLU A C 1
ATOM 2777 O O . GLU A 1 370 ? -6.066 -11.611 19.529 1.00 97.38 370 GLU A O 1
ATOM 2782 N N . ALA A 1 371 ? -7.958 -11.688 18.328 1.00 96.44 371 ALA A N 1
ATOM 2783 C CA . ALA A 1 371 ? -8.401 -10.320 18.624 1.00 96.44 371 ALA A CA 1
ATOM 2784 C C . ALA A 1 371 ? -8.539 -10.026 20.127 1.00 96.44 371 ALA A C 1
ATOM 2786 O O . ALA A 1 371 ? -8.323 -8.892 20.551 1.00 96.44 371 ALA A O 1
ATOM 2787 N N . GLN A 1 372 ? -8.905 -11.031 20.927 1.00 94.00 372 GLN A N 1
ATOM 2788 C CA . GLN A 1 372 ? -9.014 -10.921 22.386 1.00 94.00 372 GLN A CA 1
ATOM 2789 C C . GLN A 1 372 ? -7.652 -10.978 23.092 1.00 94.00 372 GLN A C 1
ATOM 2791 O O . GLN A 1 372 ? -7.545 -10.541 24.235 1.00 94.00 372 GLN A O 1
ATOM 2796 N N . GLU A 1 373 ? -6.632 -11.515 22.425 1.00 95.31 373 GLU A N 1
ATOM 2797 C CA . GLU A 1 373 ? -5.271 -11.695 22.943 1.00 95.31 373 GLU A CA 1
ATOM 2798 C C . GLU A 1 373 ? -4.299 -10.608 22.435 1.00 95.31 373 GLU A C 1
ATOM 2800 O O . GLU A 1 373 ? -3.131 -10.597 22.826 1.00 95.31 373 GLU A O 1
ATOM 2805 N N . LEU A 1 374 ? -4.768 -9.681 21.587 1.00 94.50 374 LEU A N 1
ATOM 2806 C CA . LEU A 1 374 ? -3.968 -8.570 21.066 1.00 94.50 374 LEU A CA 1
ATOM 2807 C C . LEU A 1 374 ? -3.526 -7.608 22.177 1.00 94.50 374 LEU A C 1
ATOM 2809 O O . LEU A 1 374 ? -4.282 -7.285 23.097 1.00 94.50 374 LEU A O 1
ATOM 2813 N N . SER A 1 375 ? -2.309 -7.076 22.043 1.00 93.38 375 SER A N 1
ATOM 2814 C CA . SER A 1 375 ? -1.856 -5.961 22.878 1.00 93.38 375 SER A CA 1
ATOM 2815 C C . SER A 1 375 ? -2.670 -4.686 22.587 1.00 93.38 375 SER A C 1
ATOM 2817 O O . SER A 1 375 ? -3.214 -4.548 21.488 1.00 93.38 375 SER A O 1
ATOM 2819 N N . PRO A 1 376 ? -2.732 -3.710 23.515 1.00 89.44 376 PRO A N 1
ATOM 2820 C CA . PRO A 1 376 ? -3.408 -2.429 23.275 1.00 89.44 376 PRO A CA 1
ATOM 2821 C C . PRO A 1 376 ? -2.985 -1.740 21.968 1.00 89.44 376 PRO A C 1
ATOM 2823 O O . PRO A 1 376 ? -3.834 -1.317 21.191 1.00 89.44 376 PRO A O 1
ATOM 2826 N N . GLU A 1 377 ? -1.683 -1.727 21.673 1.00 89.81 377 GLU A N 1
ATOM 2827 C CA . GLU A 1 377 ? -1.117 -1.170 20.435 1.00 89.81 377 GLU A CA 1
ATOM 2828 C C . GLU A 1 377 ? -1.621 -1.910 19.186 1.00 89.81 377 GLU A C 1
ATOM 2830 O O . GLU A 1 377 ? -1.954 -1.301 18.170 1.00 89.81 377 GLU A O 1
ATOM 2835 N N . GLN A 1 378 ? -1.714 -3.241 19.257 1.00 93.44 378 GLN A N 1
ATOM 2836 C CA . GLN A 1 378 ? -2.244 -4.051 18.163 1.00 93.44 378 GLN A CA 1
ATOM 2837 C C . GLN A 1 378 ? -3.753 -3.864 17.988 1.00 93.44 378 GLN A C 1
ATOM 2839 O O . GLN A 1 378 ? -4.230 -3.937 16.859 1.00 93.44 378 GLN A O 1
ATOM 2844 N N . VAL A 1 379 ? -4.507 -3.616 19.063 1.00 93.00 379 VAL A N 1
ATOM 2845 C CA . VAL A 1 379 ? -5.935 -3.279 18.976 1.00 93.00 379 VAL A CA 1
ATOM 2846 C C . VAL A 1 379 ? -6.122 -1.944 18.254 1.00 93.00 379 VAL A C 1
ATOM 2848 O O . VAL A 1 379 ? -6.937 -1.868 17.334 1.00 93.00 379 VAL A O 1
ATOM 2851 N N . GLU A 1 380 ? -5.346 -0.919 18.613 1.00 92.00 380 GLU A N 1
ATOM 2852 C CA . GLU A 1 380 ? -5.400 0.402 17.967 1.00 92.00 380 GLU A CA 1
ATOM 2853 C C . GLU A 1 380 ? -4.967 0.369 16.495 1.00 92.00 380 GLU A C 1
ATOM 2855 O O . GLU A 1 380 ? -5.545 1.078 15.672 1.00 92.00 380 GLU A O 1
ATOM 2860 N N . ASP A 1 381 ? -3.992 -0.469 16.134 1.00 94.12 381 ASP A N 1
ATOM 2861 C CA . ASP A 1 381 ? -3.567 -0.622 14.739 1.00 94.12 381 ASP A CA 1
ATOM 2862 C C . ASP A 1 381 ? -4.526 -1.506 13.929 1.00 94.12 381 ASP A C 1
ATOM 2864 O O . ASP A 1 381 ? -5.035 -1.093 12.885 1.00 94.12 381 ASP A O 1
ATOM 2868 N N . ARG A 1 382 ? -4.762 -2.739 14.386 1.00 96.56 382 ARG A N 1
ATOM 2869 C CA . ARG A 1 382 ? -5.411 -3.785 13.585 1.00 96.56 382 ARG A CA 1
ATOM 2870 C C . ARG A 1 382 ? -6.929 -3.717 13.636 1.00 96.56 382 ARG A C 1
ATOM 2872 O O . ARG A 1 382 ? -7.578 -4.011 12.632 1.00 96.56 382 ARG A O 1
ATOM 2879 N N . LEU A 1 383 ? -7.513 -3.359 14.783 1.00 96.38 383 LEU A N 1
ATOM 2880 C CA . LEU A 1 383 ? -8.970 -3.342 14.981 1.00 96.38 383 LEU A CA 1
ATOM 2881 C C . LEU A 1 383 ? -9.589 -1.954 14.750 1.00 96.38 383 LEU A C 1
ATOM 2883 O O . LEU A 1 383 ? -10.789 -1.779 14.965 1.00 96.38 383 LEU A O 1
ATOM 2887 N N . ASN A 1 384 ? -8.808 -0.980 14.273 1.00 93.12 384 ASN A N 1
ATOM 2888 C CA . ASN A 1 384 ? -9.319 0.314 13.837 1.00 93.12 384 ASN A CA 1
ATOM 2889 C C . ASN A 1 384 ? -9.930 0.217 12.420 1.00 93.12 384 ASN A C 1
ATOM 2891 O O . ASN A 1 384 ? -9.213 -0.112 11.470 1.00 93.12 384 ASN A O 1
ATOM 2895 N N . PRO A 1 385 ? -11.235 0.508 12.238 1.00 89.88 385 PRO A N 1
ATOM 2896 C CA . PRO A 1 385 ? -11.883 0.484 10.925 1.00 89.88 385 PRO A CA 1
ATOM 2897 C C . PRO A 1 385 ? -11.250 1.417 9.885 1.00 89.88 385 PRO A C 1
ATOM 2899 O O . PRO A 1 385 ? -11.319 1.105 8.696 1.00 89.88 385 PRO A O 1
ATOM 2902 N N . ASP A 1 386 ? -10.620 2.515 10.314 1.00 91.06 386 ASP A N 1
ATOM 2903 C CA . ASP A 1 386 ? -9.972 3.489 9.424 1.00 91.06 386 ASP A CA 1
ATOM 2904 C C . ASP A 1 386 ? -8.675 2.945 8.799 1.00 91.06 386 ASP A C 1
ATOM 2906 O O . ASP A 1 386 ? -8.194 3.478 7.803 1.00 91.06 386 ASP A O 1
ATOM 2910 N N . HIS A 1 387 ? -8.108 1.869 9.356 1.00 92.75 387 HIS A N 1
ATOM 2911 C CA . HIS A 1 387 ? -6.894 1.217 8.848 1.00 92.75 387 HIS A CA 1
ATOM 2912 C C . HIS A 1 387 ? -7.189 0.046 7.901 1.00 92.75 387 HIS A C 1
ATOM 2914 O O . HIS A 1 387 ? -6.292 -0.733 7.575 1.00 92.75 387 HIS A O 1
ATOM 2920 N N . ARG A 1 388 ? -8.446 -0.126 7.484 1.00 93.25 388 ARG A N 1
ATOM 2921 C CA . ARG A 1 388 ? -8.874 -1.225 6.614 1.00 93.25 388 ARG A CA 1
ATOM 2922 C C . ARG A 1 388 ? -7.984 -1.368 5.376 1.00 93.25 388 ARG A C 1
ATOM 2924 O O . ARG A 1 388 ? -7.585 -0.381 4.769 1.00 93.25 388 ARG A O 1
ATOM 2931 N N . MET A 1 389 ? -7.722 -2.613 4.977 1.00 93.19 389 MET A N 1
ATOM 2932 C CA . MET A 1 389 ? -7.015 -2.892 3.725 1.00 93.19 389 MET A CA 1
ATOM 2933 C C . MET A 1 389 ? -7.755 -2.285 2.525 1.00 93.19 389 MET A C 1
ATOM 2935 O O . MET A 1 389 ? -8.937 -2.564 2.323 1.00 93.19 389 MET A O 1
ATOM 2939 N N . GLU A 1 390 ? -7.038 -1.515 1.710 1.00 90.62 390 GLU A N 1
ATOM 2940 C CA . GLU A 1 390 ? -7.546 -0.969 0.448 1.00 90.62 390 GLU A CA 1
ATOM 2941 C C . GLU A 1 390 ? -7.712 -2.079 -0.602 1.00 90.62 390 GLU A C 1
ATOM 2943 O O . GLU A 1 390 ? -6.864 -2.977 -0.734 1.00 90.62 390 GLU A O 1
ATOM 2948 N N . PHE A 1 391 ? -8.794 -2.010 -1.380 1.00 89.31 391 PHE A N 1
ATOM 2949 C CA . PHE A 1 391 ? -9.038 -2.943 -2.478 1.00 89.31 391 PHE A CA 1
ATOM 2950 C C . PHE A 1 391 ? -8.330 -2.429 -3.738 1.00 89.31 391 PHE A C 1
ATOM 2952 O O . PHE A 1 391 ? -8.827 -1.575 -4.461 1.00 89.31 391 PHE A O 1
ATOM 2959 N N . GLY A 1 392 ? -7.112 -2.919 -3.982 1.00 83.31 392 GLY A N 1
ATOM 2960 C CA . GLY A 1 392 ? -6.266 -2.420 -5.069 1.00 83.31 392 GLY A CA 1
ATOM 2961 C C . GLY A 1 392 ? -6.592 -3.001 -6.451 1.00 83.31 392 GLY A C 1
ATOM 2962 O O . GLY A 1 392 ? -7.421 -3.894 -6.607 1.00 83.31 392 GLY A O 1
ATOM 2963 N N . THR A 1 393 ? -5.805 -2.584 -7.453 1.00 78.12 393 THR A N 1
ATOM 2964 C CA . THR A 1 393 ? -5.830 -3.026 -8.875 1.00 78.12 393 THR A CA 1
ATOM 2965 C C . THR A 1 393 ? -5.619 -4.538 -9.116 1.00 78.12 393 THR A C 1
ATOM 2967 O O . THR A 1 393 ? -5.351 -4.972 -10.230 1.00 78.12 393 THR A O 1
ATOM 2970 N N . ALA A 1 394 ? -5.644 -5.371 -8.081 1.00 81.75 394 ALA A N 1
ATOM 2971 C CA . ALA A 1 394 ? -5.584 -6.824 -8.183 1.00 81.75 394 ALA A CA 1
ATOM 2972 C C . ALA A 1 394 ? -6.481 -7.521 -7.150 1.00 81.75 394 ALA A C 1
ATOM 2974 O O . ALA A 1 394 ? -6.477 -8.746 -7.119 1.00 81.75 394 ALA A O 1
ATOM 2975 N N . GLY A 1 395 ? -7.219 -6.781 -6.317 1.00 93.12 395 GLY A N 1
ATOM 2976 C CA . GLY A 1 395 ? -7.925 -7.278 -5.137 1.00 93.12 395 GLY A CA 1
ATOM 2977 C C . GLY A 1 395 ? -7.162 -7.024 -3.831 1.00 93.12 395 GLY A C 1
ATOM 2978 O O . GLY A 1 395 ? -6.440 -6.032 -3.711 1.00 93.12 395 GLY A O 1
ATOM 2979 N N . LEU A 1 396 ? -7.325 -7.911 -2.844 1.00 95.88 396 LEU A N 1
ATOM 2980 C CA . LEU A 1 396 ? -6.733 -7.763 -1.507 1.00 95.88 396 LEU A CA 1
ATOM 2981 C C . LEU A 1 396 ? -5.418 -8.527 -1.367 1.00 95.88 396 LEU A C 1
ATOM 2983 O O . LEU A 1 396 ? -5.270 -9.633 -1.889 1.00 95.88 396 LEU A O 1
ATOM 2987 N N . ARG A 1 397 ? -4.483 -7.979 -0.589 1.00 96.00 397 ARG A N 1
ATOM 2988 C CA . ARG A 1 397 ? -3.260 -8.675 -0.173 1.00 96.00 397 ARG A CA 1
ATOM 2989 C C . ARG A 1 397 ? -2.763 -8.115 1.152 1.00 96.00 397 ARG A C 1
ATOM 2991 O O . ARG A 1 397 ? -2.579 -6.907 1.268 1.00 96.00 397 ARG A O 1
ATOM 2998 N N . GLY A 1 398 ? -2.471 -8.990 2.103 1.00 95.88 398 GLY A N 1
ATOM 2999 C CA . GLY A 1 398 ? -1.995 -8.586 3.421 1.00 95.88 398 GLY A CA 1
ATOM 3000 C C . GLY A 1 398 ? -1.445 -9.756 4.223 1.00 95.88 398 GLY A C 1
ATOM 3001 O O . GLY A 1 398 ? -1.523 -10.911 3.804 1.00 95.88 398 GLY A O 1
ATOM 3002 N N . GLU A 1 399 ? -0.869 -9.437 5.376 1.00 97.38 399 GLU A N 1
ATOM 3003 C CA . GLU A 1 399 ? -0.535 -10.433 6.391 1.00 97.38 399 GLU A CA 1
ATOM 3004 C C . GLU A 1 399 ? -1.836 -11.035 6.950 1.00 97.38 399 GLU A C 1
ATOM 3006 O O . GLU A 1 399 ? -2.840 -10.329 7.094 1.00 97.38 399 GLU A O 1
ATOM 3011 N N . MET A 1 400 ? -1.841 -12.338 7.218 1.00 97.88 400 MET A N 1
ATOM 3012 C CA . MET A 1 400 ? -2.960 -13.022 7.863 1.00 97.88 400 MET A CA 1
ATOM 3013 C C . MET A 1 400 ? -3.039 -12.662 9.346 1.00 97.88 400 MET A C 1
ATOM 3015 O O . MET A 1 400 ? -2.014 -12.466 9.994 1.00 97.88 400 MET A O 1
ATOM 3019 N N . GLY A 1 401 ? -4.255 -12.600 9.882 1.00 97.88 401 GLY A N 1
ATOM 3020 C CA . GLY A 1 401 ? -4.497 -12.404 11.313 1.00 97.88 401 GLY A CA 1
ATOM 3021 C C . GLY A 1 401 ? -5.7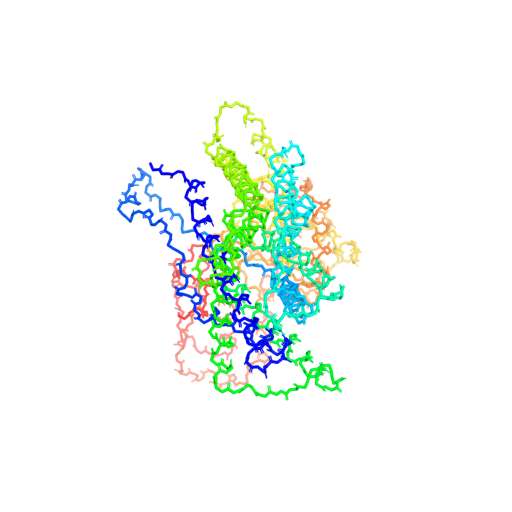67 -11.612 11.600 1.00 97.88 401 GLY A C 1
ATOM 3022 O O . GLY A 1 401 ? -6.492 -11.205 10.684 1.00 97.88 401 GLY A O 1
ATOM 3023 N N . ALA A 1 402 ? -6.033 -11.379 12.879 1.00 98.12 402 ALA A N 1
ATOM 3024 C CA . ALA A 1 402 ? -7.150 -10.560 13.334 1.00 98.12 402 ALA A CA 1
ATOM 3025 C C . ALA A 1 402 ? -6.971 -9.075 12.974 1.00 98.12 402 ALA A C 1
ATOM 3027 O O . ALA A 1 402 ? -5.910 -8.490 13.210 1.00 98.12 402 ALA A O 1
ATOM 3028 N N . GLY A 1 403 ? -8.034 -8.461 12.443 1.00 97.62 403 GLY A N 1
ATOM 3029 C CA . GLY A 1 403 ? -8.117 -7.025 12.179 1.00 97.62 403 GLY A CA 1
ATOM 3030 C C . GLY A 1 403 ? -8.542 -6.631 10.767 1.00 97.62 403 GLY A C 1
ATOM 3031 O O . GLY A 1 403 ? -8.529 -7.429 9.829 1.00 97.62 403 GLY A O 1
ATOM 3032 N N . PHE A 1 404 ? -8.931 -5.365 10.614 1.00 97.31 404 PHE A N 1
ATOM 3033 C CA . PHE A 1 404 ? -9.377 -4.784 9.345 1.00 97.31 404 PHE A CA 1
ATOM 3034 C C . PHE A 1 404 ? -8.216 -4.553 8.370 1.00 97.31 404 PHE A C 1
ATOM 3036 O O . PHE A 1 404 ? -8.431 -4.539 7.157 1.00 97.31 404 PHE A O 1
ATOM 3043 N N . ASN A 1 405 ? -6.994 -4.400 8.890 1.00 96.31 405 ASN A N 1
ATOM 3044 C CA . ASN A 1 405 ? -5.756 -4.247 8.120 1.00 96.31 405 ASN A CA 1
ATOM 3045 C C . ASN A 1 405 ? -5.038 -5.594 7.847 1.00 96.31 405 ASN A C 1
ATOM 3047 O O . ASN A 1 405 ? -3.864 -5.609 7.468 1.00 96.31 405 ASN A O 1
ATOM 3051 N N . ARG A 1 406 ? -5.724 -6.725 8.071 1.00 97.94 406 ARG A N 1
ATOM 3052 C CA . ARG A 1 406 ? -5.232 -8.100 7.881 1.00 97.94 406 ARG A CA 1
ATOM 3053 C C . ARG A 1 406 ? -6.155 -8.899 6.957 1.00 97.94 406 ARG A C 1
ATOM 3055 O O . ARG A 1 406 ? -7.359 -8.644 6.887 1.00 97.94 406 ARG A O 1
ATOM 3062 N N . ILE A 1 407 ? -5.600 -9.886 6.250 1.00 98.06 407 ILE A N 1
ATOM 3063 C CA . ILE A 1 407 ? -6.393 -10.819 5.435 1.00 98.06 407 ILE A CA 1
ATOM 3064 C C . ILE A 1 407 ? -6.927 -11.953 6.323 1.00 98.06 407 ILE A C 1
ATOM 3066 O O . ILE A 1 407 ? -6.170 -12.653 6.993 1.00 98.06 407 ILE A O 1
ATOM 3070 N N . ASN A 1 408 ? -8.246 -12.108 6.362 1.00 98.44 408 ASN A N 1
ATOM 3071 C CA . ASN A 1 408 ? -8.955 -13.096 7.176 1.00 98.44 408 ASN A CA 1
ATOM 3072 C C . ASN A 1 408 ? -10.334 -13.389 6.564 1.00 98.44 408 ASN A C 1
ATOM 3074 O O . ASN A 1 408 ? -10.721 -12.786 5.560 1.00 98.44 408 ASN A O 1
ATOM 3078 N N . CYS A 1 409 ? -11.086 -14.316 7.161 1.00 98.56 409 CYS A N 1
ATOM 3079 C CA . CYS A 1 409 ? -12.409 -14.699 6.669 1.00 98.56 409 CYS A CA 1
ATOM 3080 C C . CYS A 1 409 ? -13.373 -13.503 6.591 1.00 98.56 409 CYS A C 1
ATOM 3082 O O . CYS A 1 409 ? -14.105 -13.383 5.608 1.00 98.56 409 CYS A O 1
ATOM 3084 N N . LEU A 1 410 ? -13.335 -12.581 7.561 1.00 98.50 410 LEU A N 1
ATOM 3085 C CA . LEU A 1 410 ? -14.180 -11.386 7.547 1.00 98.50 410 LEU A CA 1
ATOM 3086 C C . LEU A 1 410 ? -13.845 -10.461 6.368 1.00 98.50 410 LEU A C 1
ATOM 3088 O O . LEU A 1 410 ? -14.743 -10.084 5.613 1.00 98.50 410 LEU A O 1
ATOM 3092 N N . THR A 1 411 ? -12.572 -10.106 6.178 1.00 98.31 411 THR A N 1
ATOM 3093 C CA . THR A 1 411 ? -12.171 -9.185 5.101 1.00 98.31 411 THR A CA 1
ATOM 3094 C C . THR A 1 411 ? -12.355 -9.805 3.714 1.00 98.31 411 THR A C 1
ATOM 3096 O O . THR A 1 411 ? -12.760 -9.108 2.781 1.00 98.31 411 THR A O 1
ATOM 3099 N N . VAL A 1 412 ? -12.169 -11.123 3.577 1.00 98.69 412 VAL A N 1
ATOM 3100 C CA . VAL A 1 412 ? -12.485 -11.866 2.344 1.00 98.69 412 VAL A CA 1
ATOM 3101 C C . VAL A 1 412 ? -13.990 -11.900 2.076 1.00 98.69 412 VAL A C 1
ATOM 3103 O O . VAL A 1 412 ? -14.397 -11.677 0.935 1.00 98.69 412 VAL A O 1
ATOM 3106 N N . MET A 1 413 ? -14.825 -12.131 3.096 1.00 98.69 413 MET A N 1
ATOM 3107 C CA . MET A 1 413 ? -16.283 -12.099 2.945 1.00 98.69 413 MET A CA 1
ATOM 3108 C C . MET A 1 413 ? -16.757 -10.716 2.491 1.00 98.69 413 MET A C 1
ATOM 3110 O O . MET A 1 413 ? -17.503 -10.618 1.522 1.00 98.69 413 MET A O 1
ATOM 3114 N N . GLN A 1 414 ? -16.274 -9.646 3.125 1.00 98.56 414 GLN A N 1
ATOM 3115 C CA . GLN A 1 414 ? -16.603 -8.266 2.747 1.00 98.56 414 GLN A CA 1
ATOM 3116 C C . GLN A 1 414 ? -16.191 -7.961 1.298 1.00 98.56 414 GLN A C 1
ATOM 3118 O O . GLN A 1 414 ? -16.982 -7.403 0.536 1.00 98.56 414 GLN A O 1
ATOM 3123 N N . ALA A 1 415 ? -14.995 -8.395 0.884 1.00 98.56 415 ALA A N 1
ATOM 3124 C CA . ALA A 1 415 ? -14.539 -8.269 -0.499 1.00 98.56 415 ALA A CA 1
ATOM 3125 C C . ALA A 1 415 ? -15.415 -9.045 -1.490 1.00 98.56 415 ALA A C 1
ATOM 3127 O O . ALA A 1 415 ? -15.784 -8.515 -2.539 1.00 98.56 415 ALA A O 1
ATOM 3128 N N . ALA A 1 416 ? -15.792 -10.280 -1.151 1.00 98.75 416 ALA A N 1
ATOM 3129 C CA . ALA A 1 416 ? -16.684 -11.094 -1.969 1.00 98.75 416 ALA A CA 1
ATOM 3130 C C . ALA A 1 416 ? -18.088 -10.478 -2.071 1.00 98.75 416 ALA A C 1
ATOM 3132 O O . ALA A 1 416 ? -18.673 -10.502 -3.152 1.00 98.75 416 ALA A O 1
ATOM 3133 N N . GLN A 1 417 ? -18.613 -9.892 -0.989 1.00 98.75 417 GLN A N 1
ATOM 3134 C CA . GLN A 1 417 ? -19.905 -9.196 -0.981 1.00 98.75 417 GLN A CA 1
ATOM 3135 C C . GLN A 1 417 ? -19.873 -7.982 -1.908 1.00 98.75 417 GLN A C 1
ATOM 3137 O O . GLN A 1 417 ? -20.755 -7.837 -2.755 1.00 98.75 417 GLN A O 1
ATOM 3142 N N . GLY A 1 418 ? -18.825 -7.159 -1.812 1.00 98.44 418 GLY A N 1
ATOM 3143 C CA . GLY A 1 418 ? -18.644 -6.019 -2.708 1.00 98.44 418 GLY A CA 1
ATOM 3144 C C . GLY A 1 418 ? -18.528 -6.436 -4.176 1.00 98.44 418 GLY A C 1
ATOM 3145 O O . GLY A 1 418 ? -19.244 -5.900 -5.023 1.00 98.44 418 GLY A O 1
ATOM 3146 N N . LEU A 1 419 ? -17.711 -7.452 -4.475 1.00 98.62 419 LEU A N 1
ATOM 3147 C CA . LEU A 1 419 ? -17.592 -8.009 -5.827 1.00 98.62 419 LEU A CA 1
ATOM 3148 C C . LEU A 1 419 ? -18.937 -8.552 -6.335 1.00 98.62 419 LEU A C 1
ATOM 3150 O O . LEU A 1 419 ? -19.324 -8.268 -7.464 1.00 98.62 419 LEU A O 1
ATOM 3154 N N . CYS A 1 420 ? -19.673 -9.300 -5.510 1.00 98.75 420 CYS A N 1
ATOM 3155 C CA . CYS A 1 420 ? -20.978 -9.846 -5.875 1.00 98.75 420 CYS A CA 1
ATOM 3156 C C . CYS A 1 420 ? -21.969 -8.731 -6.230 1.00 98.75 420 CYS A C 1
ATOM 3158 O O . CYS A 1 420 ? -22.634 -8.807 -7.263 1.00 98.75 420 CYS A O 1
ATOM 3160 N N . MET A 1 421 ? -22.040 -7.676 -5.415 1.00 98.69 421 MET A N 1
ATOM 3161 C CA . MET A 1 421 ? -22.934 -6.546 -5.675 1.00 98.69 421 MET A CA 1
ATOM 3162 C C . MET A 1 421 ? -22.524 -5.748 -6.915 1.00 98.69 421 MET A C 1
ATOM 3164 O O . MET A 1 421 ? -23.398 -5.330 -7.673 1.00 98.69 421 MET A O 1
ATOM 3168 N N . GLN A 1 422 ? -21.223 -5.586 -7.169 1.00 98.31 422 GLN A N 1
ATOM 3169 C CA . GLN A 1 422 ? -20.730 -4.931 -8.383 1.00 98.31 422 GLN A CA 1
ATOM 3170 C C . GLN A 1 422 ? -21.104 -5.728 -9.644 1.00 98.31 422 GLN A C 1
ATOM 3172 O O . GLN A 1 422 ? -21.552 -5.147 -10.632 1.00 98.31 422 GLN A O 1
ATOM 3177 N N . LEU A 1 423 ? -21.000 -7.060 -9.602 1.00 98.50 423 LEU A N 1
ATOM 3178 C CA . LEU A 1 423 ? -21.384 -7.921 -10.724 1.00 98.50 423 LEU A CA 1
ATOM 3179 C C . LEU A 1 423 ? -22.897 -7.934 -10.962 1.00 98.50 423 LEU A C 1
ATOM 3181 O O . LEU A 1 423 ? -23.319 -7.908 -12.119 1.00 98.50 423 LEU A O 1
ATOM 3185 N N . ILE A 1 424 ? -23.706 -7.933 -9.898 1.00 98.50 424 ILE A N 1
ATOM 3186 C CA . ILE A 1 424 ? -25.168 -7.814 -10.007 1.00 98.50 424 ILE A CA 1
ATOM 3187 C C . ILE A 1 424 ? -25.549 -6.472 -10.635 1.00 98.50 424 ILE A C 1
ATOM 3189 O O . ILE A 1 424 ? -26.377 -6.445 -11.539 1.00 98.50 424 ILE A O 1
ATOM 3193 N N . GLU A 1 425 ? -24.929 -5.369 -10.215 1.00 98.12 425 GLU A N 1
ATOM 3194 C CA . GLU A 1 425 ? -25.195 -4.056 -10.812 1.00 98.12 425 GLU A CA 1
ATOM 3195 C C . GLU A 1 425 ? -24.787 -4.001 -12.289 1.00 98.12 425 GLU A C 1
ATOM 3197 O O . GLU A 1 425 ? -25.532 -3.479 -13.119 1.00 98.12 425 GLU A O 1
ATOM 3202 N N . LYS A 1 426 ? -23.624 -4.564 -12.633 1.00 97.56 426 LYS A N 1
ATOM 3203 C CA . LYS A 1 426 ? -23.083 -4.507 -13.995 1.00 97.56 426 LYS A CA 1
ATOM 3204 C C . LYS A 1 426 ? -23.802 -5.436 -14.977 1.00 97.56 426 LYS A C 1
ATOM 3206 O O . LYS A 1 426 ? -23.968 -5.072 -16.141 1.00 97.56 426 LYS A O 1
ATOM 3211 N N . PHE A 1 427 ? -24.178 -6.640 -14.548 1.00 97.75 427 PHE A N 1
ATOM 3212 C CA . PHE A 1 427 ? -24.653 -7.705 -15.442 1.00 97.75 427 PHE A CA 1
ATOM 3213 C C . PHE A 1 427 ? -26.062 -8.226 -15.123 1.00 97.75 427 PHE A C 1
ATOM 3215 O O . PHE A 1 427 ? -26.663 -8.879 -15.977 1.00 97.75 427 PHE A O 1
ATOM 3222 N N . GLY A 1 428 ? -26.599 -7.940 -13.936 1.00 97.75 428 GLY A N 1
ATOM 3223 C CA . GLY A 1 428 ? -27.870 -8.477 -13.447 1.00 97.75 428 GLY A CA 1
ATOM 3224 C C . GLY A 1 428 ? -27.751 -9.863 -12.799 1.00 97.75 428 GLY A C 1
ATOM 3225 O O . GLY A 1 428 ? -26.821 -10.629 -13.062 1.00 97.75 428 GLY A O 1
ATOM 3226 N N . GLU A 1 429 ? -28.728 -10.201 -11.953 1.00 97.56 429 GLU A N 1
ATOM 3227 C CA . GLU A 1 429 ? -28.777 -11.482 -11.227 1.00 97.56 429 GLU A CA 1
ATOM 3228 C C . GLU A 1 429 ? -28.930 -12.688 -12.168 1.00 97.56 429 GLU A C 1
ATOM 3230 O O . GLU A 1 429 ? -28.278 -13.712 -11.966 1.00 97.56 429 GLU A O 1
ATOM 3235 N N . ASP A 1 430 ? -29.709 -12.555 -13.249 1.00 97.56 430 ASP A N 1
ATOM 3236 C CA . ASP A 1 430 ? -29.904 -13.627 -14.237 1.00 97.56 430 ASP A CA 1
ATOM 3237 C C . ASP A 1 430 ? -28.582 -14.040 -14.898 1.00 97.56 430 ASP A C 1
ATOM 3239 O O . ASP A 1 430 ? -28.277 -15.230 -15.027 1.00 97.56 430 ASP A O 1
ATOM 3243 N N . ALA A 1 431 ? -27.760 -13.058 -15.285 1.00 97.69 431 ALA A N 1
ATOM 3244 C CA . ALA A 1 431 ? -26.449 -13.321 -15.864 1.00 97.69 431 ALA A CA 1
ATOM 3245 C C . ALA A 1 431 ? -25.521 -13.987 -14.842 1.00 97.69 431 ALA A C 1
ATOM 3247 O O . ALA A 1 431 ? -24.792 -14.916 -15.194 1.00 97.69 431 ALA A O 1
ATOM 3248 N N . LEU A 1 432 ? -25.568 -13.549 -13.579 1.00 97.75 432 LEU A N 1
ATOM 3249 C CA . LEU A 1 432 ? -24.778 -14.135 -12.497 1.00 97.75 432 LEU A CA 1
ATOM 3250 C C . LEU A 1 432 ? -25.178 -15.589 -12.215 1.00 97.75 432 LEU A C 1
ATOM 3252 O O . LEU A 1 432 ? -24.305 -16.439 -12.033 1.00 97.75 432 LEU A O 1
ATOM 3256 N N . SER A 1 433 ? -26.472 -15.903 -12.250 1.00 97.56 433 SER A N 1
ATOM 3257 C CA . SER A 1 433 ? -26.971 -17.268 -12.073 1.00 97.56 433 SER A CA 1
ATOM 3258 C C . SER A 1 433 ? -26.571 -18.193 -13.229 1.00 97.56 433 SER A C 1
ATOM 3260 O O . SER A 1 433 ? -26.175 -19.335 -13.003 1.00 97.56 433 SER A O 1
ATOM 3262 N N . GLN A 1 434 ? -26.592 -17.703 -14.472 1.00 97.44 434 GLN A N 1
ATOM 3263 C CA . GLN A 1 434 ? -26.267 -18.516 -15.652 1.00 97.44 434 GLN A CA 1
ATOM 3264 C C . GLN A 1 434 ? -24.760 -18.708 -15.868 1.00 97.44 434 GLN A C 1
ATOM 3266 O O . GLN A 1 434 ? -24.309 -19.817 -16.171 1.00 97.44 434 GLN A O 1
ATOM 3271 N N . ARG A 1 435 ? -23.983 -17.625 -15.746 1.00 97.94 435 ARG A N 1
ATOM 3272 C CA . ARG A 1 435 ? -22.553 -17.585 -16.097 1.00 97.94 435 ARG A CA 1
ATOM 3273 C C . ARG A 1 435 ? -21.650 -17.843 -14.895 1.00 97.94 435 ARG A C 1
ATOM 3275 O O . ARG A 1 435 ? -20.636 -18.521 -15.033 1.00 97.94 435 ARG A O 1
ATOM 3282 N N . GLY A 1 436 ? -22.044 -17.364 -13.718 1.00 98.19 436 GLY A N 1
ATOM 3283 C CA . GLY A 1 436 ? -21.361 -17.665 -12.468 1.00 98.19 436 GLY A CA 1
ATOM 3284 C C . GLY A 1 436 ? -20.005 -16.995 -12.272 1.00 98.19 436 GLY A C 1
ATOM 3285 O O . GLY A 1 436 ? -19.637 -16.053 -12.979 1.00 98.19 436 GLY A O 1
ATOM 3286 N N . VAL A 1 437 ? -19.269 -17.511 -11.288 1.00 98.75 437 VAL A N 1
ATOM 3287 C CA . VAL A 1 437 ? -17.920 -17.074 -10.897 1.00 98.75 437 VAL A CA 1
ATOM 3288 C C . VAL A 1 437 ? -16.994 -18.258 -10.631 1.00 98.75 437 VAL A C 1
ATOM 3290 O O . VAL A 1 437 ? -17.460 -19.354 -10.310 1.00 98.75 437 VAL A O 1
ATOM 3293 N N . VAL A 1 438 ? -15.684 -18.032 -10.751 1.00 98.50 438 VAL A N 1
ATOM 3294 C CA . VAL A 1 438 ? -14.646 -19.053 -10.529 1.00 98.50 438 VAL A CA 1
ATOM 3295 C C . VAL A 1 438 ? -13.802 -18.719 -9.300 1.00 98.50 438 VAL A C 1
ATOM 3297 O O . VAL A 1 438 ? -13.150 -17.678 -9.259 1.00 98.50 438 VAL A O 1
ATOM 3300 N N . PHE A 1 439 ? -13.736 -19.615 -8.318 1.00 98.56 439 PHE A N 1
ATOM 3301 C CA . PHE A 1 439 ? -12.857 -19.481 -7.156 1.00 98.56 439 PHE A CA 1
ATOM 3302 C C . PHE A 1 439 ? -11.833 -20.607 -7.096 1.00 98.56 439 PHE A C 1
ATOM 3304 O O . PHE A 1 439 ? -12.147 -21.767 -7.343 1.00 98.56 439 PHE A O 1
ATOM 3311 N N . GLY A 1 440 ? -10.597 -20.257 -6.755 1.00 97.44 440 GLY A N 1
ATOM 3312 C CA . GLY A 1 440 ? -9.503 -21.203 -6.570 1.00 97.44 440 GLY A CA 1
ATOM 3313 C C . GLY A 1 440 ? -8.513 -20.694 -5.540 1.00 97.44 440 GLY A C 1
ATOM 3314 O O . GLY A 1 440 ? -8.598 -19.545 -5.096 1.00 97.44 440 GLY A O 1
ATOM 3315 N N . TYR A 1 441 ? -7.578 -21.544 -5.137 1.00 97.50 441 TYR A N 1
ATOM 3316 C CA . TYR A 1 441 ? -6.663 -21.216 -4.051 1.00 97.50 441 TYR A CA 1
ATOM 3317 C C . TYR A 1 441 ? -5.313 -21.932 -4.170 1.00 97.50 441 TYR A C 1
ATOM 3319 O O . TYR A 1 441 ? -5.195 -22.966 -4.831 1.00 97.50 441 TYR A O 1
ATOM 3327 N N . ASP A 1 442 ? -4.269 -21.341 -3.585 1.00 95.12 442 ASP A N 1
ATOM 3328 C CA . ASP A 1 442 ? -2.927 -21.930 -3.524 1.00 95.12 442 ASP A CA 1
ATOM 3329 C C . ASP A 1 442 ? -2.692 -22.726 -2.224 1.00 95.12 442 ASP A C 1
ATOM 3331 O O . ASP A 1 442 ? -3.596 -22.923 -1.415 1.00 95.12 442 ASP A O 1
ATOM 3335 N N . GLY A 1 443 ? -1.468 -23.225 -2.036 1.00 93.25 443 GLY A N 1
ATOM 3336 C CA . GLY A 1 443 ? -1.095 -24.065 -0.895 1.00 93.25 443 GLY A CA 1
ATOM 3337 C C . GLY A 1 443 ? -0.872 -23.348 0.439 1.00 93.25 443 GLY A C 1
ATOM 3338 O O . GLY A 1 443 ? -0.378 -23.994 1.356 1.00 93.25 443 GLY A O 1
ATOM 3339 N N . ARG A 1 444 ? -1.161 -22.046 0.567 1.00 94.56 444 ARG A N 1
ATOM 3340 C CA . ARG A 1 444 ? -0.941 -21.301 1.822 1.00 94.56 444 ARG A CA 1
ATOM 3341 C C . ARG A 1 444 ? -1.962 -21.678 2.894 1.00 94.56 444 ARG A C 1
ATOM 3343 O O . ARG A 1 444 ? -3.051 -22.173 2.600 1.00 94.56 444 ARG A O 1
ATOM 3350 N N . HIS A 1 445 ? -1.642 -21.358 4.148 1.00 95.50 445 HIS A N 1
ATOM 3351 C CA . HIS A 1 445 ? -2.626 -21.397 5.232 1.00 95.50 445 HIS A CA 1
ATOM 3352 C C . HIS A 1 445 ? -3.858 -20.556 4.888 1.00 95.50 445 HIS A C 1
ATOM 3354 O O . HIS A 1 445 ? -3.756 -19.504 4.256 1.00 95.50 445 HIS A O 1
ATOM 3360 N N . ASN A 1 446 ? -5.028 -21.047 5.296 1.00 97.25 446 ASN A N 1
ATOM 3361 C CA . ASN A 1 446 ? -6.344 -20.411 5.144 1.00 97.25 446 ASN A CA 1
ATOM 3362 C C . ASN A 1 446 ? -6.809 -20.136 3.697 1.00 97.25 446 ASN A C 1
ATOM 3364 O O . ASN A 1 446 ? -7.974 -19.809 3.492 1.00 97.25 446 ASN A O 1
ATOM 3368 N N . SER A 1 447 ? -5.972 -20.361 2.676 1.00 97.69 447 SER A N 1
ATOM 3369 C CA . SER A 1 447 ? -6.313 -20.185 1.254 1.00 97.69 447 SER A CA 1
ATOM 3370 C C . SER A 1 447 ? -7.593 -20.938 0.861 1.00 97.69 447 SER A C 1
ATOM 3372 O O . SER A 1 447 ? -8.473 -20.377 0.206 1.00 97.69 447 SER A O 1
ATOM 3374 N N . ARG A 1 448 ? -7.750 -22.179 1.345 1.00 97.75 448 ARG A N 1
ATOM 3375 C CA . ARG A 1 448 ? -8.981 -22.965 1.167 1.00 97.75 448 ARG A CA 1
ATOM 3376 C C . ARG A 1 448 ? -10.190 -22.309 1.838 1.00 97.75 448 ARG A C 1
ATOM 3378 O O . ARG A 1 448 ? -11.224 -22.147 1.204 1.00 97.75 448 ARG A O 1
ATOM 3385 N N . GLN A 1 449 ? -10.063 -21.895 3.097 1.00 98.00 449 GLN A N 1
ATOM 3386 C CA . GLN A 1 449 ? -11.154 -21.258 3.847 1.00 98.00 449 GLN A CA 1
ATOM 3387 C C . GLN A 1 449 ? -11.640 -19.995 3.139 1.00 98.00 449 GLN A C 1
ATOM 3389 O O . GLN A 1 449 ? -12.834 -19.827 2.915 1.00 98.00 449 GLN A O 1
ATOM 3394 N N . PHE A 1 450 ? -10.714 -19.154 2.684 1.00 98.69 450 PHE A N 1
ATOM 3395 C CA . PHE A 1 450 ? -11.035 -17.919 1.974 1.00 98.69 450 PHE A CA 1
ATOM 3396 C C . PHE A 1 450 ? -11.811 -18.176 0.673 1.00 98.69 450 PHE A C 1
ATOM 3398 O O . PHE A 1 450 ? -12.773 -17.465 0.383 1.00 98.69 450 PHE A O 1
ATOM 3405 N N . ALA A 1 451 ? -11.471 -19.229 -0.078 1.00 98.69 451 ALA A N 1
ATOM 3406 C CA . ALA A 1 451 ? -12.216 -19.608 -1.280 1.00 98.69 451 ALA A CA 1
ATOM 3407 C C . ALA A 1 451 ? -13.636 -20.110 -0.967 1.00 98.69 451 ALA A C 1
ATOM 3409 O O . ALA A 1 451 ? -14.581 -19.770 -1.684 1.00 98.69 451 ALA A O 1
ATOM 3410 N N . HIS A 1 452 ? -13.812 -20.870 0.118 1.00 98.75 452 HIS A N 1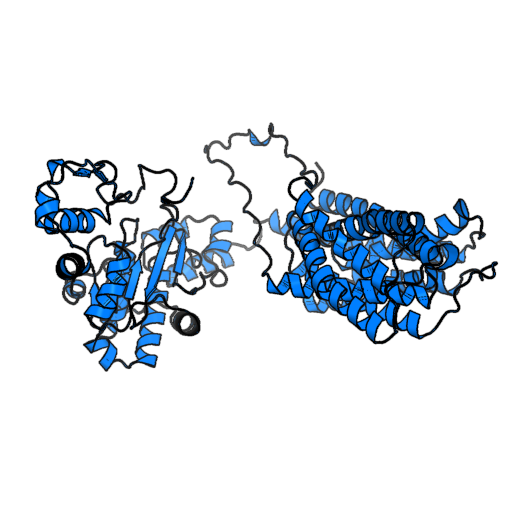
ATOM 3411 C CA . HIS A 1 452 ? -15.132 -21.320 0.574 1.00 98.75 452 HIS A CA 1
ATOM 3412 C C . HIS A 1 452 ? -15.987 -20.151 1.087 1.00 98.75 452 HIS A C 1
ATOM 3414 O O . HIS A 1 452 ? -17.164 -20.061 0.740 1.00 98.75 452 HIS A O 1
ATOM 3420 N N . VAL A 1 453 ? -15.394 -19.221 1.840 1.00 98.81 453 VAL A N 1
ATOM 3421 C CA . VAL A 1 453 ? -16.049 -17.989 2.308 1.00 98.81 453 VAL A CA 1
ATOM 3422 C C . VAL A 1 453 ? -16.525 -17.136 1.132 1.00 98.81 453 VAL A C 1
ATOM 3424 O O . VAL A 1 453 ? -17.685 -16.724 1.104 1.00 98.81 453 VAL A O 1
ATOM 3427 N N . ALA A 1 454 ? -15.671 -16.914 0.129 1.00 98.81 454 ALA A N 1
ATOM 3428 C CA . ALA A 1 454 ? -16.065 -16.192 -1.078 1.00 98.81 454 ALA A CA 1
ATOM 3429 C C . ALA A 1 454 ? -17.194 -16.921 -1.830 1.00 98.81 454 ALA A C 1
ATOM 3431 O O . ALA A 1 454 ? -18.165 -16.297 -2.249 1.00 98.81 454 ALA A O 1
ATOM 3432 N N . SER A 1 455 ? -17.115 -18.249 -1.935 1.00 98.81 455 SER A N 1
ATOM 3433 C CA . SER A 1 455 ? -18.147 -19.073 -2.579 1.00 98.81 455 SER A CA 1
ATOM 3434 C C . SER A 1 455 ? -19.505 -18.978 -1.878 1.00 98.81 455 SER A C 1
ATOM 3436 O O . SER A 1 455 ? -20.526 -18.861 -2.554 1.00 98.81 455 SER A O 1
ATOM 3438 N N . ALA A 1 456 ? -19.526 -18.973 -0.539 1.00 98.75 456 ALA A N 1
ATOM 3439 C CA . ALA A 1 456 ? -20.752 -18.854 0.251 1.00 98.75 456 ALA A CA 1
ATOM 3440 C C . ALA A 1 456 ? -21.535 -17.589 -0.114 1.00 98.75 456 ALA A C 1
ATOM 3442 O O . ALA A 1 456 ? -22.728 -17.667 -0.394 1.00 98.75 456 ALA A O 1
ATOM 3443 N N . VAL A 1 457 ? -20.853 -16.443 -0.206 1.00 98.81 457 VAL A N 1
ATOM 3444 C CA . VAL A 1 457 ? -21.467 -15.161 -0.588 1.00 98.81 457 VAL A CA 1
ATOM 3445 C C . VAL A 1 457 ? -22.204 -15.272 -1.922 1.00 98.81 457 VAL A C 1
ATOM 3447 O O . VAL A 1 457 ? -23.373 -14.903 -2.015 1.00 98.81 457 VAL A O 1
ATOM 3450 N N . PHE A 1 458 ? -21.561 -15.830 -2.945 1.00 98.75 458 PHE A N 1
ATOM 3451 C CA . PHE A 1 458 ? -22.149 -15.939 -4.281 1.00 98.75 458 PHE A CA 1
ATOM 3452 C C . PHE A 1 458 ? -23.314 -16.934 -4.343 1.00 98.75 458 PHE A C 1
ATOM 3454 O O . PHE A 1 458 ? -24.325 -16.661 -4.994 1.00 98.75 458 PHE A O 1
ATOM 3461 N N . LEU A 1 459 ? -23.225 -18.047 -3.610 1.00 98.62 459 LEU A N 1
ATOM 3462 C CA . LEU A 1 459 ? -24.322 -19.010 -3.506 1.00 98.62 459 LEU A CA 1
ATOM 3463 C C . LEU A 1 459 ? -25.594 -18.380 -2.910 1.00 98.62 459 LEU A C 1
ATOM 3465 O O . LEU A 1 459 ? -26.692 -18.738 -3.341 1.00 98.62 459 LEU A O 1
ATOM 3469 N N . THR A 1 460 ? -25.485 -17.416 -1.980 1.00 97.56 460 THR A N 1
ATOM 3470 C CA . THR A 1 460 ? -26.672 -16.721 -1.424 1.00 97.56 460 THR A CA 1
ATOM 3471 C C . THR A 1 460 ? -27.453 -15.916 -2.460 1.00 97.56 460 THR A C 1
ATOM 3473 O O . THR A 1 460 ? -28.656 -15.725 -2.309 1.00 97.56 460 THR A O 1
ATOM 3476 N N . LYS A 1 461 ? -26.791 -15.469 -3.534 1.00 97.25 461 LYS A N 1
ATOM 3477 C CA . LYS A 1 461 ? -27.405 -14.717 -4.638 1.00 97.25 461 LYS A CA 1
ATOM 3478 C C . LYS A 1 461 ? -27.779 -15.606 -5.824 1.00 97.25 461 LYS A C 1
ATOM 3480 O O . LYS A 1 461 ? -28.000 -15.108 -6.921 1.00 97.25 461 LYS A O 1
ATOM 3485 N N . GLY A 1 462 ? -27.829 -16.926 -5.620 1.00 96.81 462 GLY A N 1
ATOM 3486 C CA . GLY A 1 462 ? -28.199 -17.886 -6.663 1.00 96.81 462 GLY A CA 1
ATOM 3487 C C . GLY A 1 462 ? -27.189 -17.975 -7.810 1.00 96.81 462 GLY A C 1
ATOM 3488 O O . GLY A 1 462 ? -27.537 -18.452 -8.894 1.00 96.81 462 GLY A O 1
ATOM 3489 N N . ALA A 1 463 ? -25.954 -17.509 -7.595 1.00 98.00 463 ALA A N 1
ATOM 3490 C CA . ALA A 1 463 ? -24.895 -17.580 -8.587 1.00 98.00 463 ALA A CA 1
ATOM 3491 C C . ALA A 1 463 ? -24.467 -19.031 -8.824 1.00 98.00 463 ALA A C 1
ATOM 3493 O O . ALA A 1 463 ? -24.380 -19.835 -7.891 1.00 98.00 463 ALA A O 1
ATOM 3494 N N . LYS A 1 464 ? -24.095 -19.346 -10.064 1.00 98.25 464 LYS A N 1
ATOM 3495 C CA . LYS A 1 464 ? -23.324 -20.558 -10.346 1.00 98.25 464 LYS A CA 1
ATOM 3496 C C . LYS A 1 464 ? -21.897 -20.371 -9.824 1.00 98.25 464 LYS A C 1
ATOM 3498 O O . LYS A 1 464 ? -21.252 -19.373 -10.138 1.00 98.25 464 LYS A O 1
ATOM 3503 N N . VAL A 1 465 ? -21.392 -21.312 -9.031 1.00 98.69 465 VAL A N 1
ATOM 3504 C CA . VAL A 1 465 ? -20.055 -21.204 -8.425 1.00 98.69 465 VAL A CA 1
ATOM 3505 C C . VAL A 1 465 ? -19.186 -22.377 -8.854 1.00 98.69 465 VAL A C 1
ATOM 3507 O O . VAL A 1 465 ? -19.463 -23.525 -8.505 1.00 98.69 465 VAL A O 1
ATOM 3510 N N . TYR A 1 466 ? -18.123 -22.075 -9.597 1.00 98.50 466 TYR A N 1
ATOM 3511 C CA . TYR A 1 466 ? -17.065 -23.025 -9.919 1.00 98.50 466 TYR A CA 1
ATOM 3512 C C . TYR A 1 466 ? -15.960 -22.899 -8.868 1.00 98.50 466 TYR A C 1
ATOM 3514 O O . TYR A 1 466 ? -15.155 -21.970 -8.925 1.00 98.50 466 TYR A O 1
ATOM 3522 N N . LEU A 1 467 ? -15.941 -23.795 -7.886 1.00 98.38 467 LEU A N 1
ATOM 3523 C CA . LEU A 1 467 ? -14.951 -23.809 -6.812 1.00 98.38 467 LEU A CA 1
ATOM 3524 C C . LEU A 1 467 ? -13.946 -24.925 -7.081 1.00 98.38 467 LEU A C 1
ATOM 3526 O O . LEU A 1 467 ? -14.284 -26.098 -6.969 1.00 98.38 467 LEU A O 1
ATOM 3530 N N . ILE A 1 468 ? -12.709 -24.554 -7.396 1.00 96.44 468 ILE A N 1
ATOM 3531 C CA . ILE A 1 468 ? -11.591 -25.489 -7.484 1.00 96.44 468 ILE A CA 1
ATOM 3532 C C . ILE A 1 468 ? -11.240 -25.950 -6.057 1.00 96.44 468 ILE A C 1
ATOM 3534 O O . ILE A 1 468 ? -10.480 -25.273 -5.368 1.00 96.44 468 ILE A O 1
ATOM 3538 N N . ASP A 1 469 ? -11.785 -27.081 -5.591 1.00 92.44 469 ASP A N 1
ATOM 3539 C CA . ASP A 1 469 ? -11.586 -27.598 -4.214 1.00 92.44 469 ASP A CA 1
ATOM 3540 C C . ASP A 1 469 ? -10.283 -28.414 -4.074 1.00 92.44 469 ASP A C 1
ATOM 3542 O O . ASP A 1 469 ? -10.194 -29.431 -3.380 1.00 92.44 469 ASP A O 1
ATOM 3546 N N . LYS A 1 470 ? -9.232 -27.954 -4.762 1.00 92.56 470 LYS A N 1
ATOM 3547 C CA . LYS A 1 470 ? -7.849 -28.441 -4.682 1.00 92.56 470 LYS A CA 1
ATOM 3548 C C . LYS A 1 470 ? -6.899 -27.265 -4.892 1.00 92.56 470 LYS A C 1
ATOM 3550 O O . LYS A 1 470 ? -7.265 -26.248 -5.470 1.00 92.56 470 LYS A O 1
ATOM 3555 N N . THR A 1 471 ? -5.648 -27.406 -4.466 1.00 92.62 471 THR A N 1
ATOM 3556 C CA . THR A 1 471 ? -4.630 -26.389 -4.756 1.00 92.62 471 THR A CA 1
ATOM 3557 C C . THR A 1 471 ? -4.409 -26.278 -6.267 1.00 92.62 471 THR A C 1
ATOM 3559 O O . THR A 1 471 ? -4.120 -27.268 -6.945 1.00 92.62 471 THR A O 1
ATOM 3562 N N . SER A 1 472 ? -4.552 -25.070 -6.813 1.00 90.56 472 SER A N 1
ATOM 3563 C CA . SER A 1 472 ? -4.513 -24.826 -8.259 1.00 90.56 472 SER A CA 1
ATOM 3564 C C . SER A 1 472 ? -3.551 -23.715 -8.638 1.00 90.56 472 SER A C 1
ATOM 3566 O O . SER A 1 472 ? -3.383 -22.732 -7.914 1.00 90.56 472 SER A O 1
ATOM 3568 N N . VAL A 1 473 ? -2.933 -23.840 -9.816 1.00 90.81 473 VAL A N 1
ATOM 3569 C CA . VAL A 1 473 ? -2.053 -22.787 -10.331 1.00 90.81 473 VAL A CA 1
ATOM 3570 C C . VAL A 1 473 ? -2.883 -21.544 -10.627 1.00 90.81 473 VAL A C 1
ATOM 3572 O O . VAL A 1 473 ? -3.945 -21.638 -11.240 1.00 90.81 473 VAL A O 1
ATOM 3575 N N . THR A 1 474 ? -2.382 -20.372 -10.238 1.00 91.94 474 THR A N 1
ATOM 3576 C CA . THR A 1 474 ? -3.065 -19.084 -10.437 1.00 91.94 474 THR A CA 1
ATOM 3577 C C . THR A 1 474 ? -3.598 -18.865 -11.863 1.00 91.94 474 THR A C 1
ATOM 3579 O O . THR A 1 474 ? -4.710 -18.355 -11.974 1.00 91.94 474 THR A O 1
ATOM 3582 N N . PRO A 1 475 ? -2.902 -19.267 -12.952 1.00 90.81 475 PRO A N 1
ATOM 3583 C CA . PRO A 1 475 ? -3.426 -19.147 -14.317 1.00 90.81 475 PRO A CA 1
ATOM 3584 C C . PRO A 1 475 ? -4.656 -20.012 -14.639 1.00 90.81 475 PRO A C 1
ATOM 3586 O O . PRO A 1 475 ? -5.328 -19.737 -15.629 1.00 90.81 475 PRO A O 1
ATOM 3589 N N . SER A 1 476 ? -4.991 -21.016 -13.819 1.00 90.56 476 SER A N 1
ATOM 3590 C CA . SER A 1 476 ? -6.209 -21.822 -14.017 1.00 90.56 476 SER A CA 1
ATOM 3591 C C . SER A 1 476 ? -7.469 -20.975 -13.867 1.00 90.56 476 SER A C 1
ATOM 3593 O O . SER A 1 476 ? -8.433 -21.171 -14.595 1.00 90.56 476 SER A O 1
ATOM 3595 N N . ASN A 1 477 ? -7.456 -20.001 -12.955 1.00 93.75 477 ASN A N 1
ATOM 3596 C CA . ASN A 1 477 ? -8.609 -19.146 -12.705 1.00 93.75 477 ASN A CA 1
ATOM 3597 C C . ASN A 1 477 ? -8.996 -18.291 -13.933 1.00 93.75 477 ASN A C 1
ATOM 3599 O O . ASN A 1 477 ? -10.098 -18.480 -14.447 1.00 93.75 477 ASN A O 1
ATOM 3603 N N . PRO A 1 478 ? -8.111 -17.437 -14.496 1.00 94.50 478 PRO A N 1
ATOM 3604 C CA . PRO A 1 478 ? -8.442 -16.668 -15.692 1.00 94.50 478 PRO A CA 1
ATOM 3605 C C . PRO A 1 478 ? -8.739 -17.545 -16.915 1.00 94.50 478 PRO A C 1
ATOM 3607 O O . PRO A 1 478 ? -9.611 -17.196 -17.709 1.00 94.50 478 PRO A O 1
ATOM 3610 N N . PHE A 1 479 ? -8.082 -18.703 -17.043 1.00 92.81 479 PHE A N 1
ATOM 3611 C CA . PHE A 1 479 ? -8.405 -19.684 -18.080 1.00 92.81 479 PHE A CA 1
ATOM 3612 C C . PHE A 1 479 ? -9.862 -20.162 -17.981 1.00 92.81 479 PHE A C 1
ATOM 3614 O O . PHE A 1 479 ? -10.603 -20.106 -18.962 1.00 92.81 479 PHE A O 1
ATOM 3621 N N . LEU A 1 480 ? -10.292 -20.576 -16.787 1.00 93.75 480 LEU A N 1
ATOM 3622 C CA . LEU A 1 480 ? -11.646 -21.069 -16.549 1.00 93.75 480 LEU A CA 1
ATOM 3623 C C . LEU A 1 480 ? -12.714 -19.983 -16.670 1.00 93.75 480 LEU A C 1
ATOM 3625 O O . LEU A 1 480 ? -13.822 -20.282 -17.112 1.00 93.75 480 LEU A O 1
ATOM 3629 N N . ILE A 1 481 ? -12.395 -18.732 -16.327 1.00 96.88 481 ILE A N 1
ATOM 3630 C CA . ILE A 1 481 ? -13.314 -17.610 -16.553 1.00 96.88 481 ILE A CA 1
ATOM 3631 C C . ILE A 1 481 ? -13.650 -17.499 -18.039 1.00 96.88 481 ILE A C 1
ATOM 3633 O O . ILE A 1 481 ? -14.825 -17.444 -18.399 1.00 96.88 481 ILE A O 1
ATOM 3637 N N . VAL A 1 482 ? -12.633 -17.517 -18.904 1.00 95.19 482 VAL A N 1
ATOM 3638 C CA . VAL A 1 482 ? -12.835 -17.449 -20.356 1.00 95.19 482 VAL A CA 1
ATOM 3639 C C . VAL A 1 482 ? -13.536 -18.710 -20.863 1.00 95.19 482 VAL A C 1
ATOM 3641 O O . VAL A 1 482 ? -14.472 -18.604 -21.654 1.00 95.19 482 VAL A O 1
ATOM 3644 N N . HIS A 1 483 ? -13.128 -19.888 -20.382 1.00 91.50 483 HIS A N 1
ATOM 3645 C CA . HIS A 1 483 ? -13.667 -21.176 -20.819 1.00 91.50 483 HIS A CA 1
ATOM 3646 C C . HIS A 1 483 ? -15.157 -21.356 -20.486 1.00 91.50 483 HIS A C 1
ATOM 3648 O O . HIS A 1 483 ? -15.930 -21.782 -21.341 1.00 91.50 483 HIS A O 1
ATOM 3654 N N . PHE A 1 484 ? -15.579 -21.002 -19.269 1.00 93.88 484 PHE A N 1
ATOM 3655 C CA . PHE A 1 484 ? -16.979 -21.095 -18.839 1.00 93.88 484 PHE A CA 1
ATOM 3656 C C . PHE A 1 484 ? -17.786 -19.821 -19.087 1.00 93.88 484 PHE A C 1
ATOM 3658 O O . PHE A 1 484 ? -18.957 -19.756 -18.708 1.00 93.88 484 PHE A O 1
ATOM 3665 N N . HIS A 1 485 ? -17.173 -18.804 -19.698 1.00 96.56 485 HIS A N 1
ATOM 3666 C CA . HIS A 1 485 ? -17.736 -17.464 -19.828 1.00 96.56 485 HIS A CA 1
ATOM 3667 C C . HIS A 1 485 ? -18.214 -16.886 -18.485 1.00 96.56 485 HIS A C 1
ATOM 3669 O O . HIS A 1 485 ? -19.228 -16.189 -18.452 1.00 96.56 485 HIS A O 1
ATOM 3675 N N . ALA A 1 486 ? -17.516 -17.156 -17.380 1.00 98.31 486 ALA A N 1
ATOM 3676 C CA . ALA A 1 486 ? -17.875 -16.631 -16.063 1.00 98.31 486 ALA A CA 1
ATOM 3677 C C . ALA A 1 486 ? -17.795 -15.092 -16.027 1.00 98.31 486 ALA A C 1
ATOM 3679 O O . ALA A 1 486 ? -17.151 -14.465 -16.870 1.00 98.31 486 ALA A O 1
ATOM 3680 N N . LEU A 1 487 ? -18.478 -14.464 -15.068 1.00 98.44 487 LEU A N 1
ATOM 3681 C CA . LEU A 1 487 ? -18.494 -13.000 -14.938 1.00 98.44 487 LEU A CA 1
ATOM 3682 C C . LEU A 1 487 ? -17.253 -12.441 -14.239 1.00 98.44 487 LEU A C 1
ATOM 3684 O O . LEU A 1 487 ? -16.902 -11.282 -14.443 1.00 98.44 487 LEU A O 1
ATOM 3688 N N . ALA A 1 488 ? -16.614 -13.248 -13.398 1.00 98.31 488 ALA A N 1
ATOM 3689 C CA . ALA A 1 488 ? -15.382 -12.918 -12.699 1.00 98.31 488 ALA A CA 1
ATOM 3690 C C . ALA A 1 488 ? -14.795 -14.179 -12.058 1.00 98.31 488 ALA A C 1
ATOM 3692 O O . ALA A 1 488 ? -15.422 -15.246 -12.037 1.00 98.31 488 ALA A O 1
ATOM 3693 N N . GLY A 1 489 ? -13.625 -14.032 -11.450 1.00 97.50 489 GLY A N 1
ATOM 3694 C CA . GLY A 1 489 ? -13.087 -15.051 -10.565 1.00 97.50 489 GLY A CA 1
ATOM 3695 C C . GLY A 1 489 ? -12.068 -14.522 -9.570 1.00 97.50 489 GLY A C 1
ATOM 3696 O O . GLY A 1 489 ? -11.564 -13.404 -9.688 1.00 97.50 489 GLY A O 1
ATOM 3697 N N . GLY A 1 490 ? -11.806 -15.342 -8.557 1.00 97.94 490 GLY A N 1
ATOM 3698 C CA . GLY A 1 490 ? -10.948 -15.048 -7.421 1.00 97.94 490 GLY A CA 1
ATOM 3699 C C . GLY A 1 490 ? -9.940 -16.148 -7.130 1.00 97.94 490 GLY A C 1
ATOM 3700 O O . GLY A 1 490 ? -10.338 -17.279 -6.858 1.00 97.94 490 GLY A O 1
ATOM 3701 N N . GLN A 1 491 ? -8.649 -15.827 -7.137 1.00 97.75 491 GLN A N 1
ATOM 3702 C CA . GLN A 1 491 ? -7.599 -16.731 -6.675 1.00 97.75 491 GLN A CA 1
ATOM 3703 C C . GLN A 1 491 ? -7.122 -16.308 -5.283 1.00 97.75 491 GLN A C 1
ATOM 3705 O O . GLN A 1 491 ? -6.608 -15.198 -5.124 1.00 97.75 491 GLN A O 1
ATOM 3710 N N . MET A 1 492 ? -7.219 -17.205 -4.303 1.00 98.12 492 MET A N 1
ATOM 3711 C CA . MET A 1 492 ? -6.646 -16.985 -2.975 1.00 98.12 492 MET A CA 1
ATOM 3712 C C . MET A 1 492 ? -5.144 -17.258 -3.022 1.00 98.12 492 MET A C 1
ATOM 3714 O O . MET A 1 492 ? -4.721 -18.399 -3.233 1.00 98.12 492 MET A O 1
ATOM 3718 N N . THR A 1 493 ? -4.347 -16.189 -2.968 1.00 95.31 493 THR A N 1
ATOM 3719 C CA . THR A 1 493 ? -2.882 -16.241 -3.057 1.00 95.31 493 THR A CA 1
ATOM 3720 C C . THR A 1 493 ? -2.249 -14.888 -2.727 1.00 95.31 493 THR A C 1
ATOM 3722 O O . THR A 1 493 ? -2.786 -13.833 -3.068 1.00 95.31 493 THR A O 1
ATOM 3725 N N . ALA A 1 494 ? -1.038 -14.910 -2.163 1.00 92.94 494 ALA A N 1
ATOM 3726 C CA . ALA A 1 494 ? -0.159 -13.739 -2.090 1.00 92.94 494 ALA A CA 1
ATOM 3727 C C . ALA A 1 494 ? 1.026 -13.797 -3.071 1.00 92.94 494 ALA A C 1
ATOM 3729 O O . ALA A 1 494 ? 2.008 -13.075 -2.889 1.00 92.94 494 ALA A O 1
ATOM 3730 N N . SER A 1 495 ? 0.963 -14.613 -4.130 1.00 87.38 495 SER A N 1
ATOM 3731 C CA . SER A 1 495 ? 2.043 -14.733 -5.124 1.00 87.38 495 SER A CA 1
ATOM 3732 C C . SER A 1 495 ? 3.394 -15.058 -4.450 1.00 87.38 495 SER A C 1
ATOM 3734 O O . SER A 1 495 ? 3.479 -16.063 -3.748 1.00 87.38 495 SER A O 1
ATOM 3736 N N . HIS A 1 496 ? 4.417 -14.216 -4.621 1.00 87.38 496 HIS A N 1
ATOM 3737 C CA . HIS A 1 496 ? 5.784 -14.386 -4.109 1.00 87.38 496 HIS A CA 1
ATOM 3738 C C . HIS A 1 496 ? 6.009 -13.859 -2.676 1.00 87.38 496 HIS A C 1
ATOM 3740 O O . HIS A 1 496 ? 7.148 -13.706 -2.250 1.00 87.38 496 HIS A O 1
ATOM 3746 N N . ASN A 1 497 ? 4.953 -13.536 -1.921 1.00 90.25 497 ASN A N 1
ATOM 3747 C CA . ASN A 1 497 ? 5.106 -13.014 -0.554 1.00 90.25 497 ASN A CA 1
ATOM 3748 C C . ASN A 1 497 ? 5.398 -14.135 0.467 1.00 90.25 497 ASN A C 1
ATOM 3750 O O . ASN A 1 497 ? 5.062 -15.293 0.205 1.00 90.25 497 ASN A O 1
ATOM 3754 N N . PRO A 1 498 ? 5.954 -13.824 1.652 1.00 90.69 498 PRO A N 1
ATOM 3755 C CA . PRO A 1 498 ? 6.181 -14.804 2.720 1.00 90.69 498 PRO A CA 1
ATOM 3756 C C . PRO A 1 498 ? 4.919 -15.581 3.125 1.00 90.69 498 PRO A C 1
ATOM 3758 O O . PRO A 1 498 ? 3.800 -15.153 2.840 1.00 90.69 498 PRO A O 1
ATOM 3761 N N . LYS A 1 499 ? 5.078 -16.726 3.801 1.00 91.75 499 LYS A N 1
ATOM 3762 C CA . LYS A 1 499 ? 3.968 -17.631 4.169 1.00 91.75 499 LYS A CA 1
ATOM 3763 C C . LYS A 1 499 ? 2.877 -16.989 5.033 1.00 91.75 499 LYS A C 1
ATOM 3765 O O . LYS A 1 499 ? 1.727 -17.403 4.968 1.00 91.75 499 LYS A O 1
ATOM 3770 N N . GLN A 1 500 ? 3.229 -15.958 5.803 1.00 94.94 500 GLN A N 1
ATOM 3771 C CA . GLN A 1 500 ? 2.310 -15.202 6.656 1.00 94.94 500 GLN A CA 1
ATOM 3772 C C . GLN A 1 500 ? 1.328 -14.350 5.841 1.00 94.94 500 GLN A C 1
ATOM 3774 O O . GLN A 1 500 ? 0.313 -13.913 6.370 1.00 94.94 500 GLN A O 1
ATOM 3779 N N . TYR A 1 501 ? 1.609 -14.112 4.558 1.00 95.88 501 TYR A N 1
ATOM 3780 C CA . TYR A 1 501 ? 0.748 -13.339 3.673 1.00 95.88 501 TYR A CA 1
ATOM 3781 C C . TYR A 1 501 ? -0.222 -14.233 2.912 1.00 95.88 501 TYR A C 1
ATOM 3783 O O . TYR A 1 501 ? 0.130 -15.324 2.452 1.00 95.88 501 TYR A O 1
ATOM 3791 N N . ASN A 1 502 ? -1.415 -13.698 2.682 1.00 97.06 502 ASN A N 1
ATOM 3792 C CA . ASN A 1 502 ? -2.375 -14.234 1.729 1.00 97.06 502 ASN A CA 1
ATOM 3793 C C . ASN A 1 502 ? -3.059 -13.078 0.973 1.00 97.06 502 ASN A C 1
ATOM 3795 O O . ASN A 1 502 ? -2.717 -11.902 1.144 1.00 97.06 502 ASN A O 1
ATOM 3799 N N . GLY A 1 503 ? -3.989 -13.395 0.088 1.00 97.00 503 GLY A N 1
ATOM 3800 C CA . GLY A 1 503 ? -4.698 -12.394 -0.686 1.00 97.00 503 GLY A CA 1
ATOM 3801 C C . GLY A 1 503 ? -5.890 -12.975 -1.415 1.00 97.00 503 GLY A C 1
ATOM 3802 O O . GLY A 1 503 ? -6.070 -14.186 -1.469 1.00 97.00 503 GLY A O 1
ATOM 3803 N N . PHE A 1 504 ? -6.683 -12.087 -1.994 1.00 97.94 504 PHE A N 1
ATOM 3804 C CA . PHE A 1 504 ? -7.823 -12.404 -2.837 1.00 97.94 504 PHE A CA 1
ATOM 3805 C C . PHE A 1 504 ? -7.610 -11.675 -4.158 1.00 97.94 504 PHE A C 1
ATOM 3807 O O . PHE A 1 504 ? -7.919 -10.489 -4.282 1.00 97.94 504 PHE A O 1
ATOM 3814 N N . LYS A 1 505 ? -7.049 -12.391 -5.136 1.00 97.25 505 LYS A N 1
ATOM 3815 C CA . LYS A 1 505 ? -6.735 -11.843 -6.452 1.00 97.25 505 LYS A CA 1
ATOM 3816 C C . LYS A 1 505 ? -7.922 -11.953 -7.404 1.00 97.25 505 LYS A C 1
ATOM 3818 O O . LYS A 1 505 ? -8.350 -13.069 -7.683 1.00 97.25 505 LYS A O 1
ATOM 3823 N N . VAL A 1 506 ? -8.409 -10.831 -7.933 1.00 98.06 506 VAL A N 1
ATOM 3824 C CA . VAL A 1 506 ? -9.641 -10.778 -8.744 1.00 98.06 506 VAL A CA 1
ATOM 3825 C C . VAL A 1 506 ? -9.356 -10.595 -10.237 1.00 98.06 506 VAL A C 1
ATOM 3827 O O . VAL A 1 506 ? -8.511 -9.791 -10.643 1.00 98.06 506 VAL A O 1
ATOM 3830 N N . TYR A 1 507 ? -10.105 -11.332 -11.055 1.00 98.06 507 TYR A N 1
ATOM 3831 C CA . TYR A 1 507 ? -10.088 -11.285 -12.515 1.00 98.06 507 TYR A CA 1
ATOM 3832 C C . TYR A 1 507 ? -11.493 -10.978 -13.049 1.00 98.06 507 TYR A C 1
ATOM 3834 O O . TYR A 1 507 ? -12.480 -11.483 -12.512 1.00 98.06 507 TYR A O 1
ATOM 3842 N N . GLY A 1 508 ? -11.580 -10.147 -14.088 1.00 97.19 508 GLY A N 1
ATOM 3843 C CA . GLY A 1 508 ? -12.839 -9.787 -14.748 1.00 97.19 508 GLY A CA 1
ATOM 3844 C C . GLY A 1 508 ? -13.323 -10.847 -15.741 1.00 97.19 508 GLY A C 1
ATOM 3845 O O . GLY A 1 508 ? -12.659 -11.857 -15.958 1.00 97.19 508 GLY A O 1
ATOM 3846 N N . ASP A 1 509 ? -14.454 -10.587 -16.398 1.00 96.62 509 ASP A N 1
ATOM 3847 C CA . ASP A 1 509 ? -15.133 -11.486 -17.348 1.00 96.62 509 ASP A CA 1
ATOM 3848 C C . ASP A 1 509 ? -14.317 -11.829 -18.607 1.00 96.62 509 ASP A C 1
ATOM 3850 O O . ASP A 1 509 ? -14.625 -12.782 -19.320 1.00 96.62 509 ASP A O 1
ATOM 3854 N N . ASN A 1 510 ? -13.252 -11.076 -18.875 1.00 95.62 510 ASN A N 1
ATOM 3855 C CA . ASN A 1 510 ? -12.284 -11.344 -19.938 1.00 95.62 510 ASN A CA 1
ATOM 3856 C C . ASN A 1 510 ? -11.078 -12.189 -19.478 1.00 95.62 510 ASN A C 1
ATOM 3858 O O . ASN A 1 510 ? -10.127 -12.351 -20.242 1.00 95.62 510 ASN A O 1
ATOM 3862 N N . GLY A 1 511 ? -11.068 -12.664 -18.228 1.00 95.12 511 GLY A N 1
ATOM 3863 C CA . GLY A 1 511 ? -9.937 -13.372 -17.623 1.00 95.12 511 GLY A CA 1
ATOM 3864 C C . GLY A 1 511 ? -8.720 -12.483 -17.335 1.00 95.12 511 GLY A C 1
ATOM 3865 O O . GLY A 1 511 ? -7.696 -12.972 -16.866 1.00 95.12 511 GLY A O 1
ATOM 3866 N N . ALA A 1 512 ? -8.787 -11.175 -17.586 1.00 96.06 512 ALA A N 1
ATOM 3867 C CA . ALA A 1 512 ? -7.718 -10.259 -17.215 1.00 96.06 512 ALA A CA 1
ATOM 3868 C C . ALA A 1 512 ? -7.848 -9.852 -15.743 1.00 96.06 512 ALA A C 1
ATOM 3870 O O . ALA A 1 512 ? -8.940 -9.836 -15.173 1.00 96.06 512 ALA A O 1
ATOM 3871 N N . GLN A 1 513 ? -6.722 -9.496 -15.124 1.00 95.31 513 GLN A N 1
ATOM 3872 C CA . GLN A 1 513 ? -6.736 -8.857 -13.809 1.00 95.31 513 GLN A CA 1
ATOM 3873 C C . GLN A 1 513 ? -7.558 -7.563 -13.888 1.00 95.31 513 GLN A C 1
ATOM 3875 O O . GLN A 1 513 ? -7.443 -6.820 -14.867 1.00 95.31 513 GLN A O 1
ATOM 3880 N N . ILE A 1 514 ? -8.382 -7.301 -12.872 1.00 94.44 514 ILE A N 1
ATOM 3881 C CA . ILE A 1 514 ? -9.146 -6.049 -12.800 1.00 94.44 514 ILE A CA 1
ATOM 3882 C C . ILE A 1 514 ? -8.205 -4.838 -12.754 1.00 94.44 514 ILE A C 1
ATOM 3884 O O . ILE A 1 514 ? -7.095 -4.927 -12.251 1.00 94.44 514 ILE A O 1
ATOM 3888 N N . ILE A 1 515 ? -8.637 -3.705 -13.294 1.00 92.81 515 ILE A N 1
ATOM 3889 C CA . ILE A 1 515 ? -7.907 -2.429 -13.297 1.00 92.81 515 ILE A CA 1
ATOM 3890 C C . ILE A 1 515 ? -8.923 -1.285 -13.135 1.00 92.81 515 ILE A C 1
ATOM 3892 O O . ILE A 1 515 ? -10.126 -1.539 -13.279 1.00 92.81 515 ILE A O 1
ATOM 3896 N N . PRO A 1 516 ? -8.488 -0.032 -12.907 1.00 91.38 516 PRO A N 1
ATOM 3897 C CA . PRO A 1 516 ? -9.404 1.099 -12.865 1.00 91.38 516 PRO A CA 1
ATOM 3898 C C . PRO A 1 516 ? -10.258 1.218 -14.133 1.00 91.38 516 PRO A C 1
ATOM 3900 O O . PRO A 1 516 ? -9.723 1.055 -15.235 1.00 91.38 516 PRO A O 1
ATOM 3903 N N . PRO A 1 517 ? -11.567 1.519 -14.008 1.00 93.62 517 PRO A N 1
ATOM 3904 C CA . PRO A 1 517 ? -12.285 1.903 -12.778 1.00 93.62 517 PRO A CA 1
ATOM 3905 C C . PRO A 1 517 ? -12.912 0.740 -11.979 1.00 93.62 517 PRO A C 1
ATOM 3907 O O . PRO A 1 517 ? -13.492 0.982 -10.925 1.00 93.62 517 PRO A O 1
ATOM 3910 N N . VAL A 1 518 ? -12.819 -0.506 -12.459 1.00 93.69 518 VAL A N 1
ATOM 3911 C CA . VAL A 1 518 ? -13.550 -1.656 -11.886 1.00 93.69 518 VAL A CA 1
ATOM 3912 C C . VAL A 1 518 ? -13.136 -1.940 -10.440 1.00 93.69 518 VAL A C 1
ATOM 3914 O O . VAL A 1 518 ? -13.969 -2.304 -9.618 1.00 93.69 518 VAL A O 1
ATOM 3917 N N . ASP A 1 519 ? -11.859 -1.758 -10.112 1.00 94.50 519 ASP A N 1
ATOM 3918 C CA . ASP A 1 519 ? -11.359 -1.896 -8.740 1.00 94.50 519 ASP A CA 1
ATOM 3919 C C . ASP A 1 519 ? -12.026 -0.909 -7.769 1.00 94.50 519 ASP A C 1
ATOM 3921 O O . ASP A 1 519 ? -12.509 -1.320 -6.718 1.00 94.50 519 ASP A O 1
ATOM 3925 N N . SER A 1 520 ? -12.141 0.359 -8.163 1.00 94.50 520 SER A N 1
ATOM 3926 C CA . SER A 1 520 ? -12.760 1.432 -7.378 1.00 94.50 520 SER A CA 1
ATOM 3927 C C . SER A 1 520 ? -14.272 1.230 -7.235 1.00 94.50 520 SER A C 1
ATOM 3929 O O . SER A 1 520 ? -14.850 1.538 -6.194 1.00 94.50 520 SER A O 1
ATOM 3931 N N . GLU A 1 521 ? -14.925 0.684 -8.267 1.00 96.19 521 GLU A N 1
ATOM 3932 C CA . GLU A 1 521 ? -16.337 0.286 -8.201 1.00 96.19 521 GLU A CA 1
ATOM 3933 C C . GLU A 1 521 ? -16.552 -0.836 -7.178 1.00 96.19 521 GLU A C 1
ATOM 3935 O O . GLU A 1 521 ? -17.468 -0.753 -6.359 1.00 96.19 521 GLU A O 1
ATOM 3940 N N . ILE A 1 522 ? -15.699 -1.867 -7.193 1.00 97.62 522 ILE A N 1
ATOM 3941 C CA . ILE A 1 522 ? -15.765 -2.957 -6.213 1.00 97.62 522 ILE A CA 1
ATOM 3942 C C . ILE A 1 522 ? -15.485 -2.416 -4.809 1.00 97.62 522 ILE A C 1
ATOM 3944 O O . ILE A 1 522 ? -16.235 -2.731 -3.890 1.00 97.62 522 ILE A O 1
ATOM 3948 N N . GLU A 1 523 ? -14.468 -1.570 -4.636 1.00 96.38 523 GLU A N 1
ATOM 3949 C CA . GLU A 1 523 ? -14.130 -0.958 -3.346 1.00 96.38 523 GLU A CA 1
ATOM 3950 C C . GLU A 1 523 ? -15.310 -0.183 -2.743 1.00 96.38 523 GLU A C 1
ATOM 3952 O O . GLU A 1 523 ? -15.641 -0.371 -1.569 1.00 96.38 523 GLU A O 1
ATOM 3957 N N . ALA A 1 524 ? -16.014 0.609 -3.557 1.00 97.12 524 ALA A N 1
ATOM 3958 C CA . ALA A 1 524 ? -17.229 1.295 -3.127 1.00 97.12 524 ALA A CA 1
ATOM 3959 C C . ALA A 1 524 ? -18.309 0.302 -2.660 1.00 97.12 524 ALA A C 1
ATOM 3961 O O . ALA A 1 524 ? -18.905 0.484 -1.598 1.00 97.12 524 ALA A O 1
ATOM 3962 N N . LYS A 1 525 ? -18.512 -0.805 -3.389 1.00 98.25 525 LYS A N 1
ATOM 3963 C CA . LYS A 1 525 ? -19.457 -1.853 -2.968 1.00 98.25 525 LYS A CA 1
ATOM 3964 C C . LYS A 1 525 ? -19.029 -2.593 -1.711 1.00 98.25 525 LYS A C 1
ATOM 3966 O O . LYS A 1 525 ? -19.902 -3.025 -0.963 1.00 98.25 525 LYS A O 1
ATOM 3971 N N . ILE A 1 526 ? -17.732 -2.739 -1.454 1.00 98.06 526 ILE A N 1
ATOM 3972 C CA . ILE A 1 526 ? -17.234 -3.297 -0.191 1.00 98.06 526 ILE A CA 1
ATOM 3973 C C . ILE A 1 526 ? -17.618 -2.370 0.965 1.00 98.06 526 ILE A C 1
ATOM 3975 O O . ILE A 1 526 ? -18.146 -2.850 1.968 1.00 98.06 526 ILE A O 1
ATOM 3979 N N . ALA A 1 527 ? -17.413 -1.057 0.817 1.00 96.38 527 ALA A N 1
ATOM 3980 C CA . ALA A 1 527 ? -17.778 -0.070 1.836 1.00 96.38 527 ALA A CA 1
ATOM 3981 C C . ALA A 1 527 ? -19.287 -0.078 2.155 1.00 96.38 527 ALA A C 1
ATOM 3983 O O . ALA A 1 527 ? -19.668 0.053 3.319 1.00 96.38 527 ALA A O 1
ATOM 3984 N N . ASP A 1 528 ? -20.133 -0.328 1.151 1.00 97.06 528 ASP A N 1
ATOM 3985 C CA . ASP A 1 528 ? -21.585 -0.480 1.324 1.00 97.06 528 ASP A CA 1
ATOM 3986 C C . ASP A 1 528 ? -21.995 -1.830 1.957 1.00 97.06 528 ASP A C 1
ATOM 3988 O O . ASP A 1 528 ? -23.128 -1.985 2.413 1.00 97.06 528 ASP A O 1
ATOM 3992 N N . ASN A 1 529 ? -21.100 -2.828 1.990 1.00 97.25 529 ASN A N 1
ATOM 3993 C CA . ASN A 1 529 ? -21.396 -4.209 2.397 1.00 97.25 529 ASN A CA 1
ATOM 3994 C C . ASN A 1 529 ? -20.410 -4.734 3.454 1.00 97.25 529 ASN A C 1
ATOM 3996 O O . ASN A 1 529 ? -19.892 -5.846 3.346 1.00 97.25 529 ASN A O 1
ATOM 4000 N N . LEU A 1 530 ? -20.157 -3.947 4.503 1.00 96.56 530 LEU A N 1
ATOM 4001 C CA . LEU A 1 530 ? -19.222 -4.318 5.574 1.00 96.56 530 LEU A CA 1
ATOM 4002 C C . LEU A 1 530 ? -19.780 -5.332 6.585 1.00 96.56 530 LEU A C 1
ATOM 4004 O O . LEU A 1 530 ? -19.005 -5.991 7.275 1.00 96.56 530 LEU A O 1
ATOM 4008 N N . THR A 1 531 ? -21.099 -5.473 6.699 1.00 97.31 531 THR A N 1
ATOM 4009 C CA . THR A 1 531 ? -21.698 -6.468 7.605 1.00 97.31 531 THR A CA 1
ATOM 4010 C C . THR A 1 531 ? -21.776 -7.823 6.896 1.00 97.31 531 THR A C 1
ATOM 4012 O O . THR A 1 531 ? -22.307 -7.868 5.782 1.00 97.31 531 THR A O 1
ATOM 4015 N N . PRO A 1 532 ? -21.268 -8.919 7.492 1.00 98.00 532 PRO A N 1
ATOM 4016 C CA . PRO A 1 532 ? -21.452 -10.270 6.963 1.00 98.00 532 PRO A CA 1
ATOM 4017 C C . PRO A 1 532 ? -22.920 -10.609 6.711 1.00 98.00 532 PRO A C 1
ATOM 4019 O O . PRO A 1 532 ? -23.771 -10.404 7.577 1.00 98.00 532 PRO A O 1
ATOM 4022 N N . TRP A 1 533 ? -23.227 -11.143 5.533 1.00 98.19 533 TRP A N 1
ATOM 4023 C CA . TRP A 1 533 ? -24.574 -11.597 5.208 1.00 98.19 533 TRP A CA 1
ATOM 4024 C C . TRP A 1 533 ? -24.907 -12.872 5.984 1.00 98.19 533 TRP A C 1
ATOM 4026 O O . TRP A 1 533 ? -24.209 -13.880 5.876 1.00 98.19 533 TRP A O 1
ATOM 4036 N N . GLU A 1 534 ? -26.011 -12.848 6.729 1.00 97.50 534 GLU A N 1
ATOM 4037 C CA . GLU A 1 534 ? -26.449 -13.969 7.570 1.00 97.50 534 GLU A CA 1
ATOM 4038 C C . GLU A 1 534 ? -26.647 -15.260 6.760 1.00 97.50 534 GLU A C 1
ATOM 4040 O O . GLU A 1 534 ? -26.198 -16.330 7.169 1.00 97.50 534 GLU A O 1
ATOM 4045 N N . ASP A 1 535 ? -27.211 -15.159 5.554 1.00 97.31 535 ASP A N 1
ATOM 4046 C CA . ASP A 1 535 ? -27.378 -16.305 4.655 1.00 97.31 535 ASP A CA 1
ATOM 4047 C C . ASP A 1 535 ? -26.040 -16.928 4.230 1.00 97.31 535 ASP A C 1
ATOM 4049 O O . ASP A 1 535 ? -25.959 -18.144 4.053 1.00 97.31 535 ASP A O 1
ATOM 4053 N N . ALA A 1 536 ? -24.977 -16.126 4.098 1.00 98.06 536 ALA A N 1
ATOM 4054 C CA . ALA A 1 536 ? -23.651 -16.625 3.737 1.00 98.06 536 ALA A CA 1
ATOM 4055 C C . ALA A 1 536 ? -23.005 -17.329 4.935 1.00 98.06 536 ALA A C 1
ATOM 4057 O O . ALA A 1 536 ? -22.446 -18.415 4.783 1.00 98.06 536 ALA A O 1
ATOM 4058 N N . LEU A 1 537 ? -23.155 -16.767 6.139 1.00 98.00 537 LEU A N 1
ATOM 4059 C CA . LEU A 1 537 ? -22.735 -17.415 7.385 1.00 98.00 537 LEU A CA 1
ATOM 4060 C C . LEU A 1 537 ? -23.456 -18.752 7.596 1.00 98.00 537 LEU A C 1
ATOM 4062 O O . LEU A 1 537 ? -22.835 -19.736 7.995 1.00 98.00 537 LEU A O 1
ATOM 4066 N N . ASN A 1 538 ? -24.745 -18.829 7.256 1.00 97.81 538 ASN A N 1
ATOM 4067 C CA . ASN A 1 538 ? -25.530 -20.057 7.362 1.00 97.81 538 ASN A CA 1
ATOM 4068 C C . ASN A 1 538 ? -25.018 -21.184 6.448 1.00 97.81 538 ASN A C 1
ATOM 4070 O O . ASN A 1 538 ? -25.190 -22.358 6.791 1.00 97.81 538 ASN A O 1
ATOM 4074 N N . MET A 1 539 ? -24.342 -20.860 5.341 1.00 97.88 539 MET A N 1
ATOM 4075 C CA . MET A 1 539 ? -23.717 -21.839 4.440 1.00 97.88 539 MET A CA 1
ATOM 4076 C C . MET A 1 539 ? -22.365 -22.366 4.937 1.00 97.88 539 MET A C 1
ATOM 4078 O O . MET A 1 539 ? -21.877 -23.362 4.401 1.00 97.88 539 MET A O 1
ATOM 4082 N N . LEU A 1 540 ? -21.763 -21.729 5.943 1.00 98.25 540 LEU A N 1
ATOM 4083 C CA . LEU A 1 540 ? -20.448 -22.082 6.473 1.00 98.25 540 LEU A CA 1
ATOM 4084 C C . LEU A 1 540 ? -20.563 -22.873 7.780 1.00 98.25 540 LEU A C 1
ATOM 4086 O O . LEU A 1 540 ? -21.439 -22.632 8.615 1.00 98.25 540 LEU A O 1
ATOM 4090 N N . ASP A 1 541 ? -19.654 -23.821 7.972 1.00 97.56 541 ASP A N 1
ATOM 4091 C CA . ASP A 1 541 ? -19.280 -24.312 9.291 1.00 97.56 541 ASP A CA 1
ATOM 4092 C C . ASP A 1 541 ? -18.337 -23.283 9.928 1.00 97.56 541 ASP A C 1
ATOM 4094 O O . ASP A 1 541 ? -17.208 -23.106 9.477 1.00 97.56 541 ASP A O 1
ATOM 4098 N N . LEU A 1 542 ? -18.807 -22.583 10.963 1.00 93.25 542 LEU A N 1
ATOM 4099 C CA . LEU A 1 542 ? -18.065 -21.494 11.608 1.00 93.25 542 LEU A CA 1
ATOM 4100 C C . LEU A 1 542 ? -16.845 -21.976 12.412 1.00 93.25 542 LEU A C 1
ATOM 4102 O O . LEU A 1 542 ? -16.030 -21.152 12.825 1.00 93.25 542 LEU A O 1
ATOM 4106 N N . ASP A 1 543 ? -16.694 -23.286 12.626 1.00 92.50 543 ASP A N 1
ATOM 4107 C CA . ASP A 1 543 ? -15.506 -23.846 13.281 1.00 92.50 543 ASP A CA 1
ATOM 4108 C C . ASP A 1 543 ? -14.341 -23.981 12.303 1.00 92.50 543 ASP A C 1
ATOM 4110 O O . ASP A 1 543 ? -13.179 -23.864 12.691 1.00 92.50 543 ASP A O 1
ATOM 4114 N N . THR A 1 544 ? -14.653 -24.224 11.030 1.00 96.06 544 THR A N 1
ATOM 4115 C CA . THR A 1 544 ? -13.659 -24.482 9.983 1.00 96.06 544 THR A CA 1
ATOM 4116 C C . THR A 1 544 ? -13.605 -23.391 8.918 1.00 96.06 544 THR A C 1
ATOM 4118 O O . THR A 1 544 ? -12.653 -23.365 8.137 1.00 96.06 544 THR A O 1
ATOM 4121 N N . CYS A 1 545 ? -14.603 -22.504 8.875 1.00 97.62 545 CYS A N 1
ATOM 4122 C CA . CYS A 1 545 ? -14.865 -21.536 7.806 1.00 97.62 545 CYS A CA 1
ATOM 4123 C C . CYS A 1 545 ? -14.985 -22.184 6.413 1.00 97.62 545 CYS A C 1
ATOM 4125 O O . CYS A 1 545 ? -14.740 -21.543 5.391 1.00 97.62 545 CYS A O 1
ATOM 4127 N N . LEU A 1 546 ? -15.367 -23.463 6.361 1.00 98.38 546 LEU A N 1
ATOM 4128 C CA . LEU A 1 546 ? -15.634 -24.188 5.122 1.00 98.38 546 LEU A CA 1
ATOM 4129 C C . LEU A 1 546 ? -17.138 -24.240 4.857 1.00 98.38 546 LEU A C 1
ATOM 4131 O O . LEU A 1 546 ? -17.949 -24.264 5.779 1.00 98.38 546 LEU A O 1
ATOM 4135 N N . LEU A 1 547 ? -17.519 -24.290 3.581 1.00 98.56 547 LEU A N 1
ATOM 4136 C CA . LEU A 1 547 ? -18.891 -24.608 3.178 1.00 98.56 547 LEU A CA 1
ATOM 4137 C C . LEU A 1 547 ? -19.366 -25.910 3.842 1.00 98.56 547 LEU A C 1
ATOM 4139 O O . LEU A 1 547 ? -18.668 -26.923 3.807 1.00 98.56 547 LEU A O 1
ATOM 4143 N N . LYS A 1 548 ? -20.582 -25.896 4.393 1.00 98.31 548 LYS A N 1
ATOM 4144 C CA . LYS A 1 548 ? -21.285 -27.110 4.826 1.00 98.31 548 LYS A CA 1
ATOM 4145 C C . LYS A 1 548 ? -21.546 -28.018 3.626 1.00 98.31 548 LYS A C 1
ATOM 4147 O O . LYS A 1 548 ? -21.645 -27.548 2.495 1.00 98.31 548 LYS A O 1
ATOM 4152 N N . ALA A 1 549 ? -21.711 -29.316 3.872 1.00 96.75 549 ALA A N 1
ATOM 4153 C CA . ALA A 1 549 ? -21.861 -30.315 2.812 1.00 96.75 549 ALA A CA 1
ATOM 4154 C C . ALA A 1 549 ? -23.011 -30.010 1.830 1.00 96.75 549 ALA A C 1
ATOM 4156 O O . ALA A 1 549 ? -22.867 -30.204 0.623 1.00 96.75 549 ALA A O 1
ATOM 4157 N N . ASP A 1 550 ? -24.140 -29.498 2.322 1.00 95.56 550 ASP A N 1
ATOM 4158 C CA . ASP A 1 550 ? -25.290 -29.116 1.500 1.00 95.56 550 ASP A CA 1
ATOM 4159 C C . ASP A 1 550 ? -25.001 -27.884 0.629 1.00 95.56 550 ASP A C 1
ATOM 4161 O O . ASP A 1 550 ? -25.377 -27.861 -0.543 1.00 95.56 550 ASP A O 1
ATOM 4165 N N . ALA A 1 551 ? -24.291 -26.885 1.157 1.00 96.31 551 ALA A N 1
ATOM 4166 C CA . ALA A 1 551 ? -23.860 -25.717 0.394 1.00 96.31 551 ALA A CA 1
ATOM 4167 C C . ALA A 1 551 ? -22.761 -26.073 -0.621 1.00 96.31 551 ALA A C 1
ATOM 4169 O O . ALA A 1 551 ? -22.849 -25.678 -1.781 1.00 96.31 551 ALA A O 1
ATOM 4170 N N . GLN A 1 552 ? -21.776 -26.880 -0.222 1.00 95.62 552 GLN A N 1
ATOM 4171 C CA . GLN A 1 552 ? -20.701 -27.348 -1.095 1.00 95.62 552 GLN A CA 1
ATOM 4172 C C . GLN A 1 552 ? -21.233 -28.203 -2.252 1.00 95.62 552 GLN A C 1
ATOM 4174 O O . GLN A 1 552 ? -20.747 -28.084 -3.369 1.00 95.62 552 GLN A O 1
ATOM 4179 N N . SER A 1 553 ? -22.290 -28.996 -2.041 1.00 95.62 553 SER A N 1
ATOM 4180 C CA . SER A 1 553 ? -22.927 -29.761 -3.128 1.00 95.62 553 SER A CA 1
ATOM 4181 C C . SER A 1 553 ? -23.520 -28.893 -4.252 1.00 95.62 553 SER A C 1
ATOM 4183 O O . SER A 1 553 ? -23.852 -29.412 -5.317 1.00 95.62 553 SER A O 1
ATOM 4185 N N . LYS A 1 554 ? -23.655 -27.576 -4.026 1.00 96.44 554 LYS A N 1
ATOM 4186 C CA . LYS A 1 554 ? -24.123 -26.593 -5.016 1.00 96.44 554 LYS A CA 1
ATOM 4187 C C . LYS A 1 554 ? -22.979 -25.955 -5.810 1.00 96.44 554 LYS A C 1
ATOM 4189 O O . LYS A 1 554 ? -23.257 -25.213 -6.752 1.00 96.44 554 LYS A O 1
ATOM 4194 N N . THR A 1 555 ? -21.718 -26.205 -5.448 1.00 98.00 555 THR A N 1
ATOM 4195 C CA . THR A 1 555 ? -20.566 -25.776 -6.248 1.00 98.00 555 THR A CA 1
ATOM 4196 C C . THR A 1 555 ? -20.217 -26.834 -7.290 1.00 98.00 555 THR A C 1
ATOM 4198 O O . THR A 1 555 ? -20.552 -28.009 -7.160 1.00 98.00 555 THR A O 1
ATOM 4201 N N . ILE A 1 556 ? -19.521 -26.414 -8.338 1.00 97.81 556 ILE A N 1
ATOM 4202 C CA . ILE A 1 556 ? -18.964 -27.298 -9.363 1.00 97.81 556 ILE A CA 1
ATOM 4203 C C . ILE A 1 556 ? -17.451 -27.264 -9.183 1.00 97.81 556 ILE A C 1
ATOM 4205 O O . ILE A 1 556 ? -16.897 -26.171 -9.160 1.00 97.81 556 ILE A O 1
ATOM 4209 N N . ASP A 1 557 ? -16.794 -28.415 -9.051 1.00 97.00 557 ASP A N 1
ATOM 4210 C CA . ASP A 1 557 ? -15.328 -28.488 -9.043 1.00 97.00 557 ASP A CA 1
ATOM 4211 C C . ASP A 1 557 ? -14.814 -28.720 -10.470 1.00 97.00 557 ASP A C 1
ATOM 4213 O O . ASP A 1 557 ? -14.964 -29.826 -10.993 1.00 97.00 557 ASP A O 1
ATOM 4217 N N . PRO A 1 558 ? -14.234 -27.699 -11.130 1.00 95.25 558 PRO A N 1
ATOM 4218 C CA . PRO A 1 558 ? -13.744 -27.827 -12.491 1.00 95.25 558 PRO A CA 1
ATOM 4219 C C . PRO A 1 558 ? -12.277 -28.274 -12.549 1.00 95.25 558 PRO A C 1
ATOM 4221 O O . PRO A 1 558 ? -11.671 -28.135 -13.607 1.00 95.25 558 PRO A O 1
ATOM 4224 N N . TYR A 1 559 ? -11.652 -28.717 -11.448 1.00 93.62 559 TYR A N 1
ATOM 4225 C CA . TYR A 1 559 ? -10.201 -28.947 -11.410 1.00 93.62 559 TYR A CA 1
ATOM 4226 C C . TYR A 1 559 ? -9.713 -29.901 -12.507 1.00 93.62 559 TYR A C 1
ATOM 4228 O O . TYR A 1 559 ? -8.789 -29.564 -13.249 1.00 93.62 559 TYR A O 1
ATOM 4236 N N . ASP A 1 560 ? -10.332 -31.079 -12.620 1.00 91.19 560 ASP A N 1
ATOM 4237 C CA . ASP A 1 560 ? -9.913 -32.086 -13.598 1.00 91.19 560 ASP A CA 1
ATOM 4238 C C . ASP A 1 560 ? -10.196 -31.597 -15.032 1.00 91.19 560 ASP A C 1
ATOM 4240 O O . ASP A 1 560 ? -9.325 -31.696 -15.897 1.00 91.19 560 ASP A O 1
ATOM 4244 N N . ASP A 1 561 ? -11.355 -30.968 -15.266 1.00 84.25 561 ASP A N 1
ATOM 4245 C CA . ASP A 1 561 ? -11.704 -30.359 -16.557 1.00 84.25 561 ASP A CA 1
ATOM 4246 C C . ASP A 1 561 ? -10.695 -29.275 -16.962 1.00 84.25 561 ASP A C 1
ATOM 4248 O O . ASP A 1 561 ? -10.246 -29.238 -18.111 1.00 84.25 561 ASP A O 1
ATOM 4252 N N . ALA A 1 562 ? -10.288 -28.420 -16.020 1.00 86.69 562 ALA A N 1
ATOM 4253 C CA . ALA A 1 562 ? -9.290 -27.379 -16.233 1.00 86.69 562 ALA A CA 1
ATOM 4254 C C . ALA A 1 562 ? -7.933 -27.981 -16.599 1.00 86.69 562 ALA A C 1
ATOM 4256 O O . ALA A 1 562 ? -7.318 -27.565 -17.582 1.00 86.69 562 ALA A O 1
ATOM 4257 N N . LEU A 1 563 ? -7.479 -28.971 -15.825 1.00 90.06 563 LEU A N 1
ATOM 4258 C CA . LEU A 1 563 ? -6.192 -29.631 -16.013 1.00 90.06 563 LEU A CA 1
ATOM 4259 C C . LEU A 1 563 ? -6.116 -30.321 -17.378 1.00 90.06 563 LEU A C 1
ATOM 4261 O O . LEU A 1 563 ? -5.188 -30.056 -18.146 1.00 90.06 563 LEU A O 1
ATOM 4265 N N . TYR A 1 564 ? -7.090 -31.173 -17.704 1.00 91.56 564 TYR A N 1
ATOM 4266 C CA . TYR A 1 564 ? -7.075 -31.916 -18.962 1.00 91.56 564 TYR A CA 1
ATOM 4267 C C . TYR A 1 564 ? -7.276 -30.999 -20.166 1.00 91.56 564 TYR A C 1
ATOM 4269 O O . TYR A 1 564 ? -6.516 -31.104 -21.127 1.00 91.56 564 TYR A O 1
ATOM 4277 N N . THR A 1 565 ? -8.217 -30.051 -20.110 1.00 89.69 565 THR A N 1
ATOM 4278 C CA . THR A 1 565 ? -8.438 -29.114 -21.225 1.00 89.69 565 THR A CA 1
ATOM 4279 C C . THR A 1 565 ? -7.195 -28.268 -21.486 1.00 89.69 565 THR A C 1
ATOM 4281 O O . THR A 1 565 ? -6.799 -28.106 -22.641 1.00 89.69 565 THR A O 1
ATOM 4284 N N . TYR A 1 566 ? -6.536 -27.782 -20.430 1.00 88.38 566 TYR A N 1
ATOM 4285 C CA . TYR A 1 566 ? -5.287 -27.035 -20.560 1.00 88.38 566 TYR A CA 1
ATOM 4286 C C . TYR A 1 566 ? -4.175 -27.890 -21.186 1.00 88.38 566 TYR A C 1
ATOM 4288 O O . TYR A 1 566 ? -3.513 -27.448 -22.125 1.00 88.38 566 TYR A O 1
ATOM 4296 N N . ILE A 1 567 ? -3.990 -29.131 -20.716 1.00 92.69 567 ILE A N 1
ATOM 4297 C CA . ILE A 1 567 ? -2.984 -30.055 -21.262 1.00 92.69 567 ILE A CA 1
ATOM 4298 C C . ILE A 1 567 ? -3.245 -30.360 -22.744 1.00 92.69 567 ILE A C 1
ATOM 4300 O O . ILE A 1 567 ? -2.309 -30.314 -23.546 1.00 92.69 567 ILE A O 1
ATOM 4304 N N . GLU A 1 568 ? -4.494 -30.643 -23.125 1.00 93.75 568 GLU A N 1
ATOM 4305 C CA . GLU A 1 568 ? -4.864 -30.905 -24.522 1.00 93.75 568 GLU A CA 1
ATOM 4306 C C . GLU A 1 568 ? -4.607 -29.685 -25.416 1.00 93.75 568 GLU A C 1
ATOM 4308 O O . GLU A 1 568 ? -3.985 -29.812 -26.473 1.00 93.75 568 GLU A O 1
ATOM 4313 N N . GLN A 1 569 ? -5.020 -28.489 -24.988 1.00 91.25 569 GLN A N 1
ATOM 4314 C CA . GLN A 1 569 ? -4.795 -27.262 -25.758 1.00 91.25 569 GLN A CA 1
ATOM 4315 C C . GLN A 1 569 ? -3.304 -26.976 -25.945 1.00 91.25 569 GLN A C 1
ATOM 4317 O O . GLN A 1 569 ? -2.848 -26.776 -27.070 1.00 91.25 569 GLN A O 1
ATOM 4322 N N . MET A 1 570 ? -2.514 -27.041 -24.872 1.00 92.00 570 MET A N 1
ATOM 4323 C CA . MET A 1 570 ? -1.067 -26.824 -24.943 1.00 92.00 570 MET A CA 1
ATOM 4324 C C . MET A 1 570 ? -0.355 -27.883 -25.787 1.00 92.00 570 MET A C 1
ATOM 4326 O O . MET A 1 570 ? 0.620 -27.560 -26.466 1.00 92.00 570 MET A O 1
ATOM 4330 N N . TYR A 1 571 ? -0.831 -29.130 -25.805 1.00 94.31 571 TYR A N 1
ATOM 4331 C CA . TYR A 1 571 ? -0.316 -30.142 -26.728 1.00 94.31 571 TYR A CA 1
ATOM 4332 C C . TYR A 1 571 ? -0.499 -29.714 -28.185 1.00 94.31 571 TYR A C 1
ATOM 4334 O O . TYR A 1 571 ? 0.475 -29.689 -28.938 1.00 94.31 571 TYR A O 1
ATOM 4342 N N . HIS A 1 572 ? -1.707 -29.306 -28.571 1.00 94.62 572 HIS A N 1
ATOM 4343 C CA . HIS A 1 572 ? -1.976 -28.860 -29.937 1.00 94.62 572 HIS A CA 1
ATOM 4344 C C . HIS A 1 572 ? -1.254 -27.552 -30.298 1.00 94.62 572 HIS A C 1
ATOM 4346 O O . HIS A 1 572 ? -0.804 -27.382 -31.434 1.00 94.62 572 HIS A O 1
ATOM 4352 N N . GLU A 1 573 ? -1.098 -26.638 -29.342 1.00 93.31 573 GLU A N 1
ATOM 4353 C CA . GLU A 1 573 ? -0.497 -25.326 -29.582 1.00 93.31 573 GLU A CA 1
ATOM 4354 C C . GLU A 1 573 ? 1.030 -25.323 -29.539 1.00 93.31 573 GLU A C 1
ATOM 4356 O O . GLU A 1 573 ? 1.645 -24.566 -30.296 1.00 93.31 573 GLU A O 1
ATOM 4361 N N . LEU A 1 574 ? 1.658 -26.153 -28.699 1.00 94.19 574 LEU A N 1
ATOM 4362 C CA . LEU A 1 574 ? 3.094 -26.080 -28.398 1.00 94.19 574 LEU A CA 1
ATOM 4363 C C . LEU A 1 574 ? 3.884 -27.336 -28.797 1.00 94.19 574 LEU A C 1
ATOM 4365 O O . LEU A 1 574 ? 5.083 -27.225 -29.063 1.00 94.19 574 LEU A O 1
ATOM 4369 N N . CYS A 1 575 ? 3.267 -28.521 -28.885 1.00 95.06 575 CYS A N 1
ATOM 4370 C CA . CYS A 1 575 ? 3.992 -29.744 -29.246 1.00 95.06 575 CYS A CA 1
ATOM 4371 C C . CYS A 1 575 ? 4.259 -29.797 -30.761 1.00 95.06 575 CYS A C 1
ATOM 4373 O O . CYS A 1 575 ? 3.370 -30.075 -31.562 1.00 95.06 575 CYS A O 1
ATOM 4375 N N . ARG A 1 576 ? 5.500 -29.510 -31.180 1.00 94.38 576 ARG A N 1
ATOM 4376 C CA . ARG A 1 576 ? 5.890 -29.473 -32.606 1.00 94.38 576 ARG A CA 1
ATOM 4377 C C . ARG A 1 576 ? 6.412 -30.805 -33.146 1.00 94.38 576 ARG A C 1
ATOM 4379 O O . ARG A 1 576 ? 6.172 -31.117 -34.307 1.00 94.38 576 ARG A O 1
ATOM 4386 N N . PHE A 1 577 ? 7.125 -31.574 -32.321 1.00 94.69 577 PHE A N 1
ATOM 4387 C CA . PHE A 1 577 ? 7.847 -32.781 -32.744 1.00 94.69 577 PHE A CA 1
ATOM 4388 C C . PHE A 1 577 ? 7.595 -33.960 -31.783 1.00 94.69 577 PHE A C 1
ATOM 4390 O O . PHE A 1 577 ? 8.516 -34.400 -31.095 1.00 94.69 577 PHE A O 1
ATOM 4397 N N . PRO A 1 578 ? 6.359 -34.486 -31.708 1.00 93.06 578 PRO A N 1
ATOM 4398 C CA . PRO A 1 578 ? 5.996 -35.527 -30.742 1.00 93.06 578 PRO A CA 1
ATOM 4399 C C . PRO A 1 578 ? 6.792 -36.829 -30.909 1.00 93.06 578 PRO A C 1
ATOM 4401 O O . PRO A 1 578 ? 7.027 -37.524 -29.925 1.00 93.06 578 PRO A O 1
ATOM 4404 N N . ASP A 1 579 ? 7.234 -37.168 -32.122 1.00 94.81 579 ASP A N 1
ATOM 4405 C CA . ASP A 1 579 ? 8.058 -38.363 -32.339 1.00 94.81 579 ASP A CA 1
ATOM 4406 C C . ASP A 1 579 ? 9.501 -38.165 -31.865 1.00 94.81 579 ASP A C 1
ATOM 4408 O O . ASP A 1 579 ? 10.038 -39.036 -31.188 1.00 94.81 579 ASP A O 1
ATOM 4412 N N . LEU A 1 580 ? 10.089 -36.985 -32.098 1.00 95.25 580 LEU A N 1
ATOM 4413 C CA . LEU A 1 580 ? 11.421 -36.650 -31.582 1.00 95.25 580 LEU A CA 1
ATOM 4414 C C . LEU A 1 580 ? 11.436 -36.579 -30.048 1.00 95.25 580 LEU A C 1
ATOM 4416 O O . LEU A 1 580 ? 12.410 -36.983 -29.417 1.00 95.25 580 LEU A O 1
ATOM 4420 N N . ASN A 1 581 ? 10.345 -36.109 -29.434 1.00 95.38 581 ASN A N 1
ATOM 4421 C CA . ASN A 1 581 ? 10.210 -36.065 -27.978 1.00 95.38 581 ASN A CA 1
ATOM 4422 C C . ASN A 1 581 ? 10.368 -37.453 -27.338 1.00 95.38 581 ASN A C 1
ATOM 4424 O O . ASN A 1 581 ? 11.019 -37.560 -26.300 1.00 95.38 581 ASN A O 1
ATOM 4428 N N . LYS A 1 582 ? 9.848 -38.514 -27.975 1.00 95.44 582 LYS A N 1
ATOM 4429 C CA . LYS A 1 582 ? 9.968 -39.906 -27.492 1.00 95.44 582 LYS A CA 1
ATOM 4430 C C . LYS A 1 582 ? 11.415 -40.402 -27.479 1.00 95.44 582 LYS A C 1
ATOM 4432 O O . LYS A 1 582 ? 11.755 -41.274 -26.684 1.00 95.44 582 LYS A O 1
ATOM 4437 N N . GLU A 1 583 ? 12.260 -39.838 -28.337 1.00 96.00 583 GLU A N 1
ATOM 4438 C CA . GLU A 1 583 ? 13.691 -40.142 -28.439 1.00 96.00 583 GLU A CA 1
ATOM 4439 C C . GLU A 1 583 ? 14.556 -39.238 -27.539 1.00 96.00 583 GLU A C 1
ATOM 4441 O O . GLU A 1 583 ? 15.782 -39.366 -27.517 1.00 96.00 583 GLU A O 1
ATOM 4446 N N . CYS A 1 584 ? 13.945 -38.325 -26.772 1.00 94.88 584 CYS A N 1
ATOM 4447 C CA . CYS A 1 584 ? 14.666 -37.391 -25.914 1.00 94.88 584 CYS A CA 1
ATOM 4448 C C . CYS A 1 584 ? 15.531 -38.125 -24.879 1.00 94.88 584 CYS A C 1
ATOM 4450 O O . CYS A 1 584 ? 15.034 -38.894 -24.057 1.00 94.88 584 CYS A O 1
ATOM 4452 N N . ASN A 1 585 ? 16.826 -37.807 -24.860 1.00 95.19 585 ASN A N 1
ATOM 4453 C CA . ASN A 1 585 ? 17.806 -38.315 -23.896 1.00 95.19 585 ASN A CA 1
ATOM 4454 C C . ASN A 1 585 ? 18.334 -37.236 -22.927 1.00 95.19 585 ASN A C 1
ATOM 4456 O O . ASN A 1 585 ? 19.085 -37.560 -22.003 1.00 95.19 585 ASN A O 1
ATOM 4460 N N . LEU A 1 586 ? 17.934 -35.972 -23.115 1.00 94.81 586 LEU A N 1
ATOM 4461 C CA . LEU A 1 586 ? 18.292 -34.858 -22.240 1.00 94.81 586 LEU A CA 1
ATOM 4462 C C . LEU A 1 586 ? 17.623 -35.027 -20.872 1.00 94.81 586 LEU A C 1
ATOM 4464 O O . LEU A 1 586 ? 16.432 -35.316 -20.797 1.00 94.81 586 LEU A O 1
ATOM 4468 N N . LYS A 1 587 ? 18.388 -34.854 -19.790 1.00 95.19 587 LYS A N 1
ATOM 4469 C CA . LYS A 1 587 ? 17.869 -34.912 -18.419 1.00 95.19 587 LYS A CA 1
ATOM 4470 C C . LYS A 1 587 ? 17.468 -33.519 -17.939 1.00 95.19 587 LYS A C 1
ATOM 4472 O O . LYS A 1 587 ? 18.260 -32.585 -18.032 1.00 95.19 587 LYS A O 1
ATOM 4477 N N . PHE A 1 588 ? 16.271 -33.414 -17.379 1.00 93.31 588 PHE A N 1
ATOM 4478 C CA . PHE A 1 588 ? 15.694 -32.211 -16.793 1.00 93.31 588 PHE A CA 1
ATOM 4479 C C . PHE A 1 588 ? 15.512 -32.411 -15.293 1.00 93.31 588 PHE A C 1
ATOM 4481 O O . PHE A 1 588 ? 15.109 -33.487 -14.849 1.00 93.31 588 PHE A O 1
ATOM 4488 N N . VAL A 1 589 ? 15.758 -31.360 -14.518 1.00 94.38 589 VAL A N 1
ATOM 4489 C CA . VAL A 1 589 ? 15.335 -31.288 -13.119 1.00 94.38 589 VAL A CA 1
ATOM 4490 C C . VAL A 1 589 ? 14.174 -30.309 -13.052 1.00 94.38 589 VAL A C 1
ATOM 4492 O O . VAL A 1 589 ? 14.303 -29.176 -13.513 1.00 94.38 589 VAL A O 1
ATOM 4495 N N . TYR A 1 590 ? 13.043 -30.749 -12.507 1.00 94.25 590 TYR A N 1
ATOM 4496 C CA . TYR A 1 590 ? 11.865 -29.913 -12.314 1.00 94.25 590 TYR A CA 1
ATOM 4497 C C . TYR A 1 590 ? 11.561 -29.765 -10.827 1.00 94.25 590 TYR A C 1
ATOM 4499 O O . TYR A 1 590 ? 11.470 -30.746 -10.088 1.00 94.25 590 TYR A O 1
ATOM 4507 N N . THR A 1 591 ? 11.359 -28.521 -10.411 1.00 92.06 591 THR A N 1
ATOM 4508 C CA . THR A 1 591 ? 10.808 -28.182 -9.106 1.00 92.06 591 THR A CA 1
ATOM 4509 C C . THR A 1 591 ? 9.514 -27.406 -9.301 1.00 92.06 591 THR A C 1
ATOM 4511 O O . THR A 1 591 ? 9.459 -26.457 -10.082 1.00 92.06 591 THR A O 1
ATOM 4514 N N . ALA A 1 592 ? 8.469 -27.806 -8.578 1.00 89.69 592 ALA A N 1
ATOM 4515 C CA . ALA A 1 592 ? 7.242 -27.026 -8.476 1.00 89.69 592 ALA A CA 1
ATOM 4516 C C . ALA A 1 592 ? 7.345 -25.927 -7.401 1.00 89.69 592 ALA A C 1
ATOM 4518 O O . ALA A 1 592 ? 6.382 -25.180 -7.226 1.00 89.69 592 ALA A O 1
ATOM 4519 N N . MET A 1 593 ? 8.490 -25.835 -6.703 1.00 87.00 593 MET A N 1
ATOM 4520 C CA . MET A 1 593 ? 8.801 -25.018 -5.521 1.00 87.00 593 MET A CA 1
ATOM 4521 C C . MET A 1 593 ? 7.840 -25.230 -4.346 1.00 87.00 593 MET A C 1
ATOM 4523 O O . MET A 1 593 ? 8.261 -25.689 -3.293 1.00 87.00 593 MET A O 1
ATOM 4527 N N . GLN A 1 594 ? 6.561 -24.914 -4.549 1.00 85.81 594 GLN A N 1
ATOM 4528 C CA . GLN A 1 594 ? 5.452 -25.049 -3.601 1.00 85.81 594 GLN A CA 1
ATOM 4529 C C . GLN A 1 594 ? 4.368 -26.007 -4.128 1.00 85.81 594 GLN A C 1
ATOM 4531 O O . GLN A 1 594 ? 3.183 -25.840 -3.853 1.00 85.81 594 GLN A O 1
ATOM 4536 N N . GLY A 1 595 ? 4.754 -26.966 -4.974 1.00 85.69 595 GLY A N 1
ATOM 4537 C CA . GLY A 1 595 ? 3.938 -28.097 -5.430 1.00 85.69 595 GLY A CA 1
ATOM 4538 C C . GLY A 1 595 ? 2.752 -27.833 -6.359 1.00 85.69 595 GLY A C 1
ATOM 4539 O O . GLY A 1 595 ? 2.334 -28.738 -7.078 1.00 85.69 595 GLY A O 1
ATOM 4540 N N . VAL A 1 596 ? 2.222 -26.611 -6.414 1.00 89.62 596 VAL A N 1
ATOM 4541 C CA . VAL A 1 596 ? 0.979 -26.312 -7.148 1.00 89.62 596 VAL A CA 1
ATOM 4542 C C . VAL A 1 596 ? 1.093 -26.609 -8.657 1.00 89.62 596 VAL A C 1
ATOM 4544 O O . VAL A 1 596 ? 0.123 -27.016 -9.290 1.00 89.62 596 VAL A O 1
ATOM 4547 N N . GLY A 1 597 ? 2.285 -26.444 -9.242 1.00 91.69 597 GLY A N 1
ATOM 4548 C CA . GLY A 1 597 ? 2.532 -26.668 -10.672 1.00 91.69 597 GLY A CA 1
ATOM 4549 C C . GLY A 1 597 ? 2.754 -28.124 -11.091 1.00 91.69 597 GLY A C 1
ATOM 4550 O O . GLY A 1 597 ? 2.724 -28.407 -12.291 1.00 91.69 597 GLY A O 1
ATOM 4551 N N . LEU A 1 598 ? 2.965 -29.049 -10.146 1.00 93.50 598 LEU A N 1
ATOM 4552 C CA . LEU A 1 598 ? 3.402 -30.413 -10.462 1.00 93.50 598 LEU A CA 1
ATOM 4553 C C . LEU A 1 598 ? 2.428 -31.172 -11.385 1.00 93.50 598 LEU A C 1
ATOM 4555 O O . LEU A 1 598 ? 2.907 -31.722 -12.384 1.00 93.50 598 LEU A O 1
ATOM 4559 N N . PRO A 1 599 ? 1.099 -31.200 -11.132 1.00 93.06 599 PRO A N 1
ATOM 4560 C CA . PRO A 1 599 ? 0.165 -31.943 -11.983 1.00 93.06 599 PRO A CA 1
ATOM 4561 C C . PRO A 1 599 ? 0.151 -31.435 -13.430 1.00 93.06 599 PRO A C 1
ATOM 4563 O O . PRO A 1 599 ? 0.132 -32.227 -14.368 1.00 93.06 599 PRO A O 1
ATOM 4566 N N . PHE A 1 600 ? 0.249 -30.115 -13.616 1.00 92.00 600 PHE A N 1
ATOM 4567 C CA . PHE A 1 600 ? 0.270 -29.482 -14.936 1.00 92.00 600 PHE A CA 1
ATOM 4568 C C . PHE A 1 600 ? 1.574 -29.777 -15.683 1.00 92.00 600 PHE A C 1
ATOM 4570 O O . PHE A 1 600 ? 1.544 -30.206 -16.834 1.00 92.00 600 PHE A O 1
ATOM 4577 N N . ALA A 1 601 ? 2.726 -29.584 -15.035 1.00 92.75 601 ALA A N 1
ATOM 4578 C CA . ALA A 1 601 ? 4.025 -29.787 -15.673 1.00 92.75 601 ALA A CA 1
ATOM 4579 C C . ALA A 1 601 ? 4.256 -31.257 -16.051 1.00 92.75 601 ALA A C 1
ATOM 4581 O O . ALA A 1 601 ? 4.653 -31.557 -17.176 1.00 92.75 601 ALA A O 1
ATOM 4582 N N . THR A 1 602 ? 3.976 -32.183 -15.130 1.00 93.31 602 THR A N 1
ATOM 4583 C CA . THR A 1 602 ? 4.143 -33.621 -15.392 1.00 93.31 602 THR A CA 1
ATOM 4584 C C . THR A 1 602 ? 3.128 -34.138 -16.404 1.00 93.31 602 THR A C 1
ATOM 4586 O O . THR A 1 602 ? 3.513 -34.895 -17.294 1.00 93.31 602 THR A O 1
ATOM 4589 N N . GLY A 1 603 ? 1.875 -33.674 -16.341 1.00 93.69 603 GLY A N 1
ATOM 4590 C CA . GLY A 1 603 ? 0.848 -33.998 -17.329 1.00 93.69 603 GLY A CA 1
ATOM 4591 C C . GLY A 1 603 ? 1.207 -33.525 -18.741 1.00 93.69 603 GLY A C 1
ATOM 4592 O O . GLY A 1 603 ? 1.062 -34.288 -19.693 1.00 93.69 603 GLY A O 1
ATOM 4593 N N . LEU A 1 604 ? 1.758 -32.313 -18.888 1.00 93.88 604 LEU A N 1
ATOM 4594 C CA . LEU A 1 604 ? 2.249 -31.812 -20.179 1.00 93.88 604 LEU A CA 1
ATOM 4595 C C . LEU A 1 604 ? 3.433 -32.620 -20.709 1.00 93.88 604 LEU A C 1
ATOM 4597 O O . LEU A 1 604 ? 3.444 -32.976 -21.884 1.00 93.88 604 LEU A O 1
ATOM 4601 N N . LEU A 1 605 ? 4.424 -32.921 -19.866 1.00 94.25 605 LEU A N 1
ATOM 4602 C CA . LEU A 1 605 ? 5.598 -33.702 -20.272 1.00 94.25 605 LEU A CA 1
ATOM 4603 C C . LEU A 1 605 ? 5.204 -35.109 -20.742 1.00 94.25 605 LEU A C 1
ATOM 4605 O O . LEU A 1 605 ? 5.703 -35.568 -21.773 1.00 94.25 605 LEU A O 1
ATOM 4609 N N . ASP A 1 606 ? 4.273 -35.752 -20.034 1.00 94.50 606 ASP A N 1
ATOM 4610 C CA . ASP A 1 606 ? 3.715 -37.055 -20.411 1.00 94.50 606 ASP A CA 1
ATOM 4611 C C . ASP A 1 606 ? 2.937 -36.954 -21.734 1.00 94.50 606 ASP A C 1
ATOM 4613 O O . ASP A 1 606 ? 3.213 -37.699 -22.677 1.00 94.50 606 ASP A O 1
ATOM 4617 N N . LYS A 1 607 ? 2.057 -35.950 -21.870 1.00 95.81 607 LYS A N 1
ATOM 4618 C CA . LYS A 1 607 ? 1.289 -35.693 -23.100 1.00 95.81 607 LYS A CA 1
ATOM 4619 C C . LYS A 1 607 ? 2.182 -35.378 -24.305 1.00 95.81 607 LYS A C 1
ATOM 4621 O O . LYS A 1 607 ? 1.861 -35.757 -25.430 1.00 95.81 607 LYS A O 1
ATOM 4626 N N . PHE A 1 608 ? 3.314 -34.710 -24.088 1.00 95.44 608 PHE A N 1
ATOM 4627 C CA . PHE A 1 608 ? 4.287 -34.379 -25.134 1.00 95.44 608 PHE A CA 1
ATOM 4628 C C . PHE A 1 608 ? 5.145 -35.585 -25.534 1.00 95.44 608 PHE A C 1
ATOM 4630 O O . PHE A 1 608 ? 5.875 -35.497 -26.523 1.00 95.44 608 PHE A O 1
ATOM 4637 N N . GLY A 1 609 ? 5.055 -36.700 -24.802 1.00 95.50 609 GLY A N 1
ATOM 4638 C CA . GLY A 1 609 ? 5.795 -37.928 -25.070 1.00 95.50 609 GLY A CA 1
ATOM 4639 C C . GLY A 1 609 ? 7.234 -37.917 -24.554 1.00 95.50 609 GLY A C 1
ATOM 4640 O O . GLY A 1 609 ? 8.034 -38.723 -25.024 1.00 95.50 609 GLY A O 1
ATOM 4641 N N . ILE A 1 610 ? 7.588 -37.028 -23.619 1.00 95.81 610 ILE A N 1
ATOM 4642 C CA . ILE A 1 610 ? 8.932 -36.999 -23.025 1.00 95.81 610 ILE A CA 1
ATOM 4643 C C . ILE A 1 610 ? 9.106 -38.224 -22.108 1.00 95.81 610 ILE A C 1
ATOM 4645 O O . ILE A 1 610 ? 8.288 -38.429 -21.207 1.00 95.81 610 ILE A O 1
ATOM 4649 N N . PRO A 1 611 ? 10.166 -39.044 -22.270 1.00 95.62 611 PRO A N 1
ATOM 4650 C CA . PRO A 1 611 ? 10.374 -40.215 -21.428 1.00 95.62 611 PRO A CA 1
ATOM 4651 C C . PRO A 1 611 ? 10.482 -39.844 -19.947 1.00 95.62 611 PRO A C 1
ATOM 4653 O O . PRO A 1 611 ? 11.296 -39.002 -19.572 1.00 95.62 611 PRO A O 1
ATOM 4656 N N . LYS A 1 612 ? 9.751 -40.547 -19.073 1.00 93.88 612 LYS A N 1
ATOM 4657 C CA . LYS A 1 612 ? 9.795 -40.320 -17.612 1.00 93.88 612 LYS A CA 1
ATOM 4658 C C . LYS A 1 612 ? 11.209 -40.411 -17.036 1.00 93.88 612 LYS A C 1
ATOM 4660 O O . LYS A 1 612 ? 11.550 -39.673 -16.124 1.00 93.88 612 LYS A O 1
ATOM 4665 N N . SER A 1 613 ? 12.072 -41.245 -17.622 1.00 94.50 613 SER A N 1
ATOM 4666 C CA . SER A 1 613 ? 13.484 -41.341 -17.228 1.00 94.50 613 SER A CA 1
ATOM 4667 C C . SER A 1 613 ? 14.273 -40.042 -17.417 1.00 94.50 613 SER A C 1
ATOM 4669 O O . SER A 1 613 ? 15.377 -39.925 -16.892 1.00 94.50 613 SER A O 1
ATOM 4671 N N . CYS A 1 614 ? 13.778 -39.113 -18.233 1.00 95.38 614 CYS A N 1
ATOM 4672 C CA . CYS A 1 614 ? 14.426 -37.846 -18.548 1.00 95.38 614 CYS A CA 1
ATOM 4673 C C . CYS A 1 614 ? 14.042 -36.718 -17.593 1.00 95.38 614 CYS A C 1
ATOM 4675 O O . CYS A 1 614 ? 14.685 -35.677 -17.627 1.00 95.38 614 CYS A O 1
ATOM 4677 N N . VAL A 1 615 ? 13.054 -36.918 -16.722 1.00 95.25 615 VAL A N 1
ATOM 4678 C CA . VAL A 1 615 ? 12.554 -35.887 -15.813 1.00 95.25 615 VAL A CA 1
ATOM 4679 C C . VAL A 1 615 ? 12.795 -36.332 -14.375 1.00 95.25 615 VAL A C 1
ATOM 4681 O O . VAL A 1 615 ? 12.251 -37.339 -13.931 1.00 95.25 615 VAL A O 1
ATOM 4684 N N . SER A 1 616 ? 13.594 -35.564 -13.643 1.00 96.06 616 SER A N 1
ATOM 4685 C CA . SER A 1 616 ? 13.806 -35.738 -12.207 1.00 96.06 616 SER A CA 1
ATOM 4686 C C . SER A 1 616 ? 13.027 -34.669 -11.449 1.00 96.06 616 SER A C 1
ATOM 4688 O O . SER A 1 616 ? 13.286 -33.477 -11.617 1.00 96.06 616 SER A O 1
ATOM 4690 N N . ILE A 1 617 ? 12.078 -35.085 -10.613 1.00 96.19 617 ILE A N 1
ATOM 4691 C CA . ILE A 1 617 ? 11.304 -34.179 -9.758 1.00 96.19 617 ILE A CA 1
ATOM 4692 C C . ILE A 1 617 ? 12.066 -33.941 -8.452 1.00 96.19 617 ILE A C 1
ATOM 4694 O O . ILE A 1 617 ? 12.588 -34.879 -7.848 1.00 96.19 617 ILE A O 1
ATOM 4698 N N . VAL A 1 618 ? 12.128 -32.688 -8.004 1.00 95.06 618 VAL A N 1
ATOM 4699 C CA . VAL A 1 618 ? 12.641 -32.343 -6.672 1.00 95.06 618 VAL A CA 1
ATOM 4700 C C . VAL A 1 618 ? 11.556 -32.643 -5.637 1.00 95.06 618 VAL A C 1
ATOM 4702 O O . VAL A 1 618 ? 10.690 -31.811 -5.383 1.00 95.06 618 VAL A O 1
ATOM 4705 N N . GLU A 1 619 ? 11.604 -33.839 -5.046 1.00 93.81 619 GLU A N 1
ATOM 4706 C CA . GLU A 1 619 ? 10.541 -34.365 -4.172 1.00 93.81 619 GLU A CA 1
ATOM 4707 C C . GLU A 1 619 ? 10.206 -33.446 -2.987 1.00 93.81 619 GLU A C 1
ATOM 4709 O O . GLU A 1 619 ? 9.040 -33.212 -2.687 1.00 93.81 619 GLU A O 1
ATOM 4714 N N . ALA A 1 620 ? 11.222 -32.827 -2.375 1.00 91.69 620 ALA A N 1
ATOM 4715 C CA . ALA A 1 620 ? 11.039 -31.888 -1.265 1.00 91.69 620 ALA A CA 1
ATOM 4716 C C . ALA A 1 620 ? 10.169 -30.662 -1.624 1.00 91.69 620 ALA A C 1
ATOM 4718 O O . ALA A 1 620 ? 9.684 -29.976 -0.734 1.00 91.69 620 ALA A O 1
ATOM 4719 N N . GLN A 1 621 ? 9.986 -30.377 -2.918 1.00 92.00 621 GLN A N 1
ATOM 4720 C CA . GLN A 1 621 ? 9.255 -29.223 -3.456 1.00 92.00 621 GLN A CA 1
ATOM 4721 C C . GLN A 1 621 ? 8.076 -29.632 -4.358 1.00 92.00 621 GLN A C 1
ATOM 4723 O O . GLN A 1 621 ? 7.493 -28.797 -5.057 1.00 92.00 621 GLN A O 1
ATOM 4728 N N . ALA A 1 622 ? 7.751 -30.927 -4.389 1.00 92.12 622 ALA A N 1
ATOM 4729 C CA . ALA A 1 622 ? 6.784 -31.512 -5.312 1.00 92.12 622 ALA A CA 1
ATOM 4730 C C . ALA A 1 622 ? 5.327 -31.274 -4.885 1.00 92.12 622 ALA A C 1
ATOM 4732 O O . ALA A 1 622 ? 4.443 -31.182 -5.736 1.00 92.12 622 ALA A O 1
ATOM 4733 N N . HIS A 1 623 ? 5.074 -31.133 -3.583 1.00 92.25 623 HIS A N 1
ATOM 4734 C CA . HIS A 1 623 ? 3.732 -31.017 -3.018 1.00 92.25 623 HIS A CA 1
ATOM 4735 C C . HIS A 1 623 ? 3.514 -29.671 -2.315 1.00 92.25 623 HIS A C 1
ATOM 4737 O O . HIS A 1 623 ? 4.483 -29.067 -1.856 1.00 92.25 623 HIS A O 1
ATOM 4743 N N . PRO A 1 624 ? 2.265 -29.166 -2.269 1.00 91.62 624 PRO A N 1
ATOM 4744 C CA . PRO A 1 624 ? 1.952 -27.943 -1.544 1.00 91.62 624 PRO A CA 1
ATOM 4745 C C . PRO A 1 624 ? 2.355 -28.048 -0.075 1.00 91.62 624 PRO A C 1
ATOM 4747 O O . PRO A 1 624 ? 1.920 -28.961 0.623 1.00 91.62 624 PRO A O 1
ATOM 4750 N N . ASP A 1 625 ? 3.156 -27.090 0.376 1.00 91.69 625 ASP A N 1
ATOM 4751 C CA . ASP A 1 625 ? 3.594 -26.956 1.759 1.00 91.69 625 ASP A CA 1
ATOM 4752 C C . ASP A 1 625 ? 3.295 -25.525 2.230 1.00 91.69 625 ASP A C 1
ATOM 4754 O O . ASP A 1 625 ? 3.931 -24.591 1.740 1.00 91.69 625 ASP A O 1
ATOM 4758 N N . PRO A 1 626 ? 2.347 -25.307 3.157 1.00 92.31 626 PRO A N 1
ATOM 4759 C CA . PRO A 1 626 ? 2.024 -23.965 3.634 1.00 92.31 626 PRO A CA 1
ATOM 4760 C C . PRO A 1 626 ? 3.163 -23.322 4.442 1.00 92.31 626 PRO A C 1
ATOM 4762 O O . PRO A 1 626 ? 3.166 -22.102 4.617 1.00 92.31 626 PRO A O 1
ATOM 4765 N N . GLU A 1 627 ? 4.140 -24.105 4.918 1.00 91.94 627 GLU A N 1
ATOM 4766 C CA . GLU A 1 627 ? 5.283 -23.599 5.682 1.00 91.94 627 GLU A CA 1
ATOM 4767 C C . GLU A 1 627 ? 6.428 -23.083 4.809 1.00 91.94 627 GLU A C 1
ATOM 4769 O O . GLU A 1 627 ? 7.353 -22.462 5.344 1.00 91.94 627 GLU A O 1
ATOM 4774 N N . PHE A 1 628 ? 6.374 -23.317 3.493 1.00 90.38 628 PHE A N 1
ATOM 4775 C CA . PHE A 1 628 ? 7.448 -23.006 2.545 1.00 90.38 628 PHE A CA 1
ATOM 4776 C C . PHE A 1 628 ? 8.817 -23.526 3.019 1.00 90.38 628 PHE A C 1
ATOM 4778 O O . PHE A 1 628 ? 9.832 -22.847 2.881 1.00 90.38 628 PHE A O 1
ATOM 4785 N N . SER A 1 629 ? 8.862 -24.742 3.570 1.00 88.50 629 SER A N 1
ATOM 4786 C CA . SER A 1 629 ? 10.001 -25.283 4.335 1.00 88.50 629 SER A CA 1
ATOM 4787 C C . SER A 1 629 ? 11.329 -25.386 3.576 1.00 88.50 629 SER A C 1
ATOM 4789 O O . SER A 1 629 ? 12.388 -25.514 4.190 1.00 88.50 629 SER A O 1
ATOM 4791 N N . THR A 1 630 ? 11.299 -25.323 2.246 1.00 87.25 630 THR A N 1
ATOM 4792 C CA . THR A 1 630 ? 12.477 -25.508 1.388 1.00 87.25 630 THR A CA 1
ATOM 4793 C C . THR A 1 630 ? 13.102 -24.212 0.878 1.00 87.25 630 THR A C 1
ATOM 4795 O O . THR A 1 630 ? 14.157 -24.266 0.245 1.00 87.25 630 THR A O 1
ATOM 4798 N N . VAL A 1 631 ? 12.480 -23.054 1.122 1.00 80.31 631 VAL A N 1
ATOM 4799 C CA . VAL A 1 631 ? 12.966 -21.751 0.644 1.00 80.31 631 VAL A CA 1
ATOM 4800 C C . VAL A 1 631 ? 12.823 -20.690 1.729 1.00 80.31 631 VAL A C 1
ATOM 4802 O O . VAL A 1 631 ? 11.793 -20.591 2.384 1.00 80.31 631 VAL A O 1
ATOM 4805 N N . ALA A 1 632 ? 13.846 -19.851 1.901 1.00 75.94 632 ALA A N 1
ATOM 4806 C CA . ALA A 1 632 ? 13.752 -18.703 2.806 1.00 75.94 632 ALA A CA 1
ATOM 4807 C C . ALA A 1 632 ? 12.766 -17.646 2.277 1.00 75.94 632 ALA A C 1
ATOM 4809 O O . ALA A 1 632 ? 12.077 -16.988 3.055 1.00 75.94 632 ALA A O 1
ATOM 4810 N N . PHE A 1 633 ? 12.680 -17.515 0.950 1.00 77.75 633 PHE A N 1
ATOM 4811 C CA . PHE A 1 633 ? 11.772 -16.604 0.271 1.00 77.75 633 PHE A CA 1
ATOM 4812 C C . PHE A 1 633 ? 11.179 -17.270 -0.986 1.00 77.75 633 PHE A C 1
ATOM 4814 O O . PHE A 1 633 ? 11.923 -17.856 -1.776 1.00 77.75 633 PHE A O 1
ATOM 4821 N N . PRO A 1 634 ? 9.850 -17.232 -1.196 1.00 75.31 634 PRO A N 1
ATOM 4822 C CA . PRO A 1 634 ? 9.181 -17.977 -2.263 1.00 75.31 634 PRO A CA 1
ATOM 4823 C C . PRO A 1 634 ? 9.181 -17.213 -3.601 1.00 75.31 634 PRO A C 1
ATOM 4825 O O . PRO A 1 634 ? 8.150 -17.136 -4.272 1.00 75.31 634 PRO A O 1
ATOM 4828 N N . ASN A 1 635 ? 10.329 -16.647 -3.996 1.00 77.25 635 ASN A N 1
ATOM 4829 C CA . ASN A 1 635 ? 10.509 -15.961 -5.277 1.00 77.25 635 ASN A CA 1
ATOM 4830 C C . ASN A 1 635 ? 11.682 -16.565 -6.069 1.00 77.25 635 ASN A C 1
ATOM 4832 O O . ASN A 1 635 ? 12.826 -16.440 -5.637 1.00 77.25 635 ASN A O 1
ATOM 4836 N N . PRO A 1 636 ? 11.433 -17.187 -7.235 1.00 67.00 636 PRO A N 1
ATOM 4837 C CA . PRO A 1 636 ? 12.500 -17.723 -8.079 1.00 67.00 636 PRO A CA 1
ATOM 4838 C C . PRO A 1 636 ? 13.349 -16.651 -8.784 1.00 67.00 636 PRO A C 1
ATOM 4840 O O . PRO A 1 636 ? 14.364 -16.997 -9.382 1.00 67.00 636 PRO A O 1
ATOM 4843 N N . GLU A 1 637 ? 12.937 -15.377 -8.770 1.00 66.94 637 GLU A N 1
ATOM 4844 C CA . GLU A 1 637 ? 13.635 -14.276 -9.455 1.00 66.94 637 GLU A CA 1
ATOM 4845 C C . GLU A 1 637 ? 14.683 -13.568 -8.583 1.00 66.94 637 GLU A C 1
ATOM 4847 O O . GLU A 1 637 ? 15.460 -12.754 -9.093 1.00 66.94 637 GLU A O 1
ATOM 4852 N N . GLU A 1 638 ? 14.719 -13.857 -7.281 1.00 62.03 638 GLU A N 1
ATOM 4853 C CA . GLU A 1 638 ? 15.732 -13.296 -6.389 1.00 62.03 638 GLU A CA 1
ATOM 4854 C C . GLU A 1 638 ? 17.089 -13.963 -6.632 1.00 62.03 638 GLU A C 1
ATOM 4856 O O . GLU A 1 638 ? 17.193 -15.185 -6.737 1.00 62.03 638 GLU A O 1
ATOM 4861 N N . LYS A 1 639 ? 18.119 -13.126 -6.796 1.00 42.19 639 LYS A N 1
ATOM 4862 C CA . LYS A 1 639 ? 19.487 -13.530 -7.137 1.00 42.19 639 LYS A CA 1
ATOM 4863 C C . LYS A 1 639 ? 20.369 -13.703 -5.918 1.00 42.19 639 LYS A C 1
ATOM 4865 O O . LYS A 1 639 ? 20.290 -12.833 -5.023 1.00 42.19 639 LYS A O 1
#

Radius of gyration: 33.2 Å; chains: 1; bounding box: 66×96×67 Å

InterPro domains:
  IPR005844 Alpha-D-phosphohexomutase, alpha/beta/alpha domain I [PF02878] (389-528)
  IPR005845 Alpha-D-phosphohexomutase, alpha/beta/alpha domain II [PF02879] (566-638)
  IPR016055 Alpha-D-phosphohexomutase, alpha/beta/alpha I/II/III [SSF53738] (382-591)
  IPR016055 Alpha-D-phosphohexomutase, alpha/beta/alpha I/II/III [SSF53738] (566-638)
  IPR037185 Multidrug transporter EmrE superfamily [SSF103481] (86-171)